Protein AF-A0A5E4IUJ9-F1 (afdb_monomer)

Structure (mmCIF, N/CA/C/O backbone):
data_AF-A0A5E4IUJ9-F1
#
_entry.id   AF-A0A5E4IUJ9-F1
#
loop_
_atom_site.group_PDB
_atom_site.id
_atom_site.type_symbol
_atom_site.label_atom_id
_atom_site.label_alt_id
_atom_site.label_comp_id
_atom_site.label_asym_id
_atom_site.label_entity_id
_atom_site.label_seq_id
_atom_site.pdbx_PDB_ins_code
_atom_site.Cartn_x
_atom_site.Cartn_y
_atom_site.Cartn_z
_atom_site.occupancy
_atom_site.B_iso_or_equiv
_atom_site.auth_seq_id
_atom_site.auth_comp_id
_atom_site.auth_asym_id
_atom_site.auth_atom_id
_atom_site.pdbx_PDB_model_num
ATOM 1 N N . MET A 1 1 ? -73.460 7.180 121.902 1.00 42.69 1 MET A N 1
ATOM 2 C CA . MET A 1 1 ? -73.327 8.135 120.780 1.00 42.69 1 MET A CA 1
ATOM 3 C C . MET A 1 1 ? -71.961 8.803 120.857 1.00 42.69 1 MET A C 1
ATOM 5 O O . MET A 1 1 ? -71.744 9.562 121.792 1.00 42.69 1 MET A O 1
ATOM 9 N N . ARG A 1 2 ? -71.038 8.499 119.935 1.00 33.50 2 ARG A N 1
ATOM 10 C CA . ARG A 1 2 ? -69.836 9.308 119.657 1.00 33.50 2 ARG A CA 1
ATOM 11 C C . ARG A 1 2 ? -69.300 8.944 118.270 1.00 33.50 2 ARG A C 1
ATOM 13 O O . ARG A 1 2 ? -69.001 7.788 118.009 1.00 33.50 2 ARG A O 1
ATOM 20 N N . ASN A 1 3 ? -69.287 9.955 117.414 1.00 33.44 3 ASN A N 1
ATOM 21 C CA . ASN A 1 3 ? -68.924 10.025 116.000 1.00 33.44 3 ASN A CA 1
ATOM 22 C C . ASN A 1 3 ? -67.966 8.930 115.491 1.00 33.44 3 ASN A C 1
ATOM 24 O O . ASN A 1 3 ? -66.787 8.925 115.838 1.00 33.44 3 ASN A O 1
ATOM 28 N N . ALA A 1 4 ? -68.449 8.093 114.568 1.00 36.09 4 ALA A N 1
ATOM 29 C CA . ALA A 1 4 ? -67.573 7.415 113.620 1.00 36.09 4 ALA A CA 1
ATOM 30 C C . ALA A 1 4 ? -67.094 8.460 112.601 1.00 36.09 4 ALA A C 1
ATOM 32 O O . ALA A 1 4 ? -67.883 8.943 111.788 1.00 36.09 4 ALA A O 1
ATOM 33 N N . LEU A 1 5 ? -65.821 8.853 112.678 1.00 33.38 5 LEU A N 1
ATOM 34 C CA . LEU A 1 5 ? -65.225 9.761 111.704 1.00 33.38 5 LEU A CA 1
ATOM 35 C C . LEU A 1 5 ? -64.952 8.969 110.420 1.00 33.38 5 LEU A C 1
ATOM 37 O O . LEU A 1 5 ? -63.911 8.328 110.292 1.00 33.38 5 LEU A O 1
ATOM 41 N N . VAL A 1 6 ? -65.913 8.971 109.493 1.00 35.53 6 VAL A N 1
ATOM 42 C CA . VAL A 1 6 ? -65.733 8.363 108.170 1.00 35.53 6 VAL A CA 1
ATOM 43 C C . VAL A 1 6 ? -64.690 9.184 107.420 1.00 35.53 6 VAL A C 1
ATOM 45 O O . VAL A 1 6 ? -65.003 10.203 106.807 1.00 35.53 6 VAL A O 1
ATOM 48 N N . PHE A 1 7 ? -63.437 8.735 107.489 1.00 33.69 7 PHE A N 1
ATOM 49 C CA . PHE A 1 7 ? -62.384 9.182 106.593 1.00 33.69 7 PHE A CA 1
ATOM 50 C C . PHE A 1 7 ? -62.739 8.680 105.194 1.00 33.69 7 PHE A C 1
ATOM 52 O O . PHE A 1 7 ? -62.355 7.588 104.778 1.00 33.69 7 PHE A O 1
ATOM 59 N N . VAL A 1 8 ? -63.519 9.484 104.471 1.00 34.75 8 VAL A N 1
ATOM 60 C CA . VAL A 1 8 ? -63.573 9.395 103.018 1.00 34.75 8 VAL A CA 1
ATOM 61 C C . VAL A 1 8 ? -62.154 9.691 102.559 1.00 34.75 8 VAL A C 1
ATOM 63 O O . VAL A 1 8 ? -61.740 10.852 102.537 1.00 34.75 8 VAL A O 1
ATOM 66 N N . LEU A 1 9 ? -61.392 8.644 102.229 1.00 37.59 9 LEU A N 1
ATOM 67 C CA . LEU A 1 9 ? -60.232 8.823 101.374 1.00 37.59 9 LEU A CA 1
ATOM 68 C C . LEU A 1 9 ? -60.773 9.345 100.048 1.00 37.59 9 LEU A C 1
ATOM 70 O O . LEU A 1 9 ? -61.198 8.590 99.175 1.00 37.59 9 LEU A O 1
ATOM 74 N N . LEU A 1 10 ? -60.736 10.669 99.917 1.00 37.44 10 LEU A N 1
ATOM 75 C CA . LEU A 1 10 ? -60.490 11.303 98.644 1.00 37.44 10 LEU A CA 1
ATOM 76 C C . LEU A 1 10 ? -59.172 10.717 98.142 1.00 37.44 10 LEU A C 1
ATOM 78 O O . LEU A 1 10 ? -58.091 11.223 98.439 1.00 37.44 10 LEU A O 1
ATOM 82 N N . LEU A 1 11 ? -59.293 9.631 97.378 1.00 41.00 11 LEU A N 1
ATOM 83 C CA . LEU A 1 11 ? -58.371 9.310 96.308 1.00 41.00 11 LEU A CA 1
ATOM 84 C C . LEU A 1 11 ? -58.428 10.501 95.354 1.00 41.00 11 LEU A C 1
ATOM 86 O O . LEU A 1 11 ? -59.148 10.498 94.357 1.00 41.00 11 LEU A O 1
ATOM 90 N N . ALA A 1 12 ? -57.703 11.558 95.721 1.00 44.38 12 ALA A N 1
ATOM 91 C CA . ALA A 1 12 ? -57.247 12.552 94.786 1.00 44.38 12 ALA A CA 1
ATOM 92 C C . ALA A 1 12 ? -56.440 11.759 93.765 1.00 44.38 12 ALA A C 1
ATOM 94 O O . ALA A 1 12 ? -55.313 11.348 94.032 1.00 44.38 12 ALA A O 1
ATOM 95 N N . SER A 1 13 ? -57.076 11.452 92.638 1.00 49.81 13 SER A N 1
ATOM 96 C CA . SER A 1 13 ? -56.411 10.879 91.487 1.00 49.81 13 SER A CA 1
ATOM 97 C C . SER A 1 13 ? -55.370 11.903 91.068 1.00 49.81 13 SER A C 1
ATOM 99 O O . SER A 1 13 ? -55.704 12.890 90.407 1.00 49.81 13 SER A O 1
ATOM 101 N N . PHE A 1 14 ? -54.133 11.705 91.527 1.00 53.44 14 PHE A N 1
ATOM 102 C CA . PHE A 1 14 ? -52.974 12.469 91.107 1.00 53.44 14 PHE A CA 1
ATOM 103 C C . PHE A 1 14 ? -52.759 12.152 89.630 1.00 53.44 14 PHE A C 1
ATOM 105 O O . PHE A 1 14 ? -51.977 11.277 89.268 1.00 53.44 14 PHE A O 1
ATOM 112 N N . ALA A 1 15 ? -53.516 12.851 88.782 1.00 57.28 15 ALA A N 1
ATOM 113 C CA . ALA A 1 15 ? -53.339 12.917 87.345 1.00 57.28 15 ALA A CA 1
ATOM 114 C C . ALA A 1 15 ? -52.038 13.683 87.094 1.00 57.28 15 ALA A C 1
ATOM 116 O O . ALA A 1 15 ? -52.033 14.863 86.748 1.00 57.28 15 ALA A O 1
ATOM 117 N N . ALA A 1 16 ? -50.933 13.008 87.401 1.00 60.22 16 ALA A N 1
ATOM 118 C CA . ALA A 1 16 ? -49.586 13.495 87.240 1.00 60.22 16 ALA A CA 1
ATOM 119 C C . ALA A 1 16 ? -49.384 13.734 85.741 1.00 60.22 16 ALA A C 1
ATOM 121 O O . ALA A 1 16 ? -49.400 12.803 84.934 1.00 60.22 16 ALA A O 1
ATOM 122 N N . ALA A 1 17 ? -49.356 15.011 85.373 1.00 67.88 17 ALA A N 1
ATOM 123 C CA . ALA A 1 17 ? -49.436 15.435 83.991 1.00 67.88 17 ALA A CA 1
ATOM 124 C C . ALA A 1 17 ? -48.035 15.407 83.375 1.00 67.88 17 ALA A C 1
ATOM 126 O O . ALA A 1 17 ? -47.140 16.142 83.804 1.00 67.88 17 ALA A O 1
ATOM 127 N N . PHE A 1 18 ? -47.859 14.575 82.354 1.00 71.25 18 PHE A N 1
ATOM 128 C CA . PHE A 1 18 ? -46.603 14.429 81.627 1.00 71.25 18 PHE A CA 1
ATOM 129 C C . PHE A 1 18 ? -46.830 14.651 80.145 1.00 71.25 18 PHE A C 1
ATOM 131 O O . PHE A 1 18 ? -47.799 14.132 79.587 1.00 71.25 18 PHE A O 1
ATOM 138 N N . ASP A 1 19 ? -45.897 15.357 79.520 1.00 79.69 19 ASP A N 1
ATOM 139 C CA . ASP A 1 19 ? -45.820 15.464 78.068 1.00 79.69 19 ASP A CA 1
ATOM 140 C C . ASP A 1 19 ? -44.613 14.663 77.555 1.00 79.69 19 ASP A C 1
ATOM 142 O O . ASP A 1 19 ? -43.604 14.497 78.250 1.00 79.69 19 ASP A O 1
ATOM 146 N N . TRP A 1 20 ? -44.748 14.106 76.354 1.00 78.44 20 TRP A N 1
ATOM 147 C CA . TRP A 1 20 ? -43.826 13.130 75.782 1.00 78.44 20 TRP A CA 1
ATOM 148 C C . TRP A 1 20 ? -43.653 13.390 74.291 1.00 78.44 20 TRP A C 1
ATOM 150 O O . TRP A 1 20 ? -44.595 13.249 73.514 1.00 78.44 20 TRP A O 1
ATOM 160 N N . THR A 1 21 ? -42.425 13.670 73.860 1.00 80.75 21 THR A N 1
ATOM 161 C CA . THR A 1 21 ? -42.100 13.769 72.430 1.00 80.75 21 THR A CA 1
ATOM 162 C C . THR A 1 21 ? -41.101 12.689 72.042 1.00 80.75 21 THR A C 1
ATOM 164 O O . THR A 1 21 ? -40.034 12.567 72.639 1.00 80.75 21 THR A O 1
ATOM 167 N N . ALA A 1 22 ? -41.451 11.881 71.040 1.00 79.69 22 ALA A N 1
ATOM 168 C CA . ALA A 1 22 ? -40.585 10.844 70.492 1.00 79.69 22 ALA A CA 1
ATOM 169 C C . ALA A 1 22 ? -40.194 11.213 69.057 1.00 79.69 22 ALA A C 1
ATOM 171 O O . ALA A 1 22 ? -41.053 11.289 68.180 1.00 79.69 22 ALA A O 1
ATOM 172 N N . THR A 1 23 ? -38.905 11.447 68.813 1.00 82.19 23 THR A N 1
ATOM 173 C CA . THR A 1 23 ? -38.369 11.745 67.480 1.00 82.19 23 THR A CA 1
ATOM 174 C C . THR A 1 23 ? -37.556 10.566 66.959 1.00 82.19 23 THR A C 1
ATOM 176 O O . THR A 1 23 ? -36.743 9.969 67.666 1.00 82.19 23 THR A O 1
ATOM 179 N N . PHE A 1 24 ? -37.797 10.210 65.702 1.00 81.25 24 PHE A N 1
ATOM 180 C CA . PHE A 1 24 ? -37.158 9.090 65.019 1.00 81.25 24 PHE A CA 1
ATOM 181 C C . PHE A 1 24 ? -36.229 9.645 63.941 1.00 81.25 24 PHE A C 1
ATOM 183 O O . PHE A 1 24 ? -36.512 10.691 63.355 1.00 81.25 24 PHE A O 1
ATOM 190 N N . ALA A 1 25 ? -35.115 8.960 63.676 1.00 78.25 25 ALA A N 1
ATOM 191 C CA . ALA A 1 25 ? -34.240 9.339 62.572 1.00 78.25 25 ALA A CA 1
ATOM 192 C C . ALA A 1 25 ? -35.005 9.280 61.236 1.00 78.25 25 ALA A C 1
ATOM 194 O O . ALA A 1 25 ? -35.702 8.305 60.957 1.00 78.25 25 ALA A O 1
ATOM 195 N N . SER A 1 26 ? -34.865 10.323 60.415 1.00 70.06 26 SER A N 1
ATOM 196 C CA . SER A 1 26 ? -35.516 10.422 59.108 1.00 70.06 26 SER A CA 1
ATOM 197 C C . SER A 1 26 ? -35.027 9.324 58.161 1.00 70.06 26 SER A C 1
ATOM 199 O O . SER A 1 26 ? -33.846 9.292 57.811 1.00 70.06 26 SER A O 1
ATOM 201 N N . GLY A 1 27 ? -35.930 8.453 57.719 1.00 72.81 27 GLY A N 1
ATOM 202 C CA . GLY A 1 27 ? -35.625 7.359 56.804 1.00 72.81 27 GLY A CA 1
ATOM 203 C C . GLY A 1 27 ? -36.763 6.346 56.740 1.00 72.81 27 GLY A C 1
ATOM 204 O O . GLY A 1 27 ? -37.795 6.510 57.384 1.00 72.81 27 GLY A O 1
ATOM 205 N N . CYS A 1 28 ? -36.574 5.287 55.959 1.00 78.56 28 CYS A N 1
ATOM 206 C CA . CYS A 1 28 ? -37.584 4.249 55.795 1.00 78.56 28 CYS A CA 1
ATOM 207 C C . CYS A 1 28 ? -37.594 3.284 56.987 1.00 78.56 28 CYS A C 1
ATOM 209 O O . CYS A 1 28 ? -36.604 2.604 57.270 1.00 78.56 28 CYS A O 1
ATOM 211 N N . HIS A 1 29 ? -38.733 3.206 57.672 1.00 82.81 29 HIS A N 1
ATOM 212 C CA . HIS A 1 29 ? -38.942 2.355 58.841 1.00 82.81 29 HIS A CA 1
ATOM 213 C C . HIS A 1 29 ? -39.162 0.894 58.406 1.00 82.81 29 HIS A C 1
ATOM 215 O O . HIS A 1 29 ? -40.282 0.395 58.404 1.00 82.81 29 HIS A O 1
ATOM 221 N N . VAL A 1 30 ? -38.115 0.206 57.946 1.00 78.88 30 VAL A N 1
ATOM 222 C CA . VAL A 1 30 ? -38.235 -1.169 57.423 1.00 78.88 30 VAL A CA 1
ATOM 223 C C . VAL A 1 30 ? -38.293 -2.186 58.566 1.00 78.88 30 VAL A C 1
ATOM 225 O O . VAL A 1 30 ? -37.422 -2.201 59.437 1.00 78.88 30 VAL A O 1
ATOM 228 N N . GLN A 1 31 ? -39.287 -3.077 58.526 1.00 81.38 31 GLN A N 1
ATOM 229 C CA . GLN A 1 31 ? -39.432 -4.232 59.419 1.00 81.38 31 GLN A CA 1
ATOM 230 C C . GLN A 1 31 ? -38.096 -4.960 59.650 1.00 81.38 31 GLN A C 1
ATOM 232 O O . GLN A 1 31 ? -37.376 -5.281 58.706 1.00 81.38 31 GLN A O 1
ATOM 237 N N . GLY A 1 32 ? -37.789 -5.290 60.907 1.00 79.25 32 GLY A N 1
ATOM 238 C CA . GLY A 1 32 ? -36.602 -6.068 61.264 1.00 79.25 32 GLY A CA 1
ATOM 239 C C . GLY A 1 32 ? -35.277 -5.298 61.209 1.00 79.25 32 GLY A C 1
ATOM 240 O O . GLY A 1 32 ? -34.268 -5.826 61.672 1.00 79.25 32 GLY A O 1
ATOM 241 N N . ARG A 1 33 ? -35.251 -4.050 60.713 1.00 82.50 33 ARG A N 1
ATOM 242 C CA . ARG A 1 33 ? -34.078 -3.175 60.858 1.00 82.50 33 ARG A CA 1
ATOM 243 C C . ARG A 1 33 ? -34.015 -2.579 62.260 1.00 82.50 33 ARG A C 1
ATOM 245 O O . ARG A 1 33 ? -35.041 -2.312 62.891 1.00 82.50 33 ARG A O 1
ATOM 252 N N . SER A 1 34 ? -32.793 -2.372 62.741 1.00 86.75 34 SER A N 1
ATOM 253 C CA . SER A 1 34 ? -32.542 -1.634 63.973 1.00 86.75 34 SER A CA 1
ATOM 254 C C . SER A 1 34 ? -32.822 -0.143 63.785 1.00 86.75 34 SER A C 1
ATOM 256 O O . SER A 1 34 ? -32.685 0.402 62.688 1.00 86.75 34 SER A O 1
ATOM 258 N N . PHE A 1 35 ? -33.204 0.530 64.867 1.00 86.81 35 PHE A N 1
ATOM 259 C CA . PHE A 1 35 ? -33.411 1.973 64.880 1.00 86.81 35 PHE A CA 1
ATOM 260 C C . PHE A 1 35 ? -32.950 2.607 66.189 1.00 86.81 35 PHE A C 1
ATOM 262 O O . PHE A 1 35 ? -32.734 1.928 67.196 1.00 86.81 35 PHE A O 1
ATOM 269 N N . SER A 1 36 ? -32.842 3.933 66.151 1.00 89.06 36 SER A N 1
ATOM 270 C CA . SER A 1 36 ? -32.621 4.789 67.308 1.00 89.06 36 SER A CA 1
ATOM 271 C C . SER A 1 36 ? -33.660 5.910 67.296 1.00 89.06 36 SER A C 1
ATOM 273 O O . SER A 1 36 ? -33.890 6.533 66.255 1.00 89.06 36 SER A O 1
ATOM 275 N N . ALA A 1 37 ? -34.305 6.138 68.435 1.00 87.88 37 ALA A N 1
ATOM 276 C CA . ALA A 1 37 ? -35.270 7.209 68.652 1.00 87.88 37 ALA A CA 1
ATOM 277 C C . ALA A 1 37 ? -34.901 7.988 69.919 1.00 87.88 37 ALA A C 1
ATOM 279 O O . ALA A 1 37 ? -34.392 7.413 70.881 1.00 87.88 37 ALA A O 1
ATOM 280 N N . GLN A 1 38 ? -35.165 9.290 69.938 1.00 88.88 38 GLN A N 1
ATOM 281 C CA . GLN A 1 38 ? -35.007 10.122 71.128 1.00 88.88 38 GLN A CA 1
ATOM 282 C C . GLN A 1 38 ? -36.381 10.354 71.752 1.00 88.88 38 GLN A C 1
ATOM 284 O O . GLN A 1 38 ? -37.272 10.901 71.109 1.00 88.88 38 GLN A O 1
ATOM 289 N N . VAL A 1 39 ? -36.555 9.929 73.002 1.00 87.12 39 VAL A N 1
ATOM 290 C CA . VAL A 1 39 ? -37.782 10.135 73.779 1.00 87.12 39 VAL A CA 1
ATOM 291 C C . VAL A 1 39 ? -37.506 11.202 74.828 1.00 87.12 39 VAL A C 1
ATOM 293 O O . VAL A 1 39 ? -36.708 10.977 75.736 1.00 87.12 39 VAL A O 1
ATOM 296 N N . THR A 1 40 ? -38.149 12.359 74.704 1.00 87.94 40 THR A N 1
ATOM 297 C CA . THR A 1 40 ? -38.104 13.434 75.698 1.00 87.94 40 THR A CA 1
ATOM 298 C C . THR A 1 40 ? -39.326 13.356 76.596 1.00 87.94 40 THR A C 1
ATOM 300 O O . THR A 1 40 ? -40.459 13.413 76.124 1.00 87.94 40 THR A O 1
ATOM 303 N N . ILE A 1 41 ? -39.059 13.232 77.891 1.00 87.19 41 ILE A N 1
ATOM 304 C CA . ILE A 1 41 ? -40.020 13.214 78.994 1.00 87.19 41 ILE A CA 1
ATOM 305 C C . ILE A 1 41 ? -40.096 14.622 79.575 1.00 87.19 41 ILE A C 1
ATOM 307 O O . ILE A 1 41 ? -39.041 15.227 79.766 1.00 87.19 41 ILE A O 1
ATOM 311 N N . ILE A 1 42 ? -41.289 15.126 79.887 1.00 88.00 42 ILE A N 1
ATOM 312 C CA . ILE A 1 42 ? -41.493 16.428 80.535 1.00 88.00 42 ILE A CA 1
ATOM 313 C C . ILE A 1 42 ? -42.441 16.252 81.726 1.00 88.00 42 ILE A C 1
ATOM 315 O O . ILE A 1 42 ? -43.571 15.797 81.546 1.00 88.00 42 ILE A O 1
ATOM 319 N N . ASP A 1 43 ? -42.011 16.635 82.932 1.00 87.06 43 ASP A N 1
ATOM 320 C CA . ASP A 1 43 ? -42.922 16.797 84.073 1.00 87.06 43 ASP A CA 1
ATOM 321 C C . ASP A 1 43 ? -43.623 18.152 83.959 1.00 87.06 43 ASP A C 1
ATOM 323 O O . ASP A 1 43 ? -42.975 19.196 84.007 1.00 87.06 43 ASP A O 1
ATOM 327 N N . THR A 1 44 ? -44.949 18.151 83.809 1.00 84.25 44 THR A N 1
ATOM 328 C CA . THR A 1 44 ? -45.728 19.389 83.662 1.00 84.25 44 THR A CA 1
ATOM 329 C C . THR A 1 44 ? -46.382 19.861 84.967 1.00 84.25 44 THR A C 1
ATOM 331 O O . THR A 1 44 ? -47.084 20.872 84.950 1.00 84.25 44 THR A O 1
ATOM 334 N N . GLY A 1 45 ? -46.132 19.203 86.114 1.00 78.38 45 GLY A N 1
ATOM 335 C CA . GLY A 1 45 ? -46.581 19.736 87.406 1.00 78.38 45 GLY A CA 1
ATOM 336 C C . GLY A 1 45 ? -46.511 18.863 88.667 1.00 78.38 45 GLY A C 1
ATOM 337 O O . GLY A 1 45 ? -47.287 19.143 89.584 1.00 78.38 45 GLY A O 1
ATOM 338 N N . THR A 1 46 ? -45.674 17.820 88.787 1.00 78.50 46 THR A N 1
ATOM 339 C CA . THR A 1 46 ? -45.634 17.036 90.042 1.00 78.50 46 THR A CA 1
ATOM 340 C C . THR A 1 46 ? -44.925 17.787 91.187 1.00 78.50 46 THR A C 1
ATOM 342 O O . THR A 1 46 ? -43.736 18.095 91.085 1.00 78.50 46 THR A O 1
ATOM 345 N N . PRO A 1 47 ? -45.585 18.066 92.335 1.00 77.50 47 PRO A N 1
ATOM 346 C CA . PRO A 1 47 ? -45.002 18.930 93.376 1.00 77.50 47 PRO A CA 1
ATOM 347 C C . PRO A 1 47 ? -43.769 18.365 94.096 1.00 77.50 47 PRO A C 1
ATOM 349 O O . PRO A 1 47 ? -43.116 19.089 94.843 1.00 77.50 47 PRO A O 1
ATOM 352 N N . MET A 1 48 ? -43.485 17.072 93.927 1.00 77.12 48 MET A N 1
ATOM 353 C CA . MET A 1 48 ? -42.380 16.359 94.581 1.00 77.12 48 MET A CA 1
ATOM 354 C C . MET A 1 48 ? -41.340 15.834 93.579 1.00 77.12 48 MET A C 1
ATOM 356 O O . MET A 1 48 ? -40.361 15.213 93.993 1.00 77.12 48 MET A O 1
ATOM 360 N N . GLY A 1 49 ? -41.547 16.083 92.280 1.00 80.31 49 GLY A N 1
ATOM 361 C CA . GLY A 1 49 ? -40.842 15.401 91.202 1.00 80.31 49 GLY A CA 1
ATOM 362 C C . GLY A 1 49 ? -41.169 13.906 91.124 1.00 80.31 49 GLY A C 1
ATOM 363 O O . GLY A 1 49 ? -41.865 13.343 91.976 1.00 80.31 49 GLY A O 1
ATOM 364 N N . MET A 1 50 ? -40.619 13.2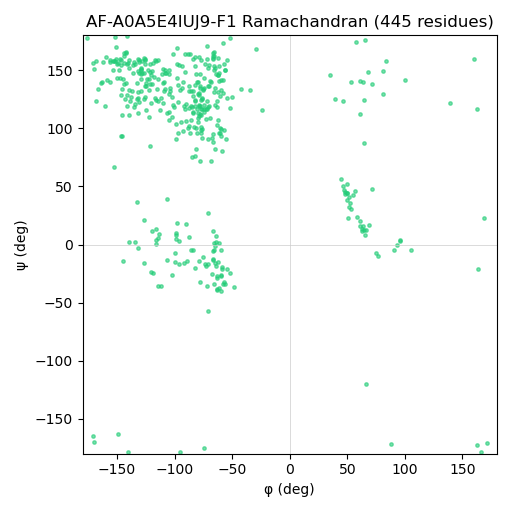38 90.112 1.00 80.81 50 MET A N 1
ATOM 365 C CA . MET A 1 50 ? -40.680 11.784 89.979 1.00 80.81 50 MET A CA 1
ATOM 366 C C . MET A 1 50 ? -39.329 11.174 89.647 1.00 80.81 50 MET A C 1
ATOM 368 O O . MET A 1 50 ? -38.580 11.674 88.806 1.00 80.81 50 MET A O 1
ATOM 372 N N . TRP A 1 51 ? -39.047 10.045 90.291 1.00 83.44 51 TRP A N 1
ATOM 373 C CA . TRP A 1 51 ? -37.923 9.192 89.940 1.00 83.44 51 TRP A CA 1
ATOM 374 C C . TRP A 1 51 ? -38.351 8.208 88.854 1.00 83.44 51 TRP A C 1
ATOM 376 O O . TRP A 1 51 ? -39.421 7.615 88.984 1.00 83.44 51 TRP A O 1
ATOM 386 N N . PHE A 1 52 ? -37.536 7.977 87.825 1.00 83.19 52 PHE A N 1
ATOM 387 C CA . PHE A 1 52 ? -37.777 6.890 86.873 1.00 83.19 52 PHE A CA 1
ATOM 388 C C . PHE A 1 52 ? -36.464 6.192 86.462 1.00 83.19 52 PHE A C 1
ATOM 390 O O . PHE A 1 52 ? -35.376 6.767 86.547 1.00 83.19 52 PHE A O 1
ATOM 397 N N . ASN A 1 53 ? -36.564 4.934 86.013 1.00 83.12 53 ASN A N 1
ATOM 398 C CA . ASN A 1 53 ? -35.399 4.053 85.807 1.00 83.12 53 ASN A CA 1
ATOM 399 C C . ASN A 1 53 ? -35.193 3.536 84.370 1.00 83.12 53 ASN A C 1
ATOM 401 O O . ASN A 1 53 ? -34.078 3.149 84.017 1.00 83.12 53 ASN A O 1
ATOM 405 N N . ALA A 1 54 ? -36.238 3.487 83.544 1.00 85.44 54 ALA A N 1
ATOM 406 C CA . ALA A 1 54 ? -36.175 2.948 82.184 1.00 85.44 54 ALA A CA 1
ATOM 407 C C . ALA A 1 54 ? -37.279 3.538 81.302 1.00 85.44 54 ALA A C 1
ATOM 409 O O . ALA A 1 54 ? -38.322 3.934 81.820 1.00 85.44 54 ALA A O 1
ATOM 410 N N . VAL A 1 55 ? -37.071 3.524 79.982 1.00 86.19 55 VAL A N 1
ATOM 411 C CA . VAL A 1 55 ? -38.050 3.932 78.958 1.00 86.19 55 VAL A CA 1
ATOM 412 C C . VAL A 1 55 ? -38.292 2.768 77.995 1.00 86.19 55 VAL A C 1
ATOM 414 O O . VAL A 1 55 ? -37.342 2.150 77.518 1.00 86.19 55 VAL A O 1
ATOM 417 N N . GLN A 1 56 ? -39.553 2.469 77.688 1.00 87.88 56 GLN A N 1
ATOM 418 C CA . GLN A 1 56 ? -39.971 1.439 76.731 1.00 87.88 56 GLN A CA 1
ATOM 419 C C . GLN A 1 56 ? -40.876 2.032 75.649 1.00 87.88 56 GLN A C 1
ATOM 421 O O . GLN A 1 56 ? -41.743 2.852 75.954 1.00 87.88 56 GLN A O 1
ATOM 426 N N . LEU A 1 57 ? -40.717 1.560 74.410 1.00 84.81 57 LEU A N 1
ATOM 427 C CA . LEU A 1 57 ? -41.675 1.758 73.320 1.00 84.81 57 LEU A CA 1
ATOM 428 C C . LEU A 1 57 ? -42.445 0.451 73.096 1.00 84.81 57 LEU A C 1
ATOM 430 O O . LEU A 1 57 ? -41.835 -0.620 72.987 1.00 84.81 57 LEU A O 1
ATOM 434 N N . LYS A 1 58 ? -43.780 0.545 73.050 1.00 81.75 58 LYS A N 1
ATOM 435 C CA . LYS A 1 58 ? -44.690 -0.610 72.973 1.00 81.75 58 LYS A CA 1
ATOM 436 C C . LYS A 1 58 ? -45.621 -0.566 71.761 1.00 81.75 58 LYS A C 1
ATOM 438 O O . LYS A 1 58 ? -45.986 0.514 71.293 1.00 81.75 58 LYS A O 1
ATOM 443 N N . THR A 1 59 ? -46.000 -1.743 71.263 1.00 80.50 59 THR A N 1
ATOM 444 C CA . THR A 1 59 ? -47.026 -1.916 70.219 1.00 80.50 59 THR A CA 1
ATOM 445 C C . THR A 1 59 ? -48.435 -1.646 70.763 1.00 80.50 59 THR A C 1
ATOM 447 O O . THR A 1 59 ? -48.647 -1.567 71.974 1.00 80.50 59 THR A O 1
ATOM 450 N N . THR A 1 60 ? -49.424 -1.594 69.866 1.00 70.69 60 THR A N 1
ATOM 451 C CA . THR A 1 60 ? -50.866 -1.687 70.179 1.00 70.69 60 THR A CA 1
ATOM 452 C C . THR A 1 60 ? -51.227 -2.845 71.112 1.00 70.69 60 THR A C 1
ATOM 454 O O . THR A 1 60 ? -52.113 -2.698 71.947 1.00 70.69 60 THR A O 1
ATOM 457 N N . ALA A 1 61 ? -50.554 -3.991 70.975 1.00 76.25 61 ALA A N 1
ATOM 458 C CA . ALA A 1 61 ? -50.784 -5.187 71.786 1.00 76.25 61 ALA A CA 1
ATOM 459 C C . ALA A 1 61 ? -50.000 -5.189 73.117 1.00 76.25 61 ALA A C 1
ATOM 461 O O . ALA A 1 61 ? -50.190 -6.081 73.941 1.00 76.25 61 ALA A O 1
ATOM 462 N N . GLY A 1 62 ? -49.147 -4.183 73.351 1.00 76.44 62 GLY A N 1
ATOM 463 C CA . GLY A 1 62 ? -48.331 -4.041 74.558 1.00 76.44 62 GLY A CA 1
ATOM 464 C C . GLY A 1 62 ? -46.919 -4.633 74.463 1.00 76.44 62 GLY A C 1
ATOM 465 O O . GLY A 1 62 ? -46.160 -4.516 75.428 1.00 76.44 62 GLY A O 1
ATOM 466 N N . ASP A 1 63 ? -46.537 -5.220 73.324 1.00 83.31 63 ASP A N 1
ATOM 467 C CA . ASP A 1 63 ? -45.212 -5.818 73.119 1.00 83.31 63 ASP A CA 1
ATOM 468 C C . ASP A 1 63 ? -44.118 -4.747 73.152 1.00 83.31 63 ASP A C 1
ATOM 470 O O . ASP A 1 63 ? -44.203 -3.738 72.449 1.00 83.31 63 ASP A O 1
ATOM 474 N N . VAL A 1 64 ? -43.052 -4.976 73.920 1.00 84.75 64 VAL A N 1
ATOM 475 C CA . VAL A 1 64 ? -41.879 -4.089 73.947 1.00 84.75 64 VAL A CA 1
ATOM 476 C C . VAL A 1 64 ? -40.992 -4.392 72.740 1.00 84.75 64 VAL A C 1
ATOM 478 O O . VAL A 1 64 ? -40.389 -5.460 72.675 1.00 84.75 64 VAL A O 1
ATOM 481 N N . PHE A 1 65 ? -40.873 -3.444 71.808 1.00 86.00 65 PHE A N 1
ATOM 482 C CA . PHE A 1 65 ? -40.016 -3.579 70.615 1.00 86.00 65 PHE A CA 1
ATOM 483 C C . PHE A 1 65 ? -38.733 -2.727 70.684 1.00 86.00 65 PHE A C 1
ATOM 485 O O . PHE A 1 65 ? -37.791 -2.932 69.914 1.00 86.00 65 PHE A O 1
ATOM 492 N N . ALA A 1 66 ? -38.669 -1.794 71.638 1.00 88.06 66 ALA A N 1
ATOM 493 C CA . ALA A 1 66 ? -37.470 -1.035 71.968 1.00 88.06 66 ALA A CA 1
ATOM 494 C C . ALA A 1 66 ? -37.469 -0.644 73.451 1.00 88.06 66 ALA A C 1
ATOM 496 O O . ALA A 1 66 ? -38.517 -0.326 74.021 1.00 88.06 66 ALA A O 1
ATOM 497 N N . ALA A 1 67 ? -36.293 -0.649 74.076 1.00 88.12 67 ALA A N 1
ATOM 498 C CA . ALA A 1 67 ? -36.136 -0.296 75.481 1.00 88.12 67 ALA A CA 1
ATOM 499 C C . ALA A 1 67 ? -34.786 0.378 75.734 1.00 88.12 67 ALA A C 1
ATOM 501 O O . ALA A 1 67 ? -33.767 0.004 75.158 1.00 88.12 67 ALA A O 1
ATOM 502 N N . SER A 1 68 ? -34.784 1.353 76.638 1.00 86.19 68 SER A N 1
ATOM 503 C CA . SER A 1 68 ? -33.586 1.984 77.175 1.00 86.19 68 SER A CA 1
ATOM 504 C C . SER A 1 68 ? -33.596 1.810 78.685 1.00 86.19 68 SER A C 1
ATOM 506 O O . SER A 1 68 ? -34.433 2.387 79.386 1.00 86.19 68 SER A O 1
ATOM 508 N N . VAL A 1 69 ? -32.685 0.978 79.183 1.00 76.69 69 VAL A N 1
ATOM 509 C CA . VAL A 1 69 ? -32.345 0.952 80.605 1.00 76.69 69 VAL A CA 1
ATOM 510 C C . VAL A 1 69 ? -31.402 2.126 80.818 1.00 76.69 69 VAL A C 1
ATOM 512 O O . VAL A 1 69 ? -30.259 2.099 80.362 1.00 76.69 69 VAL A O 1
ATOM 515 N N . THR A 1 70 ? -31.908 3.187 81.441 1.00 63.97 70 THR A N 1
ATOM 516 C CA . THR A 1 70 ? -31.069 4.320 81.843 1.00 63.97 70 THR A CA 1
ATOM 517 C C . THR A 1 70 ? -30.218 3.951 83.064 1.00 63.97 70 THR A C 1
ATOM 519 O O . THR A 1 70 ? -30.195 2.791 83.467 1.00 63.97 70 THR A O 1
ATOM 522 N N . ASP A 1 71 ? -29.473 4.919 83.608 1.00 68.06 71 ASP A N 1
ATOM 523 C CA . ASP A 1 71 ? -28.599 4.765 84.782 1.00 68.06 71 ASP A CA 1
ATOM 524 C C . ASP A 1 71 ? -29.162 3.764 85.823 1.00 68.06 71 ASP A C 1
ATOM 526 O O . ASP A 1 71 ? -30.345 3.867 86.155 1.00 68.06 71 ASP A O 1
ATOM 530 N N . PRO A 1 72 ? -28.371 2.806 86.352 1.00 74.56 72 PRO A N 1
ATOM 531 C CA . PRO A 1 72 ? -28.866 1.801 87.300 1.00 74.56 72 PRO A CA 1
ATOM 532 C C . PRO A 1 72 ? -29.470 2.397 88.583 1.00 74.56 72 PRO A C 1
ATOM 534 O O . PRO A 1 72 ? -30.268 1.731 89.242 1.00 74.56 72 PRO A O 1
ATOM 537 N N . ASN A 1 73 ? -29.134 3.642 88.929 1.00 81.69 73 ASN A N 1
ATOM 538 C CA . ASN A 1 73 ? -29.783 4.382 90.010 1.00 81.69 73 ASN A CA 1
ATOM 539 C C . ASN A 1 73 ? -31.148 4.950 89.569 1.00 81.69 73 ASN A C 1
ATOM 541 O O . ASN A 1 73 ? -32.080 5.016 90.368 1.00 81.69 73 ASN A O 1
ATOM 545 N N . GLY A 1 74 ? -31.288 5.311 88.292 1.00 83.31 74 GLY A N 1
ATOM 546 C CA . GLY A 1 74 ? -32.356 6.127 87.711 1.00 83.31 74 GLY A CA 1
ATOM 547 C C . GLY A 1 74 ? -32.039 7.625 87.773 1.00 83.31 74 GLY A C 1
ATOM 548 O O . GLY A 1 74 ? -30.930 8.025 88.128 1.00 83.31 74 GLY A O 1
ATOM 549 N N . TRP A 1 75 ? -33.011 8.462 87.422 1.00 87.75 75 TRP A N 1
ATOM 550 C CA . TRP A 1 75 ? -32.922 9.921 87.560 1.00 87.75 75 TRP A CA 1
ATOM 551 C C . TRP A 1 75 ? -34.215 10.500 88.138 1.00 87.75 75 TRP A C 1
ATOM 553 O O . TRP A 1 75 ? -35.292 9.923 87.991 1.00 87.75 75 TRP A O 1
ATOM 563 N N . LEU A 1 76 ? -34.085 11.659 88.784 1.00 87.88 76 LEU A N 1
ATOM 564 C CA . LEU A 1 76 ? -35.192 12.504 89.224 1.00 87.88 76 LEU A CA 1
ATOM 565 C C . LEU A 1 76 ? -35.505 13.537 88.133 1.00 87.88 76 LEU A C 1
ATOM 567 O O . LEU A 1 76 ? -34.583 14.096 87.541 1.00 87.88 76 LEU A O 1
ATOM 571 N N . LEU A 1 77 ? -36.790 13.799 87.910 1.00 89.12 77 LEU A N 1
ATOM 572 C CA . LEU A 1 77 ? -37.302 14.976 87.208 1.00 89.12 77 LEU A CA 1
ATOM 573 C C . LEU A 1 77 ? -38.154 15.791 88.181 1.00 89.12 77 LEU A C 1
ATOM 575 O O . LEU A 1 77 ? -39.064 15.235 88.794 1.00 89.12 77 LEU A O 1
ATOM 579 N N . GLY A 1 78 ? -37.861 17.079 88.335 1.00 87.88 78 GLY A N 1
ATOM 580 C CA . GLY A 1 78 ? -38.714 18.036 89.038 1.00 87.88 78 GLY A CA 1
ATOM 581 C C . GLY A 1 78 ? -39.779 18.666 88.133 1.00 87.88 78 GLY A C 1
ATOM 582 O O . GLY A 1 78 ? -39.661 18.653 86.909 1.00 87.88 78 GLY A O 1
ATOM 583 N N . SER A 1 79 ? -40.797 19.283 88.740 1.00 87.81 79 SER A N 1
ATOM 584 C CA . SER A 1 79 ? -41.856 20.016 88.029 1.00 87.81 79 SER A CA 1
ATOM 585 C C . SER A 1 79 ? -41.288 21.054 87.051 1.00 87.81 79 SER A C 1
ATOM 587 O O . SER A 1 79 ? -40.676 22.037 87.470 1.00 87.81 79 SER A O 1
ATOM 589 N N . GLY A 1 80 ? -41.568 20.884 85.758 1.00 87.62 80 GLY A N 1
ATOM 590 C CA . GLY A 1 80 ? -41.096 21.738 84.665 1.00 87.62 80 GLY A CA 1
ATOM 591 C C . GLY A 1 80 ? -39.764 21.305 84.040 1.00 87.62 80 GLY A C 1
ATOM 592 O O . GLY A 1 80 ? -39.341 21.906 83.053 1.00 87.62 80 GLY A O 1
ATOM 593 N N . GLU A 1 81 ? -39.095 20.282 84.577 1.00 92.50 81 GLU A N 1
ATOM 594 C CA . GLU A 1 81 ? -37.882 19.718 83.984 1.00 92.50 81 GLU A CA 1
ATOM 595 C C . GLU A 1 81 ? -38.203 18.719 82.862 1.00 92.50 81 GLU A C 1
ATOM 597 O O . GLU A 1 81 ? -39.304 18.169 82.761 1.00 92.50 81 GLU A O 1
ATOM 602 N N . SER A 1 82 ? -37.205 18.453 82.014 1.00 92.19 82 SER A N 1
ATOM 603 C CA . SER A 1 82 ? -37.312 17.456 80.949 1.00 92.19 82 SER A CA 1
ATOM 604 C C . SER A 1 82 ? -36.042 16.624 80.777 1.00 92.19 82 SER A C 1
ATOM 606 O O . SER A 1 82 ? -34.931 17.071 81.072 1.00 92.19 82 SER A O 1
ATOM 608 N N . LYS A 1 83 ? -36.207 15.386 80.298 1.00 91.19 83 LYS A N 1
ATOM 609 C CA . LYS A 1 83 ? -35.110 14.444 80.043 1.00 91.19 83 LYS A CA 1
ATOM 610 C C . LYS A 1 83 ? -35.288 13.753 78.701 1.00 91.19 83 LYS A C 1
ATOM 612 O O . LYS A 1 83 ? -36.234 12.993 78.519 1.00 91.19 83 LYS A O 1
ATOM 617 N N . THR A 1 84 ? -34.337 13.949 77.794 1.00 91.00 84 THR A N 1
ATOM 618 C CA . THR A 1 84 ? -34.225 13.147 76.569 1.00 91.00 84 THR A CA 1
ATOM 619 C C . THR A 1 84 ? -33.432 11.868 76.834 1.00 91.00 84 THR A C 1
ATOM 621 O O . THR A 1 84 ? -32.351 11.901 77.428 1.00 91.00 84 THR A O 1
ATOM 624 N N . VAL A 1 85 ? -33.973 10.738 76.383 1.00 89.25 85 VAL A N 1
ATOM 625 C CA . VAL A 1 85 ? -33.388 9.397 76.475 1.00 89.25 85 VAL A CA 1
ATOM 626 C C . VAL A 1 85 ? -33.339 8.786 75.077 1.00 89.25 85 VAL A C 1
ATOM 628 O O . VAL A 1 85 ? -34.360 8.701 74.396 1.00 89.25 85 VAL A O 1
ATOM 631 N N . THR A 1 86 ? -32.166 8.318 74.653 1.00 90.38 86 THR A N 1
ATOM 632 C CA . THR A 1 86 ? -32.042 7.527 73.422 1.00 90.38 86 THR A CA 1
ATOM 633 C C . THR A 1 86 ? -32.536 6.106 73.675 1.00 90.38 86 THR A C 1
ATOM 635 O O . THR A 1 86 ? -32.057 5.425 74.585 1.00 90.38 86 THR A O 1
ATOM 638 N N . VAL A 1 87 ? -33.482 5.652 72.859 1.00 89.31 87 VAL A N 1
ATOM 639 C CA . VAL A 1 87 ? -34.051 4.305 72.873 1.00 89.31 87 VAL A CA 1
ATOM 640 C C . VAL A 1 87 ? -33.674 3.612 71.570 1.00 89.31 87 VAL A C 1
ATOM 642 O O . VAL A 1 87 ? -33.976 4.108 70.486 1.00 89.31 87 VAL A O 1
ATOM 645 N N . ASN A 1 88 ? -33.016 2.460 71.682 1.00 90.25 88 ASN A N 1
ATOM 646 C CA . ASN A 1 88 ? -32.661 1.622 70.541 1.00 90.25 88 ASN A CA 1
ATOM 647 C C . ASN A 1 88 ? -33.549 0.373 70.525 1.00 90.25 88 ASN A C 1
ATOM 649 O O . ASN A 1 88 ? -33.941 -0.138 71.577 1.00 90.25 88 ASN A O 1
ATOM 653 N N . GLY A 1 89 ? -33.854 -0.133 69.335 1.00 88.94 89 GLY A N 1
ATOM 654 C CA . GLY A 1 89 ? -34.677 -1.328 69.167 1.00 88.94 89 GLY A CA 1
ATOM 655 C C . GLY A 1 89 ? -34.694 -1.825 67.733 1.00 88.94 89 GLY A C 1
ATOM 656 O O . GLY A 1 89 ? -33.855 -1.430 66.923 1.00 88.94 89 GLY A O 1
ATOM 657 N N . ILE A 1 90 ? -35.652 -2.697 67.431 1.00 85.25 90 ILE A N 1
ATOM 658 C CA . ILE A 1 90 ? -35.868 -3.276 66.101 1.00 85.25 90 ILE A CA 1
ATOM 659 C C . ILE A 1 90 ? -37.316 -2.997 65.698 1.00 85.25 90 ILE A C 1
ATOM 661 O O . ILE A 1 90 ? -38.221 -3.153 66.518 1.00 85.25 90 ILE A O 1
ATOM 665 N N . TYR A 1 91 ? -37.554 -2.578 64.453 1.00 84.12 91 TYR A N 1
ATOM 666 C CA . TYR A 1 91 ? -38.919 -2.371 63.966 1.00 84.12 91 TYR A CA 1
ATOM 667 C C . TYR A 1 91 ? -39.693 -3.702 63.971 1.00 84.12 91 TYR A C 1
ATOM 669 O O . TYR A 1 91 ? -39.229 -4.663 63.345 1.00 84.12 91 TYR A O 1
ATOM 677 N N . PRO A 1 92 ? -40.847 -3.790 64.664 1.00 80.31 92 PRO A N 1
ATOM 678 C CA . PRO A 1 92 ? -41.603 -5.031 64.785 1.00 80.31 92 PRO A CA 1
ATOM 679 C C . PRO A 1 92 ? -42.160 -5.495 63.434 1.00 80.31 92 PRO A C 1
ATOM 681 O O . PRO A 1 92 ? -42.204 -4.749 62.454 1.00 80.31 92 PRO A O 1
ATOM 684 N N . GLY A 1 93 ? -42.598 -6.753 63.388 1.00 69.88 93 GLY A N 1
ATOM 685 C CA . GLY A 1 93 ? -43.348 -7.266 62.246 1.00 69.88 93 GLY A CA 1
ATOM 686 C C . GLY A 1 93 ? -44.705 -6.567 62.086 1.00 69.88 93 GLY A C 1
ATOM 687 O O . GLY A 1 93 ? -45.288 -6.135 63.085 1.00 69.88 93 GLY A O 1
ATOM 688 N N . PRO A 1 94 ? -45.244 -6.487 60.856 1.00 62.94 94 PRO A N 1
ATOM 689 C CA . PRO A 1 94 ? -46.646 -6.173 60.647 1.00 62.94 94 PRO A CA 1
ATOM 690 C C . PRO A 1 94 ? -47.494 -7.340 61.172 1.00 62.94 94 PRO A C 1
ATOM 692 O O . PRO A 1 94 ? -47.761 -8.306 60.458 1.00 62.94 94 PRO A O 1
ATOM 695 N N . ASN A 1 95 ? -47.903 -7.256 62.439 1.00 58.81 95 ASN A N 1
ATOM 696 C CA . ASN A 1 95 ? -49.004 -8.066 62.952 1.00 58.81 95 ASN A CA 1
ATOM 697 C C . ASN A 1 95 ? -50.265 -7.737 62.130 1.00 58.81 95 ASN A C 1
ATOM 699 O O . ASN A 1 95 ? -50.477 -6.579 61.757 1.00 58.81 95 ASN A O 1
ATOM 703 N N . GLU A 1 96 ? -51.082 -8.751 61.834 1.00 49.22 96 GLU A N 1
ATOM 704 C CA . GLU A 1 96 ? -52.203 -8.674 60.886 1.00 49.22 96 GLU A CA 1
ATOM 705 C C . GLU A 1 96 ? -53.243 -7.612 61.305 1.00 49.22 96 GLU A C 1
ATOM 707 O O . GLU A 1 96 ? -54.136 -7.864 62.110 1.00 49.22 96 GLU A O 1
ATOM 712 N N . GLY A 1 97 ? -53.094 -6.389 60.783 1.00 52.41 97 GLY A N 1
ATOM 713 C CA . GLY A 1 97 ? -53.872 -5.216 61.210 1.00 52.41 97 GLY A CA 1
ATOM 714 C C . GLY A 1 97 ? -53.299 -3.856 60.781 1.00 52.41 97 GLY A C 1
ATOM 715 O O . GLY A 1 97 ? -54.050 -2.892 60.690 1.00 52.41 97 GLY A O 1
ATOM 716 N N . ASN A 1 98 ? -52.002 -3.779 60.456 1.00 46.06 98 ASN A N 1
ATOM 717 C CA . ASN A 1 98 ? -51.367 -2.708 59.665 1.00 46.06 98 ASN A CA 1
ATOM 718 C C . ASN A 1 98 ? -51.741 -1.244 59.992 1.00 46.06 98 ASN A C 1
ATOM 720 O O . ASN A 1 98 ? -52.052 -0.454 59.108 1.00 46.06 98 ASN A O 1
ATOM 724 N N . THR A 1 99 ? -51.558 -0.841 61.247 1.00 47.28 99 THR A N 1
ATOM 725 C CA . THR A 1 99 ? -50.800 0.388 61.551 1.00 47.28 99 THR A CA 1
ATOM 726 C C . THR A 1 99 ? -49.996 0.137 62.819 1.00 47.28 99 THR A C 1
ATOM 728 O O . THR A 1 99 ? -50.559 -0.232 63.850 1.00 47.28 99 THR A O 1
ATOM 731 N N . VAL A 1 100 ? -48.675 0.335 62.774 1.00 47.97 100 VAL A N 1
ATOM 732 C CA . VAL A 1 100 ? -47.854 0.305 63.994 1.00 47.97 100 VAL A CA 1
ATOM 733 C C . VAL A 1 100 ? -47.912 1.697 64.607 1.00 47.97 100 VAL A C 1
ATOM 735 O O . VAL A 1 100 ? -46.999 2.514 64.521 1.00 47.97 100 VAL A O 1
ATOM 738 N N . LEU A 1 101 ? -49.066 1.964 65.215 1.00 50.34 101 LEU A N 1
ATOM 739 C CA . LEU A 1 101 ? -49.231 3.037 66.177 1.00 50.34 101 LEU A CA 1
ATOM 740 C C . LEU A 1 101 ? -48.318 2.701 67.359 1.00 50.34 101 LEU A C 1
ATOM 742 O O . LEU A 1 101 ? -48.611 1.807 68.158 1.00 50.34 101 LEU A O 1
ATOM 746 N N . ILE A 1 102 ? -47.180 3.392 67.426 1.00 52.84 102 ILE A N 1
ATOM 747 C CA . ILE A 1 102 ? -46.267 3.365 68.564 1.00 52.84 102 ILE A CA 1
ATOM 748 C C . ILE A 1 102 ? -47.005 4.112 69.658 1.00 52.84 102 ILE A C 1
ATOM 750 O O . ILE A 1 102 ? -46.992 5.343 69.704 1.00 52.84 102 ILE A O 1
ATOM 754 N N . TYR A 1 103 ? -47.769 3.359 70.448 1.00 57.03 103 TYR A N 1
ATOM 755 C CA . TYR A 1 103 ? -48.828 3.977 71.221 1.00 57.03 103 TYR A CA 1
ATOM 756 C C . TYR A 1 103 ? -48.242 4.819 72.342 1.00 57.03 103 TYR A C 1
ATOM 758 O O . TYR A 1 103 ? -48.479 6.018 72.357 1.00 57.03 103 TYR A O 1
ATOM 766 N N . TYR A 1 104 ? -47.431 4.242 73.232 1.00 58.53 104 TYR A N 1
ATOM 767 C CA . TYR A 1 104 ? -46.961 4.971 74.408 1.00 58.53 104 TYR A CA 1
ATOM 768 C C . TYR A 1 104 ? -45.479 4.729 74.687 1.00 58.53 104 TYR A C 1
ATOM 770 O O . TYR A 1 104 ? -45.022 3.586 74.776 1.00 58.53 104 TYR A O 1
ATOM 778 N N . ALA A 1 105 ? -44.749 5.825 74.909 1.00 59.19 105 ALA A N 1
ATOM 779 C CA . ALA A 1 105 ? -43.582 5.785 75.771 1.00 59.19 105 ALA A CA 1
ATOM 780 C C . ALA A 1 105 ? -44.074 5.469 77.189 1.00 59.19 105 ALA A C 1
ATOM 782 O O . ALA A 1 105 ? -44.896 6.202 77.742 1.00 59.19 105 ALA A O 1
ATOM 783 N N . CYS A 1 106 ? -43.601 4.357 77.744 1.00 67.38 106 CYS A N 1
ATOM 784 C CA . CYS A 1 106 ? -43.822 3.990 79.135 1.00 67.38 106 CYS A CA 1
ATOM 785 C C . CYS A 1 106 ? -42.505 4.133 79.888 1.00 67.38 106 CYS A C 1
ATOM 787 O O . CYS A 1 106 ? -41.489 3.594 79.442 1.00 67.38 106 CYS A O 1
ATOM 789 N N . ALA A 1 107 ? -42.524 4.793 81.042 1.00 65.50 107 ALA A N 1
ATOM 790 C CA . ALA A 1 107 ? -41.375 4.864 81.930 1.00 65.50 107 ALA A CA 1
ATOM 791 C C . ALA A 1 107 ? -41.709 4.297 83.312 1.00 65.50 107 ALA A C 1
ATOM 793 O O . ALA A 1 107 ? -42.793 4.522 83.849 1.00 65.50 107 ALA A O 1
ATOM 794 N N . TYR A 1 108 ? -40.775 3.531 83.874 1.00 71.56 108 TYR A N 1
ATOM 795 C CA . TYR A 1 108 ? -40.959 2.897 85.178 1.00 71.56 108 TYR A CA 1
ATOM 796 C C . TYR A 1 108 ? -40.671 3.913 86.279 1.00 71.56 108 TYR A C 1
ATOM 798 O O . TYR A 1 108 ? -39.502 4.207 86.547 1.00 71.56 108 TYR A O 1
ATOM 806 N N . GLY A 1 109 ? -41.737 4.479 86.843 1.00 65.31 109 GLY A N 1
ATOM 807 C CA . GLY A 1 109 ? -41.684 5.558 87.820 1.00 65.31 109 GLY A CA 1
ATOM 808 C C . GLY A 1 109 ? -41.775 5.058 89.261 1.00 65.31 109 GLY A C 1
ATOM 809 O O . GLY A 1 109 ? -42.371 4.018 89.539 1.00 65.31 109 GLY A O 1
ATOM 810 N N . GLN A 1 110 ? -41.222 5.833 90.190 1.00 72.56 110 GLN A N 1
ATOM 811 C CA . GLN A 1 110 ? -41.439 5.693 91.625 1.00 72.56 110 GLN A CA 1
ATOM 812 C C . GLN A 1 110 ? -41.943 7.022 92.196 1.00 72.56 110 GLN A C 1
ATOM 814 O O . GLN A 1 110 ? -41.209 8.012 92.228 1.00 72.56 110 GLN A O 1
ATOM 819 N N . VAL A 1 111 ? -43.175 7.017 92.710 1.00 68.12 111 VAL A N 1
ATOM 820 C CA . VAL A 1 111 ? -43.748 8.159 93.434 1.00 68.12 111 VAL A CA 1
ATOM 821 C C . VAL A 1 111 ? -43.412 8.009 94.917 1.00 68.12 111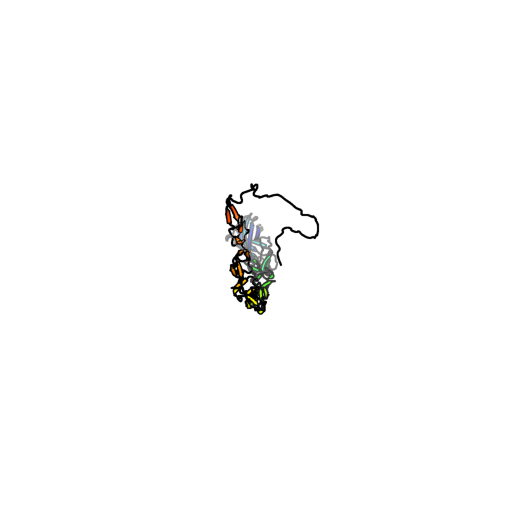 VAL A C 1
ATOM 823 O O . VAL A 1 111 ? -43.753 7.007 95.551 1.00 68.12 111 VAL A O 1
ATOM 826 N N . ILE A 1 112 ? -42.718 9.002 95.476 1.00 66.44 112 ILE A N 1
ATOM 827 C CA . ILE A 1 112 ? -42.306 9.020 96.884 1.00 66.44 112 ILE A CA 1
ATOM 828 C C . ILE A 1 112 ? -43.319 9.849 97.675 1.00 66.44 112 ILE A C 1
ATOM 830 O O . ILE A 1 112 ? -43.226 11.072 97.733 1.00 66.44 112 ILE A O 1
ATOM 834 N N . MET A 1 113 ? -44.288 9.179 98.296 1.00 70.62 113 MET A N 1
ATOM 835 C CA . MET A 1 113 ? -45.241 9.812 99.211 1.00 70.62 113 MET A CA 1
ATOM 836 C C . MET A 1 113 ? -44.755 9.700 100.668 1.00 70.62 113 MET A C 1
ATOM 838 O O . MET A 1 113 ? -44.041 8.752 101.008 1.00 70.62 113 MET A O 1
ATOM 842 N N . PRO A 1 114 ? -45.141 10.619 101.575 1.00 68.69 114 PRO A N 1
ATOM 843 C CA . PRO A 1 114 ? -44.802 10.513 102.994 1.00 68.69 114 PRO A CA 1
ATOM 844 C C . PRO A 1 114 ? -45.345 9.220 103.633 1.00 68.69 114 PRO A C 1
ATOM 846 O O . PRO A 1 114 ? -46.511 9.134 104.007 1.00 68.69 114 PRO A O 1
ATOM 849 N N . GLY A 1 115 ? -44.479 8.211 103.772 1.00 72.44 115 GLY A N 1
ATOM 850 C CA . GLY A 1 115 ? -44.805 6.914 104.375 1.00 72.44 115 GLY A CA 1
ATOM 851 C C . GLY A 1 115 ? -45.189 5.793 103.399 1.00 72.44 115 GLY A C 1
ATOM 852 O O . GLY A 1 115 ? -45.486 4.694 103.862 1.00 72.44 115 GLY A O 1
ATOM 853 N N . SER A 1 116 ? -45.155 6.012 102.080 1.00 73.94 116 SER A N 1
ATOM 854 C CA . SER A 1 116 ? -45.376 4.946 101.092 1.00 73.94 116 SER A CA 1
ATOM 855 C C . SER A 1 116 ? -44.515 5.108 99.836 1.00 73.94 116 SER A C 1
ATOM 857 O O . SER A 1 116 ? -43.874 6.129 99.591 1.00 73.94 116 SER A O 1
ATOM 859 N N . THR A 1 117 ? -44.425 4.040 99.050 1.00 73.06 117 THR A N 1
ATOM 860 C CA . THR A 1 117 ? -43.661 3.998 97.803 1.00 73.06 117 THR A CA 1
ATOM 861 C C . THR A 1 117 ? -44.405 3.096 96.841 1.00 73.06 117 THR A C 1
ATOM 863 O O . THR A 1 117 ? -44.487 1.889 97.058 1.00 73.06 117 THR A O 1
ATOM 866 N N . GLU A 1 118 ? -44.948 3.699 95.793 1.00 76.00 118 GLU A N 1
ATOM 867 C CA . GLU A 1 118 ? -45.640 3.004 94.714 1.00 76.00 118 GLU A CA 1
ATOM 868 C C . GLU A 1 118 ? -44.768 3.068 93.458 1.00 76.00 118 GLU A C 1
ATOM 870 O O . GLU A 1 118 ? -44.088 4.073 93.213 1.00 76.00 118 GLU A O 1
ATOM 875 N N . LYS A 1 119 ? -44.720 1.963 92.708 1.00 78.44 119 LYS A N 1
ATOM 876 C CA . LYS A 1 119 ? -43.910 1.835 91.494 1.00 78.44 119 LYS A CA 1
ATOM 877 C C . LYS A 1 119 ? -44.733 1.195 90.392 1.00 78.44 119 LYS A C 1
ATOM 879 O O . LYS A 1 119 ? -45.164 0.055 90.556 1.00 78.44 119 LYS A O 1
ATOM 884 N N . ASP A 1 120 ? -44.892 1.895 89.278 1.00 80.94 120 ASP A N 1
ATOM 885 C CA . ASP A 1 120 ? -45.642 1.400 88.126 1.00 80.94 120 ASP A CA 1
ATOM 886 C C . ASP A 1 120 ? -45.114 2.003 86.811 1.00 80.94 120 ASP A C 1
ATOM 888 O O . ASP A 1 120 ? -44.275 2.911 86.798 1.00 80.94 120 ASP A O 1
ATOM 892 N N . TRP A 1 121 ? -45.586 1.473 85.687 1.00 80.44 121 TRP A N 1
ATOM 893 C CA . TRP A 1 121 ? -45.310 1.987 84.353 1.00 80.44 121 TRP A CA 1
ATOM 894 C C . TRP A 1 121 ? -46.249 3.138 84.010 1.00 80.44 121 TRP A C 1
ATOM 896 O O . TRP A 1 121 ? -47.380 2.937 83.573 1.00 80.44 121 TRP A O 1
ATOM 906 N N . ILE A 1 122 ? -45.736 4.359 84.130 1.00 80.31 122 ILE A N 1
ATOM 907 C CA . ILE A 1 122 ? -46.437 5.555 83.678 1.00 80.31 122 ILE A CA 1
ATOM 908 C C . ILE A 1 122 ? -46.255 5.636 82.162 1.00 80.31 122 ILE A C 1
ATOM 910 O O . ILE A 1 122 ? -45.147 5.844 81.664 1.00 80.31 122 ILE A O 1
ATOM 914 N N . CYS A 1 123 ? -47.345 5.411 81.434 1.00 79.75 123 CYS A N 1
ATOM 915 C CA . CYS A 1 123 ? -47.411 5.487 79.980 1.00 79.75 123 CYS A CA 1
ATOM 916 C C . CYS A 1 123 ? -48.135 6.770 79.545 1.00 79.75 123 CYS A C 1
ATOM 918 O O . CYS A 1 123 ? -49.074 7.211 80.209 1.00 79.75 123 CYS A O 1
ATOM 920 N N . SER A 1 124 ? -47.724 7.345 78.411 1.00 74.38 124 SER A N 1
ATOM 921 C CA . SER A 1 124 ? -48.485 8.400 77.716 1.00 74.38 124 SER A CA 1
ATOM 922 C C . SER A 1 124 ? -49.907 7.931 77.328 1.00 74.38 124 SER A C 1
ATOM 924 O O . SER A 1 124 ? -50.240 6.755 77.455 1.00 74.38 124 SER A O 1
ATOM 926 N N . GLN A 1 125 ? -50.742 8.844 76.817 1.00 70.81 125 GLN A N 1
ATOM 927 C CA . GLN A 1 125 ? -51.996 8.523 76.111 1.00 70.81 125 GLN A CA 1
ATOM 928 C C . GLN A 1 125 ? -52.004 8.958 74.629 1.00 70.81 125 GLN A C 1
ATOM 930 O O . GLN A 1 125 ? -52.997 8.744 73.934 1.00 70.81 125 GLN A O 1
ATOM 935 N N . GLN A 1 126 ? -50.895 9.493 74.105 1.00 69.62 126 GLN A N 1
ATOM 936 C CA . GLN A 1 126 ? -50.775 9.942 72.713 1.00 69.62 126 GLN A CA 1
ATOM 937 C C . GLN A 1 126 ? -49.954 8.972 71.852 1.00 69.62 126 GLN A C 1
ATOM 939 O O . GLN A 1 126 ? -48.740 8.880 72.016 1.00 69.62 126 GLN A O 1
ATOM 944 N N . SER A 1 127 ? -50.605 8.337 70.872 1.00 68.88 127 SER A N 1
ATOM 945 C CA . SER A 1 127 ? -49.944 7.551 69.820 1.00 68.88 127 SER A CA 1
ATOM 946 C C . SER A 1 127 ? -49.139 8.394 68.843 1.00 68.88 127 SER A C 1
ATOM 948 O O . SER A 1 127 ? -49.648 9.387 68.317 1.00 68.88 127 SER A O 1
ATOM 950 N N . LEU A 1 128 ? -47.966 7.886 68.466 1.00 69.31 128 LEU A N 1
ATOM 951 C CA . LEU A 1 128 ? -47.280 8.264 67.236 1.00 69.31 128 LEU A CA 1
ATOM 952 C C . LEU A 1 128 ? -47.525 7.189 66.165 1.00 69.31 128 LEU A C 1
ATOM 954 O O . LEU A 1 128 ? -47.147 6.031 66.336 1.00 69.31 128 LEU A O 1
ATOM 958 N N . GLY A 1 129 ? -48.162 7.557 65.053 1.00 68.62 129 GLY A N 1
ATOM 959 C CA . GLY A 1 129 ? -48.270 6.675 63.889 1.00 68.62 129 GLY A CA 1
ATOM 960 C C . GLY A 1 129 ? -46.954 6.653 63.114 1.00 68.62 129 GLY A C 1
ATOM 961 O O . GLY A 1 129 ? -46.482 7.713 62.711 1.00 68.62 129 GLY A O 1
ATOM 962 N N . ILE A 1 130 ? -46.375 5.466 62.903 1.00 72.88 130 ILE A N 1
ATOM 963 C CA . ILE A 1 130 ? -45.229 5.271 62.007 1.00 72.88 130 ILE A CA 1
ATOM 964 C C . ILE A 1 130 ? -45.553 4.165 61.000 1.00 72.88 130 ILE A C 1
ATOM 966 O O . ILE A 1 130 ? -45.882 3.036 61.373 1.00 72.88 130 ILE A O 1
ATOM 970 N N . ASP A 1 131 ? -45.416 4.488 59.715 1.00 73.06 131 ASP A N 1
ATOM 971 C CA . ASP A 1 131 ? -45.612 3.547 58.616 1.00 73.06 131 ASP A CA 1
ATOM 972 C C . ASP A 1 131 ? -44.392 2.627 58.474 1.00 73.06 131 ASP A C 1
ATOM 974 O O . ASP A 1 131 ? -43.385 2.964 57.844 1.00 73.06 131 ASP A O 1
ATOM 978 N N . ILE A 1 132 ? -44.479 1.442 59.084 1.00 72.81 132 ILE A N 1
ATOM 979 C CA . ILE A 1 132 ? -43.446 0.409 58.966 1.00 72.81 132 ILE A CA 1
ATOM 980 C C . ILE A 1 132 ? -43.590 -0.311 57.624 1.00 72.81 132 ILE A C 1
ATOM 982 O O . ILE A 1 132 ? -44.601 -0.955 57.345 1.00 72.81 132 ILE A O 1
ATOM 986 N N . THR A 1 133 ? -42.549 -0.232 56.795 1.00 73.50 133 THR A N 1
ATOM 987 C CA . THR A 1 133 ? -42.498 -0.913 55.497 1.00 73.50 133 THR A CA 1
ATOM 988 C C . THR A 1 133 ? -42.213 -2.408 55.699 1.00 73.50 133 THR A C 1
ATOM 990 O O . THR A 1 133 ? -41.206 -2.744 56.336 1.00 73.50 133 THR A O 1
ATOM 993 N N . PRO A 1 134 ? -43.040 -3.329 55.164 1.00 71.31 134 PRO A N 1
ATOM 994 C CA . PRO A 1 134 ? -42.785 -4.766 55.249 1.00 71.31 134 PRO A CA 1
ATOM 995 C C . PRO A 1 134 ? -41.476 -5.161 54.560 1.00 71.31 134 PRO A C 1
ATOM 997 O O . PRO A 1 134 ? -41.181 -4.699 53.456 1.00 71.31 134 PRO A O 1
ATOM 1000 N N . LEU A 1 135 ? -40.728 -6.094 55.154 1.00 69.75 135 LEU A N 1
ATOM 1001 C CA . LEU A 1 135 ? -39.428 -6.535 54.623 1.00 69.75 135 LEU A CA 1
ATOM 1002 C C . LEU A 1 135 ? -39.537 -7.124 53.199 1.00 69.75 135 LEU A C 1
ATOM 1004 O O . LEU A 1 135 ? -38.608 -7.035 52.406 1.00 69.75 135 LEU A O 1
ATOM 1008 N N . SER A 1 136 ? -40.703 -7.661 52.830 1.00 68.56 136 SER A N 1
ATOM 1009 C CA . SER A 1 136 ? -40.997 -8.189 51.488 1.00 68.56 136 SER A CA 1
ATOM 1010 C C . SER A 1 136 ? -40.999 -7.141 50.360 1.00 68.56 136 SER A C 1
ATOM 1012 O O . SER A 1 136 ? -40.934 -7.523 49.184 1.00 68.56 136 SER A O 1
ATOM 1014 N N . GLN A 1 137 ? -41.064 -5.847 50.701 1.00 67.00 137 GLN A N 1
ATOM 1015 C CA . GLN A 1 137 ? -41.027 -4.708 49.773 1.00 67.00 137 GLN A CA 1
ATOM 1016 C C . GLN A 1 137 ? -39.641 -4.043 49.673 1.00 67.00 137 GLN A C 1
ATOM 1018 O O . GLN A 1 137 ? -39.441 -3.189 48.808 1.00 67.00 137 GLN A O 1
ATOM 1023 N N . TYR A 1 138 ? -38.687 -4.442 50.519 1.00 69.81 138 TYR A N 1
ATOM 1024 C CA . TYR A 1 138 ? -37.320 -3.921 50.543 1.00 69.81 138 TYR A CA 1
ATOM 1025 C C . TYR A 1 138 ? -36.340 -5.084 50.312 1.00 69.81 138 TYR A C 1
ATOM 1027 O O . TYR A 1 138 ? -35.886 -5.739 51.250 1.00 69.81 138 TYR A O 1
ATOM 1035 N N . ARG A 1 139 ? -36.093 -5.417 49.039 1.00 76.94 139 ARG A N 1
ATOM 1036 C CA . ARG A 1 139 ? -35.407 -6.660 48.630 1.00 76.94 139 ARG A CA 1
ATOM 1037 C C . ARG A 1 139 ? -33.885 -6.562 48.536 1.00 76.94 139 ARG A C 1
ATOM 1039 O O . ARG A 1 139 ? -33.240 -7.598 48.424 1.00 76.94 139 ARG A O 1
ATOM 1046 N N . CYS A 1 140 ? -33.332 -5.355 48.541 1.00 76.56 140 CYS A N 1
ATOM 1047 C CA . CYS A 1 140 ? -31.898 -5.090 48.428 1.00 76.56 140 CYS A CA 1
ATOM 1048 C C . CYS A 1 140 ? -31.548 -3.728 49.048 1.00 76.56 140 CYS A C 1
ATOM 1050 O O . CYS A 1 140 ? -32.417 -2.871 49.188 1.00 76.56 140 CYS A O 1
ATOM 1052 N N . SER A 1 141 ? -30.285 -3.523 49.413 1.00 77.25 141 SER A N 1
ATOM 1053 C CA . SER A 1 141 ? -29.756 -2.257 49.961 1.00 77.25 141 SER A CA 1
ATOM 1054 C C . SER A 1 141 ? -28.532 -1.743 49.191 1.00 77.25 141 SER A C 1
ATOM 1056 O O . SER A 1 141 ? -28.122 -0.599 49.356 1.00 77.25 141 SER A O 1
ATOM 1058 N N . TYR A 1 142 ? -27.917 -2.612 48.392 1.00 79.31 142 TYR A N 1
ATOM 1059 C CA . TYR A 1 142 ? -26.794 -2.363 47.490 1.00 79.31 142 TYR A CA 1
ATOM 1060 C C . TYR A 1 142 ? -26.790 -3.485 46.437 1.00 79.31 142 TYR A C 1
ATOM 1062 O O . TYR A 1 142 ? -27.383 -4.543 46.657 1.00 79.31 142 TYR A O 1
ATOM 1070 N N . ASP A 1 143 ? -26.112 -3.301 45.302 1.00 77.31 143 ASP A N 1
ATOM 1071 C CA . ASP A 1 143 ? -26.162 -4.264 44.183 1.00 77.31 143 ASP A CA 1
ATOM 1072 C C . ASP A 1 143 ? -25.675 -5.674 44.548 1.00 77.31 143 ASP A C 1
ATOM 1074 O O . ASP A 1 143 ? -26.130 -6.657 43.976 1.00 77.31 143 ASP A O 1
ATOM 1078 N N . GLY A 1 144 ? -24.790 -5.791 45.541 1.00 77.00 144 GLY A N 1
ATOM 1079 C CA . GLY A 1 144 ? -24.329 -7.073 46.087 1.00 77.00 144 GLY A CA 1
ATOM 1080 C C . GLY A 1 144 ? -25.390 -7.904 46.829 1.00 77.00 144 GLY A C 1
ATOM 1081 O O . GLY A 1 144 ? -25.132 -9.076 47.089 1.00 77.00 144 GLY A O 1
ATOM 1082 N N . ASP A 1 145 ? -26.564 -7.344 47.153 1.00 79.81 145 ASP A N 1
ATOM 1083 C CA . ASP A 1 145 ? -27.728 -8.122 47.612 1.00 79.81 145 ASP A CA 1
ATOM 1084 C C . ASP A 1 145 ? -28.463 -8.800 46.431 1.00 79.81 145 ASP A C 1
ATOM 1086 O O . ASP A 1 145 ? -29.302 -9.679 46.637 1.00 79.81 145 ASP A O 1
ATOM 1090 N N . CYS A 1 146 ? -28.173 -8.397 45.187 1.00 81.06 146 CYS A N 1
ATOM 1091 C CA . CYS A 1 146 ? -28.836 -8.883 43.982 1.00 81.06 146 CYS A CA 1
ATOM 1092 C C . CYS A 1 146 ? -28.037 -9.991 43.263 1.00 81.06 146 CYS A C 1
ATOM 1094 O O . CYS A 1 146 ? -26.811 -10.068 43.368 1.00 81.06 146 CYS A O 1
ATOM 1096 N N . PRO A 1 147 ? -28.710 -10.860 42.479 1.00 81.38 147 PRO A N 1
ATOM 1097 C CA . PRO A 1 147 ? -28.044 -11.763 41.542 1.00 81.38 147 PRO A CA 1
ATOM 1098 C C . PRO A 1 147 ? -27.154 -11.002 40.549 1.00 81.38 147 PRO A C 1
ATOM 1100 O O . PRO A 1 147 ? -27.488 -9.894 40.142 1.00 81.38 147 PRO A O 1
ATOM 1103 N N . SER A 1 148 ? -26.074 -11.625 40.071 1.00 74.69 148 SER A N 1
ATOM 1104 C CA . SER A 1 148 ? -25.028 -10.993 39.240 1.00 74.69 148 SER A CA 1
ATOM 1105 C C . SER A 1 148 ? -25.456 -10.470 37.854 1.00 74.69 148 SER A C 1
ATOM 1107 O O . SER A 1 148 ? -24.621 -9.966 37.105 1.00 74.69 148 SER A O 1
ATOM 1109 N N . ASN A 1 149 ? -26.737 -10.581 37.497 1.00 73.06 149 ASN A N 1
ATOM 1110 C CA . ASN A 1 149 ? -27.357 -10.011 36.296 1.00 73.06 149 ASN A CA 1
ATOM 1111 C C . ASN A 1 149 ? -28.433 -8.946 36.612 1.00 73.06 149 ASN A C 1
ATOM 1113 O O . ASN A 1 149 ? -29.229 -8.585 35.738 1.00 73.06 149 ASN A O 1
ATOM 1117 N N . GLN A 1 150 ? -28.485 -8.474 37.859 1.00 83.69 150 GLN A N 1
ATOM 1118 C CA . GLN A 1 150 ? -29.441 -7.499 38.376 1.00 83.69 150 GLN A CA 1
ATOM 1119 C C . GLN A 1 150 ? -28.718 -6.430 39.208 1.00 83.69 150 GLN A C 1
ATOM 1121 O O . GLN A 1 150 ? -27.655 -6.689 39.763 1.00 83.69 150 GLN A O 1
ATOM 1126 N N . TYR A 1 151 ? -29.312 -5.242 39.312 1.00 79.94 151 TYR A N 1
ATOM 1127 C CA . TYR A 1 151 ? -28.851 -4.163 40.195 1.00 79.94 151 TYR A CA 1
ATOM 1128 C C . TYR A 1 151 ? -29.992 -3.707 41.113 1.00 79.94 151 TYR A C 1
ATOM 1130 O O . TYR A 1 151 ? -31.164 -3.959 40.816 1.00 79.94 151 TYR A O 1
ATOM 1138 N N . CYS A 1 152 ? -29.672 -3.067 42.237 1.00 83.12 152 CYS A N 1
ATOM 1139 C CA . CYS A 1 152 ? -30.665 -2.634 43.211 1.00 83.12 152 CYS A CA 1
ATOM 1140 C C . CYS A 1 152 ? -31.273 -1.284 42.811 1.00 83.12 152 CYS A C 1
ATOM 1142 O O . CYS A 1 152 ? -30.604 -0.252 42.826 1.00 83.12 152 CYS A O 1
ATOM 1144 N N . LEU A 1 153 ? -32.564 -1.279 42.480 1.00 83.12 153 LEU A N 1
ATOM 1145 C CA . LEU A 1 153 ? -33.329 -0.058 42.250 1.00 83.12 153 LEU A CA 1
ATOM 1146 C C . LEU A 1 153 ? -34.139 0.283 43.504 1.00 83.12 15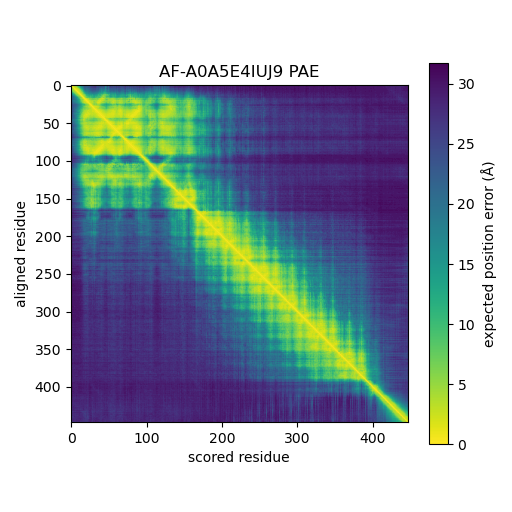3 LEU A C 1
ATOM 1148 O O . LEU A 1 153 ? -35.177 -0.332 43.765 1.00 83.12 153 LEU A O 1
ATOM 1152 N N . GLU A 1 154 ? -33.671 1.274 44.262 1.00 81.19 154 GLU A N 1
ATOM 1153 C CA . GLU A 1 154 ? -34.448 1.913 45.329 1.00 81.19 154 GLU A CA 1
ATOM 1154 C C . GLU A 1 154 ? -35.437 2.940 44.751 1.00 81.19 154 GLU A C 1
ATOM 1156 O O . GLU A 1 154 ? -35.123 3.688 43.823 1.00 81.19 154 GLU A O 1
ATOM 1161 N N . SER A 1 155 ? -36.649 2.985 45.305 1.00 79.19 155 SER A N 1
ATOM 1162 C CA . SER A 1 155 ? -37.704 3.924 44.921 1.00 79.19 155 SER A CA 1
ATOM 1163 C C . SER A 1 155 ? -38.546 4.298 46.143 1.00 79.19 155 SER A C 1
ATOM 1165 O O . SER A 1 155 ? -39.515 3.623 46.498 1.00 79.19 155 SER A O 1
ATOM 1167 N N . GLY A 1 156 ? -38.182 5.398 46.804 1.00 79.25 156 GLY A N 1
ATOM 1168 C CA . GLY A 1 156 ? -38.766 5.767 48.095 1.00 79.25 156 GLY A CA 1
ATOM 1169 C C . GLY A 1 156 ? -38.366 4.747 49.160 1.00 79.25 156 GLY A C 1
ATOM 1170 O O . GLY A 1 156 ? -37.181 4.547 49.391 1.00 79.25 156 GLY A O 1
ATOM 1171 N N . CYS A 1 157 ? -39.347 4.086 49.780 1.00 75.31 157 CYS A N 1
ATOM 1172 C CA . CYS A 1 157 ? -39.102 3.026 50.765 1.00 75.31 157 CYS A CA 1
ATOM 1173 C C . CYS A 1 157 ? -39.206 1.599 50.212 1.00 75.31 157 CYS A C 1
ATOM 1175 O O . CYS A 1 157 ? -39.154 0.649 50.989 1.00 75.31 157 CYS A O 1
ATOM 1177 N N . THR A 1 158 ? -39.329 1.422 48.894 1.00 76.31 158 THR A N 1
ATOM 1178 C CA . THR A 1 158 ? -39.255 0.098 48.261 1.00 76.31 158 THR A CA 1
ATOM 1179 C C . THR A 1 158 ? -37.916 -0.093 47.560 1.00 76.31 158 THR A C 1
ATOM 1181 O O . THR A 1 158 ? -37.312 0.867 47.077 1.00 76.31 158 THR A O 1
ATOM 1184 N N . SER A 1 159 ? -37.446 -1.337 47.488 1.00 82.69 159 SER A N 1
ATOM 1185 C CA . SER A 1 159 ? -36.245 -1.687 46.730 1.00 82.69 159 SER A CA 1
ATOM 1186 C C . SER A 1 159 ? -36.401 -3.039 46.044 1.00 82.69 159 SER A C 1
ATOM 1188 O O . SER A 1 159 ? -36.969 -3.987 46.599 1.00 82.69 159 SER A O 1
ATOM 1190 N N . GLN A 1 160 ? -35.924 -3.126 44.804 1.00 86.88 160 GLN A N 1
ATOM 1191 C CA . GLN A 1 160 ? -36.037 -4.323 43.976 1.00 86.88 160 GLN A CA 1
ATOM 1192 C C . GLN A 1 160 ? -34.802 -4.530 43.100 1.00 86.88 160 GLN A C 1
ATOM 1194 O O . GLN A 1 160 ? -34.298 -3.596 42.481 1.00 86.88 160 GLN A O 1
ATOM 1199 N N . CYS A 1 161 ? -34.359 -5.781 43.001 1.00 83.75 161 CYS A N 1
ATOM 1200 C CA . CYS A 1 161 ? -33.350 -6.185 42.033 1.00 83.75 161 CYS A CA 1
ATOM 1201 C C . CYS A 1 161 ? -33.968 -6.208 40.629 1.00 83.75 161 CYS A C 1
ATOM 1203 O O . CYS A 1 161 ? -34.899 -6.975 40.369 1.00 83.75 161 CYS A O 1
ATOM 1205 N N . VAL A 1 162 ? -33.471 -5.359 39.731 1.00 83.12 162 VAL A N 1
ATOM 1206 C CA . VAL A 1 162 ? -33.971 -5.217 38.354 1.00 83.12 162 VAL A CA 1
ATOM 1207 C C . VAL A 1 162 ? -32.953 -5.750 37.342 1.00 83.12 162 VAL A C 1
ATOM 1209 O O . VAL A 1 162 ? -31.754 -5.530 37.515 1.00 83.12 162 VAL A O 1
ATOM 1212 N N . PRO A 1 163 ? -33.389 -6.473 36.290 1.00 79.12 163 PRO A N 1
ATOM 1213 C CA . PRO A 1 163 ? -32.485 -7.071 35.313 1.00 79.12 163 PRO A CA 1
ATOM 1214 C C . PRO A 1 163 ? -31.799 -6.016 34.448 1.00 79.12 163 PRO A C 1
ATOM 1216 O O . PRO A 1 163 ? -32.414 -5.050 33.996 1.00 79.12 163 PRO A O 1
ATOM 1219 N N . VAL A 1 164 ? -30.519 -6.249 34.172 1.00 69.25 164 VAL A N 1
ATOM 1220 C CA . VAL A 1 164 ? -29.683 -5.364 33.358 1.00 69.25 164 VAL A CA 1
ATOM 1221 C C . VAL A 1 164 ? -30.045 -5.570 31.886 1.00 69.25 164 VAL A C 1
ATOM 1223 O O . VAL A 1 164 ? -29.631 -6.537 31.252 1.00 69.25 164 VAL A O 1
ATOM 1226 N N . THR A 1 165 ? -30.862 -4.673 31.334 1.00 62.91 165 THR A N 1
ATOM 1227 C CA . THR A 1 165 ? -31.388 -4.780 29.960 1.00 62.91 165 THR A CA 1
ATOM 1228 C C . THR A 1 165 ? -30.447 -4.243 28.879 1.00 62.91 165 THR A C 1
ATOM 1230 O O . THR A 1 165 ? -30.745 -4.385 27.693 1.00 62.91 165 THR A O 1
ATOM 1233 N N . GLN A 1 166 ? -29.302 -3.657 29.247 1.00 57.12 166 GLN A N 1
ATOM 1234 C CA . GLN A 1 166 ? -28.272 -3.261 28.283 1.00 57.12 166 GLN A CA 1
ATOM 1235 C C . GLN A 1 166 ? -27.401 -4.467 27.913 1.00 57.12 166 GLN A C 1
ATOM 1237 O O . GLN A 1 166 ? -26.750 -5.064 28.761 1.00 57.12 166 GLN A O 1
ATOM 1242 N N . GLN A 1 167 ? -27.386 -4.824 26.630 1.00 68.19 167 GLN A N 1
ATOM 1243 C CA . GLN A 1 167 ? -26.837 -6.099 26.145 1.00 68.19 167 GLN A CA 1
ATOM 1244 C C . GLN A 1 167 ? -25.324 -6.077 25.846 1.00 68.19 167 GLN A C 1
ATOM 1246 O O . GLN A 1 167 ? -24.806 -7.040 25.288 1.00 68.19 167 GLN A O 1
ATOM 1251 N N . CYS A 1 168 ? -24.614 -4.988 26.162 1.00 77.56 168 CYS A N 1
ATOM 1252 C CA . CYS A 1 168 ? -23.212 -4.805 25.776 1.00 77.56 168 CYS A CA 1
ATOM 1253 C C . CYS A 1 168 ? -22.408 -4.031 26.835 1.00 77.56 168 CYS A C 1
ATOM 1255 O O . CYS A 1 168 ? -22.394 -2.800 26.845 1.00 77.56 168 CYS A O 1
ATOM 1257 N N . GLY A 1 169 ? -21.757 -4.755 27.746 1.00 79.75 169 GLY A N 1
ATOM 1258 C CA . GLY A 1 169 ? -20.950 -4.198 28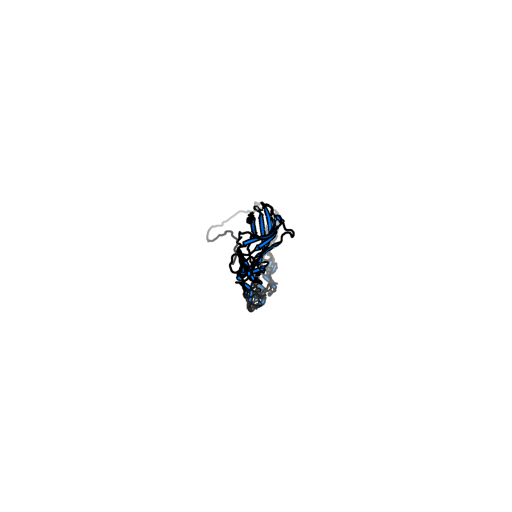.833 1.00 79.75 169 GLY A CA 1
ATOM 1259 C C . GLY A 1 169 ? -20.683 -5.211 29.946 1.00 79.75 169 GLY A C 1
ATOM 1260 O O . GLY A 1 169 ? -21.020 -6.389 29.823 1.00 79.75 169 GLY A O 1
ATOM 1261 N N . HIS A 1 170 ? -20.091 -4.737 31.040 1.00 78.12 170 HIS A N 1
ATOM 1262 C CA . HIS A 1 170 ? -19.814 -5.517 32.248 1.00 78.12 170 HIS A CA 1
ATOM 1263 C C . HIS A 1 170 ? -19.913 -4.655 33.512 1.00 78.12 170 HIS A C 1
ATOM 1265 O O . HIS A 1 170 ? -19.791 -3.433 33.451 1.00 78.12 170 HIS A O 1
ATOM 1271 N N . PHE A 1 171 ? -20.117 -5.283 34.673 1.00 67.31 171 PHE A N 1
ATOM 1272 C CA . PHE A 1 171 ? -20.076 -4.585 35.960 1.00 67.31 171 PHE A CA 1
ATOM 1273 C C . PHE A 1 171 ? -18.662 -4.520 36.529 1.00 67.31 171 PHE A C 1
ATOM 1275 O O . PHE A 1 171 ? -17.988 -5.541 36.662 1.00 67.31 171 PHE A O 1
ATOM 1282 N N . VAL A 1 172 ? -18.265 -3.325 36.966 1.00 76.50 172 VAL A N 1
ATOM 1283 C CA . VAL A 1 172 ? -17.075 -3.097 37.790 1.00 76.50 172 VAL A CA 1
ATOM 1284 C C . VAL A 1 172 ? -17.480 -2.197 38.958 1.00 76.50 172 VAL A C 1
ATOM 1286 O O . VAL A 1 172 ? -17.858 -1.046 38.762 1.00 76.50 172 VAL A O 1
ATOM 1289 N N . GLY A 1 173 ? -17.443 -2.732 40.183 1.00 74.00 173 GLY A N 1
ATOM 1290 C CA . GLY A 1 173 ? -17.709 -1.963 41.410 1.00 74.00 173 GLY A CA 1
ATOM 1291 C C . GLY A 1 173 ? -19.078 -1.265 41.452 1.00 74.00 173 GLY A C 1
ATOM 1292 O O . GLY A 1 173 ? -19.138 -0.080 41.758 1.00 74.00 173 GLY A O 1
ATOM 1293 N N . GLY A 1 174 ? -20.159 -1.963 41.084 1.00 67.00 174 GLY A N 1
ATOM 1294 C CA . GLY A 1 174 ? -21.523 -1.401 41.028 1.00 67.0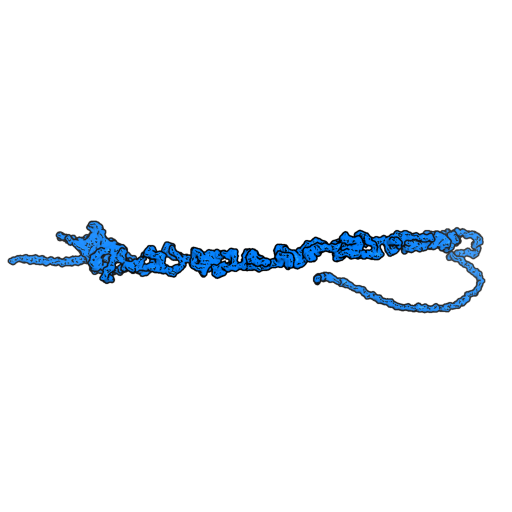0 174 GLY A CA 1
ATOM 1295 C C . GLY A 1 174 ? -21.804 -0.510 39.808 1.00 67.00 174 GLY A C 1
ATOM 1296 O O . GLY A 1 174 ? -22.951 -0.194 39.521 1.00 67.00 174 GLY A O 1
ATOM 1297 N N . THR A 1 175 ? -20.784 -0.148 39.024 1.00 66.00 175 THR A N 1
ATOM 1298 C CA . THR A 1 175 ? -20.967 0.626 37.787 1.00 66.00 175 THR A CA 1
ATOM 1299 C C . THR A 1 175 ? -21.046 -0.298 36.575 1.00 66.00 175 THR A C 1
ATOM 1301 O O . THR A 1 175 ? -20.197 -1.175 36.403 1.00 66.00 175 THR A O 1
ATOM 1304 N N . TRP A 1 176 ? -22.033 -0.075 35.703 1.00 74.12 176 TRP A N 1
ATOM 1305 C CA . TRP A 1 176 ? -22.068 -0.686 34.373 1.00 74.12 176 TRP A CA 1
ATOM 1306 C C . TRP A 1 176 ? -21.100 0.038 33.437 1.00 74.12 176 TRP A C 1
ATOM 1308 O O . TRP A 1 176 ? -21.277 1.219 33.136 1.00 74.12 176 TRP A O 1
ATOM 1318 N N . VAL A 1 177 ? -20.081 -0.677 32.968 1.00 80.44 177 VAL A N 1
ATOM 1319 C CA . VAL A 1 177 ? -19.102 -0.195 31.995 1.00 80.44 177 VAL A CA 1
ATOM 1320 C C . VAL A 1 177 ? -19.469 -0.783 30.627 1.00 80.44 177 VAL A C 1
ATOM 1322 O O . VAL A 1 177 ? -19.320 -1.997 30.439 1.00 80.44 177 VAL A O 1
ATOM 1325 N N . PRO A 1 178 ? -19.964 0.028 29.670 1.00 82.31 178 PRO A N 1
ATOM 1326 C CA . PRO A 1 178 ? -20.247 -0.454 28.325 1.00 82.31 178 PRO A CA 1
ATOM 1327 C C . PRO A 1 178 ? -18.953 -0.899 27.638 1.00 82.31 178 PRO A C 1
ATOM 1329 O O . PRO A 1 178 ? -17.884 -0.330 27.861 1.00 82.31 178 PRO A O 1
ATOM 1332 N N . TYR A 1 179 ? -19.058 -1.922 26.797 1.00 85.56 179 TYR A N 1
ATOM 1333 C CA . TYR A 1 179 ? -17.956 -2.341 25.936 1.00 85.56 179 TYR A CA 1
ATOM 1334 C C . TYR A 1 179 ? -17.808 -1.402 24.730 1.00 85.56 179 TYR A C 1
ATOM 1336 O O . TYR A 1 179 ? -18.769 -0.737 24.343 1.00 85.56 179 TYR A O 1
ATOM 1344 N N . GLU A 1 180 ? -16.625 -1.380 24.106 1.00 87.69 180 GLU A N 1
ATOM 1345 C CA . GLU A 1 180 ? -16.415 -0.645 22.849 1.00 87.69 180 GLU A CA 1
ATOM 1346 C C . GLU A 1 180 ? -17.289 -1.234 21.728 1.00 87.69 180 GLU A C 1
ATOM 1348 O O . GLU A 1 180 ? -17.885 -0.500 20.939 1.00 87.69 180 GLU A O 1
ATOM 1353 N N . CYS A 1 181 ? -17.429 -2.563 21.701 1.00 89.81 181 CYS A N 1
ATOM 1354 C CA . CYS A 1 181 ? -18.274 -3.270 20.749 1.00 89.81 181 CYS A CA 1
ATOM 1355 C C . CYS A 1 181 ? -18.822 -4.598 21.299 1.00 89.81 181 CYS A C 1
ATOM 1357 O O . CYS A 1 181 ? -18.263 -5.216 22.210 1.00 89.81 181 CYS A O 1
ATOM 1359 N N . CYS A 1 182 ? -19.903 -5.077 20.677 1.00 87.25 182 CYS A N 1
ATOM 1360 C CA . CYS A 1 182 ? -20.374 -6.463 20.779 1.00 87.25 182 CYS A CA 1
ATOM 1361 C C . CYS A 1 182 ? -20.697 -7.096 19.410 1.00 87.25 182 CYS A C 1
ATOM 1363 O O . CYS A 1 182 ? -21.053 -8.269 19.344 1.00 87.25 182 CYS A O 1
ATOM 1365 N N . THR A 1 183 ? -20.580 -6.334 18.318 1.00 88.50 183 THR A N 1
ATOM 1366 C CA . THR A 1 183 ? -20.762 -6.767 16.925 1.00 88.50 183 THR A CA 1
ATOM 1367 C C . THR A 1 183 ? -19.844 -5.952 16.017 1.00 88.50 183 THR A C 1
ATOM 1369 O O . THR A 1 183 ? -19.584 -4.781 16.301 1.00 88.50 183 THR A O 1
ATOM 1372 N N . ASP A 1 184 ? -19.392 -6.528 14.900 1.00 88.56 184 ASP A N 1
ATOM 1373 C CA . ASP A 1 184 ? -18.490 -5.839 13.960 1.00 88.56 184 ASP A CA 1
ATOM 1374 C C . ASP A 1 184 ? -19.080 -4.528 13.427 1.00 88.56 184 ASP A C 1
ATOM 1376 O O . ASP A 1 184 ? -18.367 -3.545 13.261 1.00 88.56 184 ASP A O 1
ATOM 1380 N N . THR A 1 185 ? -20.403 -4.480 13.248 1.00 88.44 185 THR A N 1
ATOM 1381 C CA . THR A 1 185 ? -21.154 -3.308 12.768 1.00 88.44 185 THR A CA 1
ATOM 1382 C C . THR A 1 185 ? -21.155 -2.108 13.722 1.00 88.44 185 THR A C 1
ATOM 1384 O O . THR A 1 185 ? -21.684 -1.059 13.365 1.00 88.44 185 THR A O 1
ATOM 1387 N N . GLN A 1 186 ? -20.599 -2.245 14.931 1.00 89.88 186 GLN A N 1
ATOM 1388 C CA . GLN A 1 186 ? -20.339 -1.124 15.845 1.00 89.88 186 GLN A CA 1
ATOM 1389 C C . GLN A 1 186 ? -18.928 -0.538 15.664 1.00 89.88 186 GLN A C 1
ATOM 1391 O O . GLN A 1 186 ? -18.673 0.579 16.107 1.00 89.88 186 GLN A O 1
ATOM 1396 N N . CYS A 1 187 ? -18.024 -1.263 15.001 1.00 88.50 187 CYS A N 1
ATOM 1397 C CA . CYS A 1 187 ? -16.667 -0.820 14.711 1.00 88.50 187 CYS A CA 1
ATOM 1398 C C . CYS A 1 187 ? -16.582 -0.038 13.388 1.00 88.50 187 CYS A C 1
ATOM 1400 O O . CYS A 1 187 ? -17.465 -0.095 12.531 1.00 88.50 187 CYS A O 1
ATOM 1402 N N . GLY A 1 188 ? -15.475 0.687 13.193 1.00 87.50 188 GLY A N 1
ATOM 1403 C CA . GLY A 1 188 ? -15.173 1.340 11.916 1.00 87.50 188 GLY A CA 1
ATOM 1404 C C . GLY A 1 188 ? -14.996 0.339 10.765 1.00 87.50 188 GLY A C 1
ATOM 1405 O O . GLY A 1 188 ? -14.691 -0.832 10.977 1.00 87.50 188 GLY A O 1
ATOM 1406 N N . SER A 1 189 ? -15.120 0.807 9.520 1.00 80.75 189 SER A N 1
ATOM 1407 C CA . SER A 1 189 ? -15.136 -0.027 8.301 1.00 80.75 189 SER A CA 1
ATOM 1408 C C . SER A 1 189 ? -13.835 -0.784 7.968 1.00 80.75 189 SER A C 1
ATOM 1410 O O . SER A 1 189 ? -13.791 -1.492 6.963 1.00 80.75 189 SER A O 1
ATOM 1412 N N . GLY A 1 190 ? -12.794 -0.658 8.799 1.00 85.00 190 GLY A N 1
ATOM 1413 C CA . GLY A 1 190 ? -11.544 -1.429 8.747 1.00 85.00 190 GLY A CA 1
ATOM 1414 C C . GLY A 1 190 ? -11.308 -2.344 9.960 1.00 85.00 190 GLY A C 1
ATOM 1415 O O . GLY A 1 190 ? -10.237 -2.937 10.056 1.00 85.00 190 GLY A O 1
ATOM 1416 N N . SER A 1 191 ? -12.267 -2.453 10.884 1.00 89.75 191 SER A N 1
ATOM 1417 C CA . SER A 1 191 ? -12.127 -3.172 12.158 1.00 89.75 191 SER A CA 1
ATOM 1418 C C . SER A 1 191 ? -13.218 -4.229 12.359 1.00 89.75 191 SER A C 1
ATOM 1420 O O . SER A 1 191 ? -14.290 -4.166 11.752 1.00 89.75 191 SER A O 1
ATOM 1422 N N . VAL A 1 192 ? -12.935 -5.186 13.241 1.00 91.19 192 VAL A N 1
ATOM 1423 C CA . VAL A 1 192 ? -13.852 -6.235 13.721 1.00 91.19 192 VAL A CA 1
ATOM 1424 C C . VAL A 1 192 ? -13.897 -6.220 15.249 1.00 91.19 192 VAL A C 1
ATOM 1426 O O . VAL A 1 192 ? -13.007 -5.660 15.890 1.00 91.19 192 VAL A O 1
ATOM 1429 N N . CYS A 1 193 ? -14.936 -6.805 15.839 1.00 90.50 193 CYS A N 1
ATOM 1430 C CA . CYS A 1 193 ? -15.110 -6.837 17.285 1.00 90.50 193 CYS A CA 1
ATOM 1431 C C . CYS A 1 193 ? -14.503 -8.112 17.886 1.00 90.50 193 CYS A C 1
ATOM 1433 O O . CYS A 1 193 ? -15.144 -9.163 17.910 1.00 90.50 193 CYS A O 1
ATOM 1435 N N . GLU A 1 194 ? -13.278 -8.025 18.405 1.00 90.81 194 GLU A N 1
ATOM 1436 C CA . GLU A 1 194 ? -12.599 -9.147 19.059 1.00 90.81 194 GLU A CA 1
ATOM 1437 C C . GLU A 1 194 ? -12.455 -8.874 20.558 1.00 90.81 194 GLU A C 1
ATOM 1439 O O . GLU A 1 194 ? -11.951 -7.833 20.970 1.00 90.81 194 GLU A O 1
ATOM 1444 N N . SER A 1 195 ? -12.920 -9.807 21.396 1.00 89.00 195 SER A N 1
ATOM 1445 C CA . SER A 1 195 ? -12.879 -9.680 22.865 1.00 89.00 195 SER A CA 1
ATOM 1446 C C . SER A 1 195 ? -13.423 -8.338 23.394 1.00 89.00 195 SER A C 1
ATOM 1448 O O . SER A 1 195 ? -12.891 -7.784 24.353 1.00 89.00 195 SER A O 1
ATOM 1450 N N . HIS A 1 196 ? -14.495 -7.832 22.768 1.00 90.06 196 HIS A N 1
ATOM 1451 C CA . HIS A 1 196 ? -15.168 -6.563 23.084 1.00 90.06 196 HIS A CA 1
ATOM 1452 C C . HIS A 1 196 ? -14.388 -5.266 22.776 1.00 90.06 196 HIS A C 1
ATOM 1454 O O . HIS A 1 196 ? -14.774 -4.191 23.246 1.00 90.06 196 HIS A O 1
ATOM 1460 N N . VAL A 1 197 ? -13.339 -5.362 21.949 1.00 90.50 197 VAL A N 1
ATOM 1461 C CA . VAL A 1 197 ? -12.497 -4.254 21.465 1.00 90.50 197 VAL A CA 1
ATOM 1462 C C . VAL A 1 197 ? -12.506 -4.219 19.927 1.00 90.50 197 VAL A C 1
ATOM 1464 O O . VAL A 1 197 ? -12.494 -5.264 19.272 1.00 90.50 197 VAL A O 1
ATOM 1467 N N . CYS A 1 198 ? -12.510 -3.027 19.327 1.00 91.31 198 CYS A N 1
ATOM 1468 C CA . CYS A 1 198 ? -12.531 -2.840 17.872 1.00 91.31 198 CYS A CA 1
ATOM 1469 C C . CYS A 1 198 ? -11.133 -2.964 17.240 1.00 91.31 198 CYS A C 1
ATOM 1471 O O . CYS A 1 198 ? -10.512 -1.976 16.832 1.00 91.31 198 CYS A O 1
ATOM 1473 N N . VAL A 1 199 ? -10.635 -4.193 17.109 1.00 91.38 199 VAL A N 1
ATOM 1474 C CA . VAL A 1 199 ? -9.321 -4.474 16.511 1.00 91.38 199 VAL A CA 1
ATOM 1475 C C . VAL A 1 199 ? -9.301 -4.214 14.998 1.00 91.38 199 VAL A C 1
ATOM 1477 O O . VAL A 1 199 ? -10.222 -4.577 14.264 1.00 91.38 199 VAL A O 1
ATOM 1480 N N . GLY A 1 200 ? -8.233 -3.574 14.513 1.00 88.88 200 GLY A N 1
ATOM 1481 C CA . GLY A 1 200 ? -8.036 -3.298 13.087 1.00 88.88 200 GLY A CA 1
ATOM 1482 C C . GLY A 1 200 ? -7.732 -4.575 12.305 1.00 88.88 200 GLY A C 1
ATOM 1483 O O . GLY A 1 200 ? -6.719 -5.231 12.550 1.00 88.88 200 GLY A O 1
ATOM 1484 N N . MET A 1 201 ? -8.586 -4.925 11.343 1.00 86.38 201 MET A N 1
ATOM 1485 C CA . MET A 1 201 ? -8.438 -6.150 10.563 1.00 86.38 201 MET A CA 1
ATOM 1486 C C . MET A 1 201 ? -7.436 -5.950 9.424 1.00 86.38 201 MET A C 1
ATOM 1488 O O . MET A 1 201 ? -7.607 -5.089 8.562 1.00 86.38 201 MET A O 1
ATOM 1492 N N . THR A 1 202 ? -6.406 -6.795 9.380 1.00 86.25 202 THR A N 1
ATOM 1493 C CA . THR A 1 202 ? -5.449 -6.838 8.267 1.00 86.25 202 THR A CA 1
ATOM 1494 C C . THR A 1 202 ? -5.725 -8.048 7.380 1.00 86.25 202 THR A C 1
ATOM 1496 O O . THR A 1 202 ? -5.888 -9.165 7.863 1.00 86.25 202 THR A O 1
ATOM 1499 N N . CYS A 1 203 ? -5.782 -7.830 6.065 1.00 86.75 203 CYS A N 1
ATOM 1500 C CA . CYS A 1 203 ? -5.997 -8.882 5.074 1.00 86.75 203 CYS A CA 1
ATOM 1501 C C . CYS A 1 203 ? -4.664 -9.185 4.366 1.00 86.75 203 CYS A C 1
ATOM 1503 O O . CYS A 1 203 ? -4.236 -8.373 3.547 1.00 86.75 203 CYS A O 1
ATOM 1505 N N . PRO A 1 204 ? -3.995 -10.331 4.620 1.00 84.12 204 PRO A N 1
ATOM 1506 C CA . PRO A 1 204 ? -2.677 -10.620 4.035 1.00 84.12 204 PRO A CA 1
ATOM 1507 C C . PRO A 1 204 ? -2.669 -10.743 2.503 1.00 84.12 204 PRO A C 1
ATOM 1509 O O . PRO A 1 204 ? -1.610 -10.680 1.885 1.00 84.12 204 PRO A O 1
ATOM 1512 N N . CYS A 1 205 ? -3.841 -10.958 1.900 1.00 85.19 205 CYS A N 1
ATOM 1513 C CA . CYS A 1 205 ? -4.048 -11.014 0.457 1.00 85.19 205 CYS A CA 1
ATOM 1514 C C . CYS A 1 205 ? -5.488 -10.594 0.105 1.00 85.19 205 CYS A C 1
ATOM 1516 O O . CYS A 1 205 ? -6.321 -11.413 -0.284 1.00 85.19 205 CYS A O 1
ATOM 1518 N N . GLY A 1 206 ? -5.824 -9.323 0.335 1.00 86.69 206 GLY A N 1
ATOM 1519 C CA . GLY A 1 206 ? -7.164 -8.798 0.072 1.00 86.69 206 GLY A CA 1
ATOM 1520 C C . GLY A 1 206 ? -7.378 -7.381 0.596 1.00 86.69 206 GLY A C 1
ATOM 1521 O O . GLY A 1 206 ? -6.449 -6.736 1.081 1.00 86.69 206 GLY A O 1
ATOM 1522 N N . PHE A 1 207 ? -8.628 -6.928 0.550 1.00 86.50 207 PHE A N 1
ATOM 1523 C CA . PHE A 1 207 ? -9.082 -5.665 1.135 1.00 86.50 207 PHE A CA 1
ATOM 1524 C C . PHE A 1 207 ? -10.256 -5.891 2.091 1.00 86.50 207 PHE A C 1
ATOM 1526 O O . PHE A 1 207 ? -10.990 -6.871 1.967 1.00 86.50 207 PHE A O 1
ATOM 1533 N N . VAL A 1 208 ? -10.450 -4.983 3.050 1.00 85.62 208 VAL A N 1
ATOM 1534 C CA . VAL A 1 208 ? -11.614 -5.035 3.946 1.00 85.62 208 VAL A CA 1
ATOM 1535 C C . VAL A 1 208 ? -12.843 -4.484 3.221 1.00 85.62 208 VAL A C 1
ATOM 1537 O O . VAL A 1 208 ? -12.813 -3.378 2.683 1.00 85.62 208 VAL A O 1
ATOM 1540 N N . SER A 1 209 ? -13.943 -5.233 3.233 1.00 86.62 209 SER A N 1
ATOM 1541 C CA . SER A 1 209 ? -15.259 -4.756 2.806 1.00 86.62 209 SER A CA 1
ATOM 1542 C C . SER A 1 209 ? -16.353 -5.422 3.637 1.00 86.62 209 SER A C 1
ATOM 1544 O O . SER A 1 209 ? -16.354 -6.641 3.799 1.00 86.62 209 SER A O 1
ATOM 1546 N N . GLY A 1 210 ? -17.269 -4.633 4.210 1.00 83.81 210 GLY A N 1
ATOM 1547 C CA . GLY A 1 210 ? -18.363 -5.149 5.045 1.00 83.81 210 GLY A CA 1
ATOM 1548 C C . GLY A 1 210 ? -17.890 -6.026 6.214 1.00 83.81 210 GLY A C 1
ATOM 1549 O O . GLY A 1 210 ? -18.457 -7.095 6.433 1.00 83.81 210 GLY A O 1
ATOM 1550 N N . HIS A 1 211 ? -16.823 -5.602 6.904 1.00 84.38 211 HIS A N 1
ATOM 1551 C CA . HIS A 1 211 ? -16.156 -6.331 7.997 1.00 84.38 211 HIS A CA 1
ATOM 1552 C C . HIS A 1 211 ? -15.629 -7.729 7.615 1.00 84.38 211 HIS A C 1
ATOM 1554 O O . HIS A 1 211 ? -15.432 -8.588 8.468 1.00 84.38 211 HIS A O 1
ATOM 1560 N N . LYS A 1 212 ? -15.360 -7.969 6.324 1.00 84.38 212 LYS A N 1
ATOM 1561 C CA . LYS A 1 212 ? -14.760 -9.212 5.814 1.00 84.38 212 LYS A CA 1
ATOM 1562 C C . LYS A 1 212 ? -13.555 -8.901 4.935 1.00 84.38 212 LYS A C 1
ATOM 1564 O O . LYS A 1 212 ? -13.546 -7.894 4.229 1.00 84.38 212 LYS A O 1
ATOM 1569 N N . CYS A 1 213 ? -12.553 -9.777 4.941 1.00 88.25 213 CYS A N 1
ATOM 1570 C CA . CYS A 1 213 ? -11.509 -9.745 3.922 1.00 88.25 213 CYS A CA 1
ATOM 1571 C C . CYS A 1 213 ? -12.067 -10.284 2.601 1.00 88.25 213 CYS A C 1
ATOM 1573 O O . CYS A 1 213 ? -12.390 -11.467 2.497 1.00 88.25 213 CYS A O 1
ATOM 1575 N N . VAL A 1 214 ? -12.160 -9.420 1.594 1.00 87.50 214 VAL A N 1
ATOM 1576 C CA . VAL A 1 214 ? -12.403 -9.804 0.202 1.00 87.50 214 VAL A CA 1
ATOM 1577 C C . VAL A 1 214 ? -11.045 -10.129 -0.425 1.00 87.50 214 VAL A C 1
ATOM 1579 O O . VAL A 1 214 ? -10.180 -9.247 -0.443 1.00 87.50 214 VAL A O 1
ATOM 1582 N N . PRO A 1 215 ? -10.810 -11.365 -0.907 1.00 87.00 215 PRO A N 1
ATOM 1583 C CA . PRO A 1 215 ? -9.543 -11.724 -1.534 1.00 87.00 215 PRO A CA 1
ATOM 1584 C C . PRO A 1 215 ? -9.260 -10.895 -2.788 1.00 87.00 215 PRO A C 1
ATOM 1586 O O . PRO A 1 215 ? -10.173 -10.543 -3.536 1.00 87.00 215 PRO A O 1
ATOM 1589 N N . TYR A 1 216 ? -7.982 -10.628 -3.034 1.00 86.88 216 TYR A N 1
ATOM 1590 C CA . TYR A 1 216 ? -7.512 -10.124 -4.322 1.00 86.88 216 TYR A CA 1
ATOM 1591 C C . TYR A 1 216 ? -7.397 -11.258 -5.360 1.00 86.88 216 TYR A C 1
ATOM 1593 O O . TYR A 1 216 ? -7.326 -12.429 -4.990 1.00 86.88 216 TYR A O 1
ATOM 1601 N N . GLU A 1 217 ? -7.351 -10.919 -6.658 1.00 85.94 217 GLU A N 1
ATOM 1602 C CA . GLU A 1 217 ? -7.179 -11.899 -7.751 1.00 85.94 217 GLU A CA 1
ATOM 1603 C C . GLU A 1 217 ? -5.863 -12.686 -7.602 1.00 85.94 217 GLU A C 1
ATOM 1605 O O . GLU A 1 217 ? -5.812 -13.898 -7.800 1.00 85.94 217 GLU A O 1
ATOM 1610 N N . CYS A 1 218 ? -4.803 -11.989 -7.193 1.00 88.50 218 CYS A N 1
ATOM 1611 C CA . CYS A 1 218 ? -3.482 -12.533 -6.919 1.00 88.50 218 CYS A CA 1
ATOM 1612 C C . CYS A 1 218 ? -2.776 -11.672 -5.868 1.00 88.50 218 CYS A C 1
ATOM 1614 O O . CYS A 1 218 ? -3.077 -10.489 -5.737 1.00 88.50 218 CYS A O 1
ATOM 1616 N N . CYS A 1 219 ? -1.784 -12.238 -5.179 1.00 87.81 219 CYS A N 1
ATOM 1617 C CA . CYS A 1 219 ? -0.823 -11.493 -4.354 1.00 87.81 219 CYS A CA 1
ATOM 1618 C C . CYS A 1 219 ? 0.635 -11.938 -4.576 1.00 87.81 219 CYS A C 1
ATOM 1620 O O . CYS A 1 219 ? 1.537 -11.465 -3.886 1.00 87.81 219 CYS A O 1
ATOM 1622 N N . ARG A 1 220 ? 0.860 -12.888 -5.496 1.00 88.69 220 ARG A N 1
ATOM 1623 C CA . ARG A 1 220 ? 2.157 -13.389 -5.980 1.00 88.69 220 ARG A CA 1
ATOM 1624 C C . ARG A 1 220 ? 1.974 -13.926 -7.397 1.00 88.69 220 ARG A C 1
ATOM 1626 O O . ARG A 1 220 ? 0.916 -14.476 -7.700 1.00 88.69 220 ARG A O 1
ATOM 1633 N N . ASP A 1 221 ? 3.015 -13.858 -8.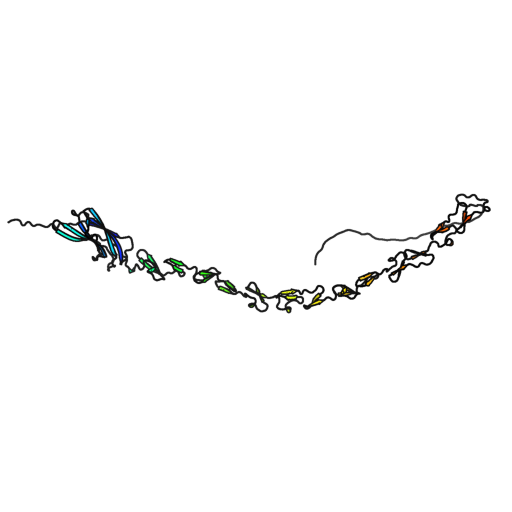220 1.00 87.25 221 ASP A N 1
ATOM 1634 C CA . ASP A 1 221 ? 2.978 -14.316 -9.620 1.00 87.25 221 ASP A CA 1
ATOM 1635 C C . ASP A 1 221 ? 2.580 -15.794 -9.754 1.00 87.25 221 ASP A C 1
ATOM 1637 O O . ASP A 1 221 ? 1.859 -16.162 -10.672 1.00 87.25 221 ASP A O 1
ATOM 1641 N N . SER A 1 222 ? 2.939 -16.632 -8.774 1.00 86.38 222 SER A N 1
ATOM 1642 C CA . SER A 1 222 ? 2.566 -18.054 -8.718 1.00 86.38 222 SER A CA 1
ATOM 1643 C C . SER A 1 222 ? 1.064 -18.330 -8.534 1.00 86.38 222 SER A C 1
ATOM 1645 O O . SER A 1 222 ? 0.671 -19.492 -8.491 1.00 86.38 222 SER A O 1
ATOM 1647 N N . GLN A 1 223 ? 0.238 -17.297 -8.338 1.00 89.00 223 GLN A N 1
ATOM 1648 C CA . GLN A 1 223 ? -1.227 -17.398 -8.333 1.00 89.00 223 GLN A CA 1
ATOM 1649 C C . GLN A 1 223 ? -1.836 -17.034 -9.695 1.00 89.00 223 GLN A C 1
ATOM 1651 O O . GLN A 1 223 ? -2.989 -17.373 -9.951 1.00 89.00 223 GLN A O 1
ATOM 1656 N N . CYS A 1 224 ? -1.073 -16.372 -10.566 1.00 87.31 224 CYS A N 1
ATOM 1657 C CA . CYS A 1 224 ? -1.477 -16.092 -11.934 1.00 87.31 224 CYS A CA 1
ATOM 1658 C C . CYS A 1 224 ? -1.210 -17.305 -12.841 1.00 87.31 224 CYS A C 1
ATOM 1660 O O . CYS A 1 224 ? -0.344 -18.140 -12.576 1.00 87.31 224 CYS A O 1
ATOM 1662 N N . GLY A 1 225 ? -1.977 -17.415 -13.929 1.00 85.56 225 GLY A N 1
ATOM 1663 C CA . GLY A 1 225 ? -1.772 -18.460 -14.933 1.00 85.56 225 GLY A CA 1
ATOM 1664 C C . GLY A 1 225 ? -0.443 -18.307 -15.682 1.00 85.56 225 GLY A C 1
ATOM 1665 O O . GLY A 1 225 ? 0.149 -17.229 -15.716 1.00 85.56 225 GLY A O 1
ATOM 1666 N N . TYR A 1 226 ? 0.017 -19.377 -16.335 1.00 86.06 226 TYR A N 1
ATOM 1667 C CA . TYR A 1 226 ? 1.232 -19.332 -17.156 1.00 86.06 226 TYR A CA 1
ATOM 1668 C C . TYR A 1 226 ? 1.150 -18.212 -18.211 1.00 86.06 226 TYR A C 1
ATOM 1670 O O . TYR A 1 226 ? 0.194 -18.153 -18.986 1.00 86.06 226 TYR A O 1
ATOM 1678 N N . GLY A 1 227 ? 2.151 -17.326 -18.235 1.00 86.06 227 GLY A N 1
ATOM 1679 C CA . GLY A 1 227 ? 2.161 -16.126 -19.082 1.00 86.06 227 GLY A CA 1
ATOM 1680 C C . GLY A 1 227 ? 1.673 -14.838 -18.407 1.00 86.06 227 GLY A C 1
ATOM 1681 O O . GLY A 1 227 ? 1.595 -13.811 -19.080 1.00 86.06 227 GLY A O 1
ATOM 1682 N N . PHE A 1 228 ? 1.362 -14.866 -17.108 1.00 89.50 228 PHE A N 1
ATOM 1683 C CA . PHE A 1 228 ? 0.851 -13.724 -16.345 1.00 89.50 228 PHE A CA 1
ATOM 1684 C C . PHE A 1 228 ? 1.622 -13.517 -15.030 1.00 89.50 228 PHE A C 1
ATOM 1686 O O . PHE A 1 228 ? 2.216 -14.450 -14.495 1.00 89.50 228 PHE A O 1
ATOM 1693 N N . TYR A 1 229 ? 1.577 -12.292 -14.502 1.00 88.44 229 TYR A N 1
ATOM 1694 C CA . TYR A 1 229 ? 2.220 -11.866 -13.257 1.00 88.44 229 TYR A CA 1
ATOM 1695 C C . TYR A 1 229 ? 1.317 -10.929 -12.456 1.00 88.44 229 TYR A C 1
ATOM 1697 O O . TYR A 1 229 ? 0.397 -10.311 -12.996 1.00 88.44 229 TYR A O 1
ATOM 1705 N N . CYS A 1 230 ? 1.569 -10.815 -11.157 1.00 89.62 230 CYS A N 1
ATOM 1706 C CA . CYS A 1 230 ? 0.695 -10.097 -10.251 1.00 89.62 230 CYS A CA 1
ATOM 1707 C C . CYS A 1 230 ? 1.080 -8.617 -10.140 1.00 89.62 230 CYS A C 1
ATOM 1709 O O . CYS A 1 230 ? 2.051 -8.239 -9.485 1.00 89.62 230 CYS A O 1
ATOM 1711 N N . THR A 1 231 ? 0.277 -7.748 -10.749 1.00 88.00 231 THR A N 1
ATOM 1712 C CA . THR A 1 231 ? 0.398 -6.296 -10.580 1.00 88.00 231 THR A CA 1
ATOM 1713 C C . THR A 1 231 ? -0.289 -5.835 -9.299 1.00 88.00 231 THR A C 1
ATOM 1715 O O . THR A 1 231 ? -1.386 -6.286 -8.972 1.00 88.00 231 THR A O 1
ATOM 1718 N N . ASN A 1 232 ? 0.377 -4.933 -8.565 1.00 83.06 232 ASN A N 1
ATOM 1719 C CA . ASN A 1 232 ? -0.121 -4.243 -7.365 1.00 83.06 232 ASN A CA 1
ATOM 1720 C C . ASN A 1 232 ? -0.725 -5.145 -6.267 1.00 83.06 232 ASN A C 1
ATOM 1722 O O . ASN A 1 232 ? -1.509 -4.670 -5.448 1.00 83.06 232 ASN A O 1
ATOM 1726 N N . ASN A 1 233 ? -0.360 -6.433 -6.241 1.00 80.81 233 ASN A N 1
ATOM 1727 C CA . ASN A 1 233 ? -0.994 -7.467 -5.416 1.00 80.81 233 ASN A CA 1
ATOM 1728 C C . ASN A 1 233 ? -2.526 -7.513 -5.568 1.00 80.81 233 ASN A C 1
ATOM 1730 O O . ASN A 1 233 ? -3.217 -7.781 -4.588 1.00 80.81 233 ASN A O 1
ATOM 1734 N N . ASN A 1 234 ? -3.064 -7.198 -6.756 1.00 85.25 234 ASN A N 1
ATOM 1735 C CA . ASN A 1 234 ? -4.506 -7.253 -6.992 1.00 85.25 234 ASN A CA 1
ATOM 1736 C C . ASN A 1 234 ? -4.978 -7.687 -8.386 1.00 85.25 234 ASN A C 1
ATOM 1738 O O . ASN A 1 234 ? -6.160 -8.015 -8.493 1.00 85.25 234 ASN A O 1
ATOM 1742 N N . HIS A 1 235 ? -4.118 -7.723 -9.412 1.00 87.19 235 HIS A N 1
ATOM 1743 C CA . HIS A 1 235 ? -4.531 -8.082 -10.773 1.00 87.19 235 HIS A CA 1
ATOM 1744 C C . HIS A 1 235 ? -3.461 -8.846 -11.572 1.00 87.19 235 HIS A C 1
ATOM 1746 O O . HIS A 1 235 ? -2.301 -8.424 -11.622 1.00 87.19 235 HIS A O 1
ATOM 1752 N N . CYS A 1 236 ? -3.852 -9.932 -12.248 1.00 88.69 236 CYS A N 1
ATOM 1753 C CA . CYS A 1 236 ? -2.964 -10.720 -13.108 1.00 88.69 236 CYS A CA 1
ATOM 1754 C C . CYS A 1 236 ? -2.780 -10.080 -14.498 1.00 88.69 236 CYS A C 1
ATOM 1756 O O . CYS A 1 236 ? -3.560 -10.314 -15.422 1.00 88.69 236 CYS A O 1
ATOM 1758 N N . ALA A 1 237 ? -1.703 -9.314 -14.675 1.00 87.44 237 ALA A N 1
ATOM 1759 C CA . ALA A 1 237 ? -1.316 -8.755 -15.968 1.00 87.44 237 ALA A CA 1
ATOM 1760 C C . ALA A 1 237 ? -0.568 -9.790 -16.821 1.00 87.44 237 ALA A C 1
ATOM 1762 O O . ALA A 1 237 ? 0.177 -10.620 -16.302 1.00 87.44 237 ALA A O 1
ATOM 1763 N N . LYS A 1 238 ? -0.726 -9.741 -18.148 1.00 90.12 238 LYS A N 1
ATOM 1764 C CA . LYS A 1 238 ? 0.015 -10.623 -19.061 1.00 90.12 238 LYS A CA 1
ATOM 1765 C C . LYS A 1 238 ? 1.454 -10.123 -19.245 1.00 90.12 238 LYS A C 1
ATOM 1767 O O . LYS A 1 238 ? 1.664 -8.933 -19.478 1.00 90.12 238 LYS A O 1
ATOM 1772 N N . TYR A 1 239 ? 2.432 -11.027 -19.217 1.00 87.44 239 TYR A N 1
ATOM 1773 C CA . TYR A 1 239 ? 3.789 -10.743 -19.692 1.00 87.44 239 TYR A CA 1
ATOM 1774 C C . TYR A 1 239 ? 3.791 -10.389 -21.192 1.00 87.44 239 TYR A C 1
ATOM 1776 O O . TYR A 1 239 ? 2.920 -10.837 -21.946 1.00 87.44 239 TYR A O 1
ATOM 1784 N N . GLN A 1 240 ? 4.784 -9.614 -21.652 1.00 88.25 240 GLN A N 1
ATOM 1785 C CA . GLN A 1 240 ? 4.919 -9.320 -23.087 1.00 88.25 240 GLN A CA 1
ATOM 1786 C C . GLN A 1 240 ? 5.388 -10.554 -23.866 1.00 88.25 240 GLN A C 1
ATOM 1788 O O . GLN A 1 240 ? 4.923 -10.780 -24.980 1.00 88.25 240 GLN A O 1
ATOM 1793 N N . CYS A 1 241 ? 6.257 -11.365 -23.257 1.00 91.00 241 CYS A N 1
ATOM 1794 C CA . CYS A 1 241 ? 6.763 -12.614 -23.814 1.00 91.00 241 CYS A CA 1
ATOM 1795 C C . CYS A 1 241 ? 7.077 -13.648 -22.718 1.00 91.00 241 CYS A C 1
ATOM 1797 O O . CYS A 1 241 ? 7.341 -13.309 -21.560 1.00 91.00 241 CYS A O 1
ATOM 1799 N N . MET A 1 242 ? 7.054 -14.921 -23.106 1.00 89.69 242 MET A N 1
ATOM 1800 C CA . MET A 1 242 ? 7.519 -16.078 -22.335 1.00 89.69 242 MET A CA 1
ATOM 1801 C C . MET A 1 242 ? 8.663 -16.813 -23.045 1.00 89.69 242 MET A C 1
ATOM 1803 O O . MET A 1 242 ? 9.466 -17.465 -22.382 1.00 89.69 242 MET A O 1
ATOM 1807 N N . ALA A 1 243 ? 8.752 -16.687 -24.370 1.00 89.75 243 ALA A N 1
ATOM 1808 C CA . ALA A 1 243 ? 9.883 -17.110 -25.188 1.00 89.75 243 ALA A CA 1
ATOM 1809 C C . ALA A 1 243 ? 10.135 -16.094 -26.316 1.00 89.75 243 ALA A C 1
ATOM 1811 O O . ALA A 1 243 ? 9.267 -15.279 -26.637 1.00 89.75 243 ALA A O 1
ATOM 1812 N N . ASP A 1 244 ? 11.303 -16.161 -26.961 1.00 88.69 244 ASP A N 1
ATOM 1813 C CA . ASP A 1 244 ? 11.669 -15.243 -28.052 1.00 88.69 244 ASP A CA 1
ATOM 1814 C C . ASP A 1 244 ? 10.642 -15.259 -29.191 1.00 88.69 244 ASP A C 1
ATOM 1816 O O . ASP A 1 244 ? 10.339 -14.219 -29.770 1.00 88.69 244 ASP A O 1
ATOM 1820 N N . SER A 1 245 ? 10.032 -16.422 -29.454 1.00 89.00 245 SER A N 1
ATOM 1821 C CA . SER A 1 245 ? 8.958 -16.624 -30.437 1.00 89.00 245 SER A CA 1
ATOM 1822 C C . SER A 1 245 ? 7.772 -15.665 -30.306 1.00 89.00 245 SER A C 1
ATOM 1824 O O . SER A 1 245 ? 7.082 -15.440 -31.297 1.00 89.00 245 SER A O 1
ATOM 1826 N N . ASP A 1 246 ? 7.538 -15.109 -29.116 1.00 90.25 246 ASP A N 1
ATOM 1827 C CA . ASP A 1 246 ? 6.443 -14.172 -28.850 1.00 90.25 246 ASP A CA 1
ATOM 1828 C C . ASP A 1 246 ? 6.798 -12.731 -29.274 1.00 90.25 246 ASP A C 1
ATOM 1830 O O . ASP A 1 246 ? 5.915 -11.901 -29.495 1.00 90.25 246 ASP A O 1
ATOM 1834 N N . CYS A 1 247 ? 8.095 -12.436 -29.404 1.00 90.00 247 CYS A N 1
ATOM 1835 C CA . CYS A 1 247 ? 8.643 -11.158 -29.847 1.00 90.00 247 CYS A CA 1
ATOM 1836 C C . CYS A 1 247 ? 8.845 -11.117 -31.371 1.00 90.00 247 CYS A C 1
ATOM 1838 O O . CYS A 1 247 ? 8.901 -12.150 -32.041 1.00 90.00 247 CYS A O 1
ATOM 1840 N N . SER A 1 248 ? 9.017 -9.920 -31.942 1.00 89.12 248 SER A N 1
ATOM 1841 C CA . SER A 1 248 ? 9.323 -9.778 -33.375 1.00 89.12 248 SER A CA 1
ATOM 1842 C C . SER A 1 248 ? 10.712 -10.332 -33.738 1.00 89.12 248 SER A C 1
ATOM 1844 O O . SER A 1 248 ? 11.575 -10.484 -32.879 1.00 89.12 248 SER A O 1
ATOM 1846 N N . ASN A 1 249 ? 10.967 -10.590 -35.027 1.00 87.44 249 ASN A N 1
ATOM 1847 C CA . ASN A 1 249 ? 12.225 -11.185 -35.516 1.00 87.44 249 ASN A CA 1
ATOM 1848 C C . ASN A 1 249 ? 13.488 -10.313 -35.311 1.00 87.44 249 ASN A C 1
ATOM 1850 O O . ASN A 1 249 ? 14.579 -10.734 -35.705 1.00 87.44 249 ASN A O 1
ATOM 1854 N N . THR A 1 250 ? 13.348 -9.111 -34.739 1.00 89.12 250 THR A N 1
ATOM 1855 C CA . THR A 1 250 ? 14.438 -8.185 -34.387 1.00 89.12 250 THR A CA 1
ATOM 1856 C C . THR A 1 250 ? 14.601 -7.976 -32.871 1.00 89.12 250 THR A C 1
ATOM 1858 O O . THR A 1 250 ? 15.364 -7.107 -32.442 1.00 89.12 250 THR A O 1
ATOM 1861 N N . GLN A 1 251 ? 13.893 -8.760 -32.053 1.00 92.56 251 GLN A N 1
ATOM 1862 C CA . GLN A 1 251 ? 13.861 -8.668 -30.592 1.00 92.56 251 GLN A CA 1
ATOM 1863 C C . GLN A 1 251 ? 13.952 -10.057 -29.951 1.00 92.56 251 GLN A C 1
ATOM 1865 O O . GLN A 1 251 ? 13.350 -10.991 -30.466 1.00 92.56 251 GLN A O 1
ATOM 1870 N N . ASP A 1 252 ? 14.572 -10.154 -28.780 1.00 91.50 252 ASP A N 1
ATOM 1871 C CA . ASP A 1 252 ? 14.565 -11.356 -27.935 1.00 91.50 252 ASP A CA 1
ATOM 1872 C C . ASP A 1 252 ? 13.866 -11.080 -26.594 1.00 91.50 252 ASP A C 1
ATOM 1874 O O . ASP A 1 252 ? 13.725 -9.926 -26.165 1.00 91.50 252 ASP A O 1
ATOM 1878 N N . CYS A 1 253 ? 13.393 -12.140 -25.939 1.00 92.06 253 CYS A N 1
ATOM 1879 C CA . CYS A 1 253 ? 12.622 -12.074 -24.706 1.00 92.06 253 CYS A CA 1
ATOM 1880 C C . CYS A 1 253 ? 13.542 -12.035 -23.479 1.00 92.06 253 CYS A C 1
ATOM 1882 O O . CYS A 1 253 ? 13.966 -13.064 -22.955 1.00 92.06 253 CYS A O 1
ATOM 1884 N N . SER A 1 254 ? 13.824 -10.833 -22.976 1.00 91.25 254 SER A N 1
ATOM 1885 C CA . SER A 1 254 ? 14.663 -10.629 -21.793 1.00 91.25 254 SER A CA 1
ATOM 1886 C C . SER A 1 254 ? 13.817 -10.145 -20.620 1.00 91.25 254 SER A C 1
ATOM 1888 O O . SER A 1 254 ? 13.142 -9.120 -20.711 1.00 91.25 254 SER A O 1
ATOM 1890 N N . ASN A 1 255 ? 13.824 -10.893 -19.511 1.00 88.81 255 ASN A N 1
ATOM 1891 C CA . ASN A 1 255 ? 13.014 -10.613 -18.315 1.00 88.81 255 ASN A CA 1
ATOM 1892 C C . ASN A 1 255 ? 11.522 -10.355 -18.633 1.00 88.81 255 ASN A C 1
ATOM 1894 O O . ASN A 1 255 ? 10.924 -9.409 -18.123 1.00 88.81 255 ASN A O 1
ATOM 1898 N N . HIS A 1 256 ? 10.933 -11.190 -19.500 1.00 90.06 256 HIS A N 1
ATOM 1899 C CA . HIS A 1 256 ? 9.538 -11.105 -19.964 1.00 90.06 256 HIS A CA 1
ATOM 1900 C C . HIS A 1 256 ? 9.157 -9.840 -20.766 1.00 90.06 256 HIS A C 1
ATOM 1902 O O . HIS A 1 256 ? 7.969 -9.559 -20.967 1.00 90.06 256 HIS A O 1
ATOM 1908 N N . VAL A 1 257 ? 10.157 -9.101 -21.258 1.00 90.50 257 VAL A N 1
ATOM 1909 C CA . VAL A 1 257 ? 10.021 -7.914 -22.114 1.00 90.50 257 VAL A CA 1
ATOM 1910 C C . VAL A 1 257 ? 10.732 -8.161 -23.448 1.00 90.50 257 VAL A C 1
ATOM 1912 O O . VAL A 1 257 ? 11.840 -8.694 -23.483 1.00 90.50 257 VAL A O 1
ATOM 1915 N N . CYS A 1 258 ? 10.119 -7.745 -24.559 1.00 92.12 258 CYS A N 1
ATOM 1916 C CA . CYS A 1 258 ? 10.735 -7.872 -25.881 1.00 92.12 258 CYS A CA 1
ATOM 1917 C C . CYS A 1 258 ? 11.801 -6.789 -26.101 1.00 92.12 258 CYS A C 1
ATOM 1919 O O . CYS A 1 258 ? 11.498 -5.649 -26.464 1.00 92.12 258 CYS A O 1
ATOM 1921 N N . THR A 1 259 ? 13.066 -7.147 -25.896 1.00 92.62 259 THR A N 1
ATOM 1922 C CA . THR A 1 259 ? 14.223 -6.252 -26.036 1.00 92.62 259 THR A CA 1
ATOM 1923 C C . THR A 1 259 ? 14.840 -6.344 -27.428 1.00 92.62 259 THR A C 1
ATOM 1925 O O . THR A 1 259 ? 15.039 -7.441 -27.939 1.00 92.62 259 THR A O 1
ATOM 1928 N N . SER A 1 260 ? 15.151 -5.208 -28.057 1.00 90.50 260 SER A N 1
ATOM 1929 C CA . SER A 1 260 ? 15.773 -5.179 -29.390 1.00 90.50 260 SER A CA 1
ATOM 1930 C C . SER A 1 260 ? 17.172 -5.792 -29.383 1.00 90.50 260 SER A C 1
ATOM 1932 O O . SER A 1 260 ? 17.992 -5.456 -28.529 1.00 90.50 260 SER A O 1
ATOM 1934 N N . ILE A 1 261 ? 17.461 -6.635 -30.374 1.00 90.00 261 ILE A N 1
ATOM 1935 C CA . ILE A 1 261 ? 18.772 -7.268 -30.541 1.00 90.00 261 ILE A CA 1
ATOM 1936 C C . ILE A 1 261 ? 19.785 -6.200 -30.974 1.00 90.00 261 ILE A C 1
ATOM 1938 O O . ILE A 1 261 ? 19.630 -5.566 -32.020 1.00 90.00 261 ILE A O 1
ATOM 1942 N N . ILE A 1 262 ? 20.826 -5.992 -30.163 1.00 88.81 262 ILE A N 1
ATOM 1943 C CA . ILE A 1 262 ? 21.897 -5.028 -30.444 1.00 88.81 262 ILE A CA 1
ATOM 1944 C C . ILE A 1 262 ? 23.048 -5.762 -31.130 1.00 88.81 262 ILE A C 1
ATOM 1946 O O . ILE A 1 262 ? 23.801 -6.496 -30.491 1.00 88.81 262 ILE A O 1
ATOM 1950 N N . CYS A 1 263 ? 23.192 -5.548 -32.435 1.00 88.19 263 CYS A N 1
ATOM 1951 C CA . CYS A 1 263 ? 24.299 -6.101 -33.207 1.00 88.19 263 CYS A CA 1
ATOM 1952 C C . CYS A 1 263 ? 25.571 -5.236 -33.137 1.00 88.19 263 CYS A C 1
ATOM 1954 O O . CYS A 1 263 ? 25.491 -4.037 -32.854 1.00 88.19 263 CYS A O 1
ATOM 1956 N N . PRO A 1 264 ? 26.753 -5.815 -33.437 1.00 86.50 264 PRO A N 1
ATOM 1957 C CA . PRO A 1 264 ? 27.969 -5.050 -33.704 1.00 86.50 264 PRO A CA 1
ATOM 1958 C C . PRO A 1 264 ? 27.765 -4.002 -34.808 1.00 86.50 264 PRO A C 1
ATOM 1960 O O . PRO A 1 264 ? 26.896 -4.150 -35.664 1.00 86.50 264 PRO A O 1
ATOM 1963 N N . SER A 1 265 ? 28.627 -2.984 -34.845 1.00 82.69 265 SER A N 1
ATOM 1964 C CA . SER A 1 265 ? 28.536 -1.811 -35.738 1.00 82.69 265 SER A CA 1
ATOM 1965 C C . SER A 1 265 ? 28.548 -2.094 -37.251 1.00 82.69 265 SER A C 1
ATOM 1967 O O . SER A 1 265 ? 28.377 -1.166 -38.035 1.00 82.69 265 SER A O 1
ATOM 1969 N N . CYS A 1 266 ? 28.735 -3.348 -37.668 1.00 86.62 266 CYS A N 1
ATOM 1970 C CA . CYS A 1 266 ? 28.715 -3.790 -39.062 1.00 86.62 266 CYS A CA 1
ATOM 1971 C C . CYS A 1 266 ? 27.857 -5.059 -39.267 1.00 86.62 266 CYS A C 1
ATOM 1973 O O . CYS A 1 266 ? 28.185 -5.945 -40.057 1.00 86.62 266 CYS A O 1
ATOM 1975 N N . ALA A 1 267 ? 26.745 -5.170 -38.542 1.00 87.50 267 ALA A N 1
ATOM 1976 C CA . ALA A 1 267 ? 25.765 -6.233 -38.734 1.00 87.50 267 ALA A CA 1
ATOM 1977 C C . ALA A 1 267 ? 24.331 -5.708 -38.577 1.00 87.50 267 ALA A C 1
ATOM 1979 O O . ALA A 1 267 ? 24.086 -4.723 -37.879 1.00 87.50 267 ALA A O 1
ATOM 1980 N N . TYR A 1 268 ? 23.381 -6.395 -39.207 1.00 86.00 268 TYR A N 1
ATOM 1981 C CA . TYR A 1 268 ? 21.946 -6.150 -39.071 1.00 86.00 268 TYR A CA 1
ATOM 1982 C C . TYR A 1 268 ? 21.245 -7.382 -38.501 1.00 86.00 268 TYR A C 1
ATOM 1984 O O . TYR A 1 268 ? 21.732 -8.506 -38.627 1.00 86.00 268 TYR A O 1
ATOM 1992 N N . VAL A 1 269 ? 20.089 -7.180 -37.870 1.00 89.12 269 VAL A N 1
ATOM 1993 C CA . VAL A 1 269 ? 19.302 -8.294 -37.336 1.00 89.12 269 VAL A CA 1
ATOM 1994 C C . VAL A 1 269 ? 18.470 -8.917 -38.454 1.00 89.12 269 VAL A C 1
ATOM 1996 O O . VAL A 1 269 ? 17.652 -8.240 -39.076 1.00 89.12 269 VAL A O 1
ATOM 1999 N N . SER A 1 270 ? 18.639 -10.217 -38.677 1.00 88.94 270 SER A N 1
ATOM 2000 C CA . SER A 1 270 ? 17.807 -11.023 -39.570 1.00 88.94 270 SER A CA 1
ATOM 2001 C C . SER A 1 270 ? 17.516 -12.362 -38.904 1.00 88.94 270 SER A C 1
ATOM 2003 O O . SER A 1 270 ? 18.436 -13.034 -38.447 1.00 88.94 270 SER A O 1
ATOM 2005 N N . ASN A 1 271 ? 16.238 -12.742 -38.806 1.00 86.75 271 ASN A N 1
ATOM 2006 C CA . ASN A 1 271 ? 15.791 -13.973 -38.137 1.00 86.75 271 ASN A CA 1
ATOM 2007 C C . ASN A 1 271 ? 16.431 -14.190 -36.745 1.00 86.75 271 ASN A C 1
ATOM 2009 O O . ASN A 1 271 ? 16.902 -15.284 -36.444 1.00 86.75 271 ASN A O 1
ATOM 2013 N N . ARG A 1 272 ? 16.452 -13.141 -35.905 1.00 83.62 272 ARG A N 1
ATOM 2014 C CA . ARG A 1 272 ? 17.078 -13.110 -34.561 1.00 83.62 272 ARG A CA 1
ATOM 2015 C C . ARG A 1 272 ? 18.597 -13.325 -34.523 1.00 83.62 272 ARG A C 1
ATOM 2017 O O . ARG A 1 272 ? 19.167 -13.535 -33.460 1.00 83.62 272 ARG A O 1
ATOM 2024 N N . GLN A 1 273 ? 19.281 -13.252 -35.661 1.00 86.62 273 GLN A N 1
ATOM 2025 C CA . GLN A 1 273 ? 20.736 -13.353 -35.731 1.00 86.62 273 GLN A CA 1
ATOM 2026 C C . GLN A 1 273 ? 21.342 -12.064 -36.282 1.00 86.62 273 GLN A C 1
ATOM 2028 O O . GLN A 1 273 ? 20.782 -11.425 -37.174 1.00 86.62 273 GLN A O 1
ATOM 2033 N N . CYS A 1 274 ? 22.506 -11.687 -35.758 1.00 90.00 274 CYS A N 1
ATOM 2034 C CA . CYS A 1 274 ? 23.303 -10.602 -36.314 1.00 90.00 274 CYS A CA 1
ATOM 2035 C C . CYS A 1 274 ? 24.028 -11.097 -37.564 1.00 90.00 274 CYS A C 1
ATOM 2037 O O . CYS A 1 274 ? 25.044 -11.785 -37.475 1.00 90.00 274 CYS A O 1
ATOM 2039 N N . VAL A 1 275 ? 23.492 -10.746 -38.729 1.00 88.19 275 VAL A N 1
ATOM 2040 C CA . VAL A 1 275 ? 24.104 -11.024 -40.025 1.00 88.19 275 VAL A CA 1
ATOM 2041 C C . VAL A 1 275 ? 25.056 -9.880 -40.348 1.00 88.19 275 VAL A C 1
ATOM 2043 O O . VAL A 1 275 ? 24.633 -8.729 -40.475 1.00 88.19 275 VAL A O 1
ATOM 2046 N N . SER A 1 276 ? 26.348 -10.188 -40.461 1.00 88.88 276 SER A N 1
ATOM 2047 C CA . SER A 1 276 ? 27.354 -9.221 -40.901 1.00 88.88 276 SER A CA 1
ATOM 2048 C C . SER A 1 276 ? 27.014 -8.675 -42.284 1.00 88.88 276 SER A C 1
ATOM 2050 O O . SER A 1 276 ? 26.577 -9.411 -43.172 1.00 88.88 276 SER A O 1
ATOM 2052 N N . TYR A 1 277 ? 27.253 -7.384 -42.480 1.00 85.50 277 TYR A N 1
ATOM 2053 C CA . TYR A 1 277 ? 27.228 -6.785 -43.807 1.00 85.50 277 TYR A CA 1
ATOM 2054 C C . TYR A 1 277 ? 28.371 -7.314 -44.684 1.00 85.50 277 TYR A C 1
ATOM 2056 O O . TYR A 1 277 ? 29.375 -7.817 -44.177 1.00 85.50 277 TYR A O 1
ATOM 2064 N N . SER A 1 278 ? 28.244 -7.174 -46.008 1.00 82.69 278 SER A N 1
ATOM 2065 C CA . SER A 1 278 ? 29.311 -7.568 -46.940 1.00 82.69 278 SER A CA 1
ATOM 2066 C C . SER A 1 278 ? 30.551 -6.680 -46.820 1.00 82.69 278 SER A C 1
ATOM 2068 O O . SER A 1 278 ? 31.645 -7.136 -47.134 1.00 82.69 278 SER A O 1
ATOM 2070 N N . CYS A 1 279 ? 30.395 -5.438 -46.352 1.00 86.19 279 CYS A N 1
ATOM 2071 C CA . CYS A 1 279 ? 31.504 -4.563 -45.987 1.00 86.19 279 CYS A CA 1
ATOM 2072 C C . CYS A 1 279 ? 31.113 -3.521 -44.923 1.00 86.19 279 CYS A C 1
ATOM 2074 O O . CYS A 1 279 ? 29.941 -3.163 -44.748 1.00 86.19 279 CYS A O 1
ATOM 2076 N N . CYS A 1 280 ? 32.139 -3.024 -44.232 1.00 85.75 280 CYS A N 1
ATOM 2077 C CA . CYS A 1 280 ? 32.063 -2.001 -43.180 1.00 85.75 280 CYS A CA 1
ATOM 2078 C C . CYS A 1 280 ? 32.768 -0.704 -43.601 1.00 85.75 280 CYS A C 1
ATOM 2080 O O . CYS A 1 280 ? 32.332 0.398 -43.282 1.00 85.75 280 CYS A O 1
ATOM 2082 N N . ASP A 1 281 ? 33.863 -0.882 -44.333 1.00 84.94 281 ASP A N 1
ATOM 2083 C CA . ASP A 1 281 ? 34.783 0.108 -44.867 1.00 84.94 281 ASP A CA 1
ATOM 2084 C C . ASP A 1 281 ? 35.414 -0.479 -46.148 1.00 84.94 281 ASP A C 1
ATOM 2086 O O . ASP A 1 281 ? 35.118 -1.616 -46.531 1.00 84.94 281 ASP A O 1
ATOM 2090 N N . GLY A 1 282 ? 36.274 0.285 -46.827 1.00 78.56 282 GLY A N 1
ATOM 2091 C CA . GLY A 1 282 ? 36.907 -0.157 -48.073 1.00 78.56 282 GLY A CA 1
ATOM 2092 C C . GLY A 1 282 ? 37.825 -1.380 -47.934 1.00 78.56 282 GLY A C 1
ATOM 2093 O O . GLY A 1 282 ? 37.919 -2.154 -48.880 1.00 78.56 282 GLY A O 1
ATOM 2094 N N . SER A 1 283 ? 38.450 -1.612 -46.773 1.00 80.81 283 SER A N 1
ATOM 2095 C CA . SER A 1 283 ? 39.420 -2.706 -46.576 1.00 80.81 283 SER A CA 1
ATOM 2096 C C . SER A 1 283 ? 38.781 -4.098 -46.525 1.00 80.81 283 SER A C 1
ATOM 2098 O O . SER A 1 283 ? 39.456 -5.098 -46.762 1.00 80.81 283 SER A O 1
ATOM 2100 N N . ALA A 1 284 ? 37.470 -4.167 -46.273 1.00 85.38 284 ALA A N 1
ATOM 2101 C CA . ALA A 1 284 ? 36.684 -5.395 -46.389 1.00 85.38 284 ALA A CA 1
ATOM 2102 C C . ALA A 1 284 ? 36.375 -5.785 -47.853 1.00 85.38 284 ALA A C 1
ATOM 2104 O O . ALA A 1 284 ? 35.887 -6.888 -48.102 1.00 85.38 284 ALA A O 1
ATOM 2105 N N . CYS A 1 285 ? 36.635 -4.897 -48.818 1.00 84.94 285 CYS A N 1
ATOM 2106 C CA . CYS A 1 285 ? 36.349 -5.107 -50.234 1.00 84.94 285 CYS A CA 1
ATOM 2107 C C . CYS A 1 285 ? 37.600 -5.506 -51.045 1.00 84.94 285 CYS A C 1
ATOM 2109 O O . CYS A 1 285 ? 38.730 -5.310 -50.602 1.00 84.94 285 CYS A O 1
ATOM 2111 N N . PRO A 1 286 ? 37.437 -6.038 -52.271 1.00 84.00 286 PRO A N 1
ATOM 2112 C CA . PRO A 1 286 ? 38.521 -6.127 -53.250 1.00 84.00 286 PRO A CA 1
ATOM 2113 C C . PRO A 1 286 ? 39.165 -4.764 -53.567 1.00 84.00 286 PRO A C 1
ATOM 2115 O O . PRO A 1 286 ? 38.491 -3.733 -53.571 1.00 84.00 286 PRO A O 1
ATOM 2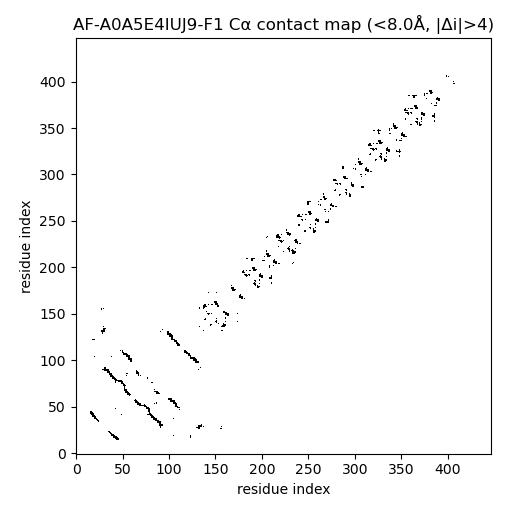118 N N . ALA A 1 287 ? 40.458 -4.758 -53.908 1.00 81.12 287 ALA A N 1
ATOM 2119 C CA . ALA A 1 287 ? 41.269 -3.542 -54.101 1.00 81.12 287 ALA A CA 1
ATOM 2120 C C . ALA A 1 287 ? 40.759 -2.558 -55.180 1.00 81.12 287 ALA A C 1
ATOM 2122 O O . ALA A 1 287 ? 41.139 -1.389 -55.172 1.00 81.12 287 ALA A O 1
ATOM 2123 N N . ASN A 1 288 ? 39.904 -3.021 -56.099 1.00 81.50 288 ASN A N 1
ATOM 2124 C CA . ASN A 1 288 ? 39.244 -2.235 -57.147 1.00 81.50 288 ASN A CA 1
ATOM 2125 C C . ASN A 1 288 ? 37.805 -1.804 -56.782 1.00 81.50 288 ASN A C 1
ATOM 2127 O O . ASN A 1 288 ? 37.005 -1.496 -57.667 1.00 81.50 288 ASN A O 1
ATOM 2131 N N . SER A 1 289 ? 37.452 -1.825 -55.496 1.00 84.88 289 SER A N 1
ATOM 2132 C CA . SER A 1 289 ? 36.104 -1.526 -55.008 1.00 84.88 289 SER A CA 1
ATOM 2133 C C . SER A 1 289 ? 36.095 -0.776 -53.677 1.00 84.88 289 SER A C 1
ATOM 2135 O O . SER A 1 289 ? 37.044 -0.834 -52.893 1.00 84.88 289 SER A O 1
ATOM 2137 N N . GLU A 1 290 ? 34.995 -0.069 -53.443 1.00 85.50 290 GLU A N 1
ATOM 2138 C CA . GLU A 1 290 ? 34.693 0.706 -52.241 1.00 85.50 290 GLU A CA 1
ATOM 2139 C C . GLU A 1 290 ? 33.397 0.204 -51.585 1.00 85.50 290 GLU A C 1
ATOM 2141 O O . GLU A 1 290 ? 32.539 -0.391 -52.241 1.00 85.50 290 GLU A O 1
ATOM 2146 N N . CYS A 1 291 ? 33.244 0.433 -50.280 1.00 86.75 291 CYS A N 1
ATOM 2147 C CA . CYS A 1 291 ? 32.050 0.016 -49.552 1.00 86.75 291 CYS A CA 1
ATOM 2148 C C . CYS A 1 291 ? 30.946 1.076 -49.653 1.00 86.75 291 CYS A C 1
ATOM 2150 O O . CYS A 1 291 ? 31.018 2.121 -49.007 1.00 86.75 291 CYS A O 1
ATOM 2152 N N . VAL A 1 292 ? 29.902 0.793 -50.433 1.00 85.50 292 VAL A N 1
ATOM 2153 C CA . VAL A 1 292 ? 28.760 1.689 -50.663 1.00 85.50 292 VAL A CA 1
ATOM 2154 C C . VAL A 1 292 ? 27.488 0.987 -50.206 1.00 85.50 292 VAL A C 1
ATOM 2156 O O . VAL A 1 292 ? 27.156 -0.094 -50.685 1.00 85.50 292 VAL A O 1
ATOM 2159 N N . ASN A 1 293 ? 26.758 1.594 -49.264 1.00 84.44 293 ASN A N 1
ATOM 2160 C CA . ASN A 1 293 ? 25.541 1.016 -48.674 1.00 84.44 293 ASN A CA 1
ATOM 2161 C C . ASN A 1 293 ? 25.733 -0.442 -48.200 1.00 84.44 293 ASN A C 1
ATOM 2163 O O . ASN A 1 293 ? 24.889 -1.299 -48.459 1.00 84.44 293 ASN A O 1
ATOM 2167 N N . HIS A 1 294 ? 26.854 -0.719 -47.522 1.00 87.31 294 HIS A N 1
ATOM 2168 C CA . HIS A 1 294 ? 27.215 -2.039 -46.985 1.00 87.31 294 HIS A CA 1
ATOM 2169 C C . HIS A 1 294 ? 27.466 -3.163 -48.016 1.00 87.31 294 HIS A C 1
ATOM 2171 O O . HIS A 1 294 ? 27.624 -4.327 -47.632 1.00 87.31 294 HIS A O 1
ATOM 2177 N N . ALA A 1 295 ? 27.585 -2.818 -49.303 1.00 85.31 295 ALA A N 1
ATOM 2178 C CA . ALA A 1 295 ? 28.028 -3.703 -50.377 1.00 85.31 295 ALA A CA 1
ATOM 2179 C C . ALA A 1 295 ? 29.277 -3.143 -51.084 1.00 85.31 295 ALA A C 1
ATOM 2181 O O . ALA A 1 295 ? 29.453 -1.930 -51.197 1.00 85.31 295 ALA A O 1
ATOM 2182 N N . CYS A 1 296 ? 30.146 -4.021 -51.585 1.00 85.62 296 CYS A N 1
ATOM 2183 C CA . CYS A 1 296 ? 31.316 -3.601 -52.356 1.00 85.62 296 CYS A CA 1
ATOM 2184 C C . CYS A 1 296 ? 30.899 -3.203 -53.778 1.00 85.62 296 CYS A C 1
ATOM 2186 O O . CYS A 1 296 ? 30.504 -4.056 -54.575 1.00 85.62 296 CYS A O 1
ATOM 2188 N N . SER A 1 297 ? 30.998 -1.913 -54.096 1.00 86.69 297 SER A N 1
ATOM 2189 C CA . SER A 1 297 ? 30.781 -1.358 -55.434 1.00 86.69 297 SER A CA 1
ATOM 2190 C C . SER A 1 297 ? 32.119 -1.166 -56.143 1.00 86.69 297 SER A C 1
ATOM 2192 O O . SER A 1 297 ? 33.104 -0.791 -55.511 1.00 86.69 297 SER A O 1
ATOM 2194 N N . ALA A 1 298 ? 32.175 -1.393 -57.457 1.00 84.19 298 ALA A N 1
ATOM 2195 C CA . ALA A 1 298 ? 33.381 -1.117 -58.237 1.00 84.19 298 ALA A CA 1
ATOM 2196 C C . ALA A 1 298 ? 33.742 0.378 -58.154 1.00 84.19 298 ALA A C 1
ATOM 2198 O O . ALA A 1 298 ? 32.896 1.235 -58.415 1.00 84.19 298 ALA A O 1
ATOM 2199 N N . LEU A 1 299 ? 34.993 0.679 -57.798 1.00 82.06 299 LEU A N 1
ATOM 2200 C CA . LEU A 1 299 ? 35.481 2.049 -57.660 1.00 82.06 299 LEU A CA 1
ATOM 2201 C C . LEU A 1 299 ? 35.752 2.620 -59.057 1.00 82.06 299 LEU A C 1
ATOM 2203 O O . LEU A 1 299 ? 36.655 2.163 -59.755 1.00 82.06 299 LEU A O 1
ATOM 2207 N N . SER A 1 300 ? 34.968 3.613 -59.478 1.00 82.38 300 SER A N 1
ATOM 2208 C CA . SER A 1 300 ? 35.085 4.213 -60.812 1.00 82.38 300 SER A CA 1
ATOM 2209 C C . SER A 1 300 ? 35.888 5.511 -60.766 1.00 82.38 300 SER A C 1
ATOM 2211 O O . SER A 1 300 ? 35.327 6.594 -60.599 1.00 82.38 300 SER A O 1
ATOM 2213 N N . CYS A 1 301 ? 37.202 5.415 -60.958 1.00 83.19 301 CYS A N 1
ATOM 2214 C CA . CYS A 1 301 ? 38.049 6.593 -61.129 1.00 83.19 301 CYS A CA 1
ATOM 2215 C C . CYS A 1 301 ? 37.721 7.356 -62.425 1.00 83.19 301 CYS A C 1
ATOM 2217 O O . CYS A 1 301 ? 37.228 6.783 -63.399 1.00 83.19 301 CYS A O 1
ATOM 2219 N N . GLY A 1 302 ? 37.998 8.664 -62.443 1.00 79.00 302 GLY A N 1
ATOM 2220 C CA . GLY A 1 302 ? 37.899 9.472 -63.661 1.00 79.00 302 GLY A CA 1
ATOM 2221 C C . GLY A 1 302 ? 38.942 9.061 -64.707 1.00 79.00 302 GLY A C 1
ATOM 2222 O O . GLY A 1 302 ? 39.937 8.420 -64.380 1.00 79.00 302 GLY A O 1
ATOM 2223 N N . SER A 1 303 ? 38.768 9.497 -65.958 1.00 80.44 303 SER A N 1
ATOM 2224 C CA . SER A 1 303 ? 39.628 9.147 -67.108 1.00 80.44 303 SER A CA 1
ATOM 2225 C C . SER A 1 303 ? 41.088 9.631 -67.030 1.00 80.44 303 SER A C 1
ATOM 2227 O O . SER A 1 303 ? 41.816 9.527 -68.011 1.00 80.44 303 SER A O 1
ATOM 2229 N N . CYS A 1 304 ? 41.506 10.180 -65.888 1.00 85.50 304 CYS A N 1
ATOM 2230 C CA . CYS A 1 304 ? 42.858 10.652 -65.607 1.00 85.50 304 CYS A CA 1
ATOM 2231 C C . CYS A 1 304 ? 43.448 10.041 -64.315 1.00 85.50 304 CYS A C 1
ATOM 2233 O O . CYS A 1 304 ? 44.363 10.595 -63.711 1.00 85.50 304 CYS A O 1
ATOM 2235 N N . ALA A 1 305 ? 42.918 8.902 -63.861 1.00 84.62 305 ALA A N 1
ATOM 2236 C CA . ALA A 1 305 ? 43.374 8.235 -62.647 1.00 84.62 305 ALA A CA 1
ATOM 2237 C C . ALA A 1 305 ? 43.267 6.708 -62.745 1.00 84.62 305 ALA A C 1
ATOM 2239 O O . ALA A 1 305 ? 42.408 6.172 -63.446 1.00 84.62 305 ALA A O 1
ATOM 2240 N N . TYR A 1 306 ? 44.106 6.013 -61.979 1.00 84.44 306 TYR A N 1
ATOM 2241 C CA . TYR A 1 306 ? 44.068 4.563 -61.793 1.00 84.44 306 TYR A CA 1
ATOM 2242 C C . TYR A 1 306 ? 43.778 4.206 -60.333 1.00 84.44 306 TYR A C 1
ATOM 2244 O O . TYR A 1 306 ? 43.987 5.010 -59.424 1.00 84.44 306 TYR A O 1
ATOM 2252 N N . ILE A 1 307 ? 43.290 2.988 -60.090 1.00 82.38 307 ILE A N 1
ATOM 2253 C CA . ILE A 1 307 ? 43.024 2.517 -58.728 1.00 82.38 307 ILE A CA 1
ATOM 2254 C C . ILE A 1 307 ? 44.315 1.968 -58.114 1.00 82.38 307 ILE A C 1
ATOM 2256 O O . ILE A 1 307 ? 44.946 1.077 -58.680 1.00 82.38 307 ILE A O 1
ATOM 2260 N N . SER A 1 308 ? 44.664 2.444 -56.921 1.00 83.12 308 SER A N 1
ATOM 2261 C CA . SER A 1 308 ? 45.702 1.864 -56.069 1.00 83.12 308 SER A CA 1
ATOM 2262 C C . SER A 1 308 ? 45.261 1.922 -54.608 1.00 83.12 308 SER A C 1
ATOM 2264 O O . SER A 1 308 ? 44.852 2.978 -54.128 1.00 83.12 308 SER A O 1
ATOM 2266 N N . ASN A 1 309 ? 45.317 0.792 -53.894 1.00 78.88 309 ASN A N 1
ATOM 2267 C CA . ASN A 1 309 ? 44.967 0.685 -52.468 1.00 78.88 309 ASN A CA 1
ATOM 2268 C C . ASN A 1 309 ? 43.634 1.379 -52.093 1.00 78.88 309 ASN A C 1
ATOM 2270 O O . ASN A 1 309 ? 43.595 2.185 -51.167 1.00 78.88 309 ASN A O 1
ATOM 2274 N N . HIS A 1 310 ? 42.549 1.089 -52.827 1.00 76.94 310 HIS A N 1
ATOM 2275 C CA . HIS A 1 310 ? 41.215 1.706 -52.668 1.00 76.94 310 HIS A CA 1
ATOM 2276 C C . HIS A 1 310 ? 41.151 3.232 -52.879 1.00 76.94 310 HIS A C 1
ATOM 2278 O O . HIS A 1 310 ? 40.162 3.866 -52.521 1.00 76.94 310 HIS A O 1
ATOM 2284 N N . THR A 1 311 ? 42.176 3.833 -53.485 1.00 78.44 311 THR A N 1
ATOM 2285 C CA . THR A 1 311 ? 42.200 5.257 -53.842 1.00 78.44 311 THR A CA 1
ATOM 2286 C C . THR A 1 311 ? 42.377 5.439 -55.343 1.00 78.44 311 THR A C 1
ATOM 2288 O O . THR A 1 311 ? 43.070 4.658 -55.997 1.00 78.44 311 THR A O 1
ATOM 2291 N N . CYS A 1 312 ? 41.756 6.479 -55.896 1.00 85.44 312 CYS A N 1
ATOM 2292 C CA . CYS A 1 312 ? 42.060 6.943 -57.243 1.00 85.44 312 CYS A CA 1
ATOM 2293 C C . CYS A 1 312 ? 43.330 7.793 -57.194 1.00 85.44 312 CYS A C 1
ATOM 2295 O O . CYS A 1 312 ? 43.316 8.907 -56.671 1.00 85.44 312 CYS A O 1
ATOM 2297 N N . VAL A 1 313 ? 44.423 7.256 -57.726 1.00 85.50 313 VAL A N 1
ATOM 2298 C CA . VAL A 1 313 ? 45.685 7.972 -57.905 1.00 85.50 313 VAL A CA 1
ATOM 2299 C C . VAL A 1 313 ? 45.660 8.592 -59.296 1.00 85.50 313 VAL A C 1
ATOM 2301 O O . VAL A 1 313 ? 45.535 7.879 -60.292 1.00 85.50 313 VAL A O 1
ATOM 2304 N N . ASN A 1 314 ? 45.743 9.920 -59.365 1.00 88.12 314 ASN A N 1
ATOM 2305 C CA . ASN A 1 314 ? 45.846 10.620 -60.642 1.00 88.12 314 ASN A CA 1
ATOM 2306 C C . ASN A 1 314 ? 47.137 10.217 -61.364 1.00 88.12 314 ASN A C 1
ATOM 2308 O O . ASN A 1 314 ? 48.174 9.997 -60.735 1.00 88.12 314 ASN A O 1
ATOM 2312 N N . TYR A 1 315 ? 47.071 10.165 -62.688 1.00 86.12 315 TYR A N 1
ATOM 2313 C CA . TYR A 1 315 ? 48.262 10.143 -63.526 1.00 86.12 315 TYR A CA 1
ATOM 2314 C C . TYR A 1 315 ? 49.030 11.470 -63.423 1.00 86.12 315 TYR A C 1
ATOM 2316 O O . TYR A 1 315 ? 48.457 12.491 -63.042 1.00 86.12 315 TYR A O 1
ATOM 2324 N N . GLU A 1 316 ? 50.319 11.461 -63.777 1.00 85.56 316 GLU A N 1
ATOM 2325 C CA . GLU A 1 316 ? 51.145 12.678 -63.813 1.00 85.56 316 GLU A CA 1
ATOM 2326 C C . GLU A 1 316 ? 50.598 13.671 -64.850 1.00 85.56 316 GLU A C 1
ATOM 2328 O O . GLU A 1 316 ? 50.509 14.866 -64.581 1.00 85.56 316 GLU A O 1
ATOM 2333 N N . CYS A 1 317 ? 50.131 13.163 -65.995 1.00 87.56 317 CYS A N 1
ATOM 2334 C CA . CYS A 1 317 ? 49.449 13.957 -67.010 1.00 87.56 317 CYS A CA 1
ATOM 2335 C C . CYS A 1 317 ? 48.378 13.158 -67.772 1.00 87.56 317 CYS A C 1
ATOM 2337 O O . CYS A 1 317 ? 48.404 11.924 -67.843 1.00 87.56 317 CYS A O 1
ATOM 2339 N N . CYS A 1 318 ? 47.444 13.883 -68.398 1.00 86.06 318 CYS A N 1
ATOM 2340 C CA . CYS A 1 318 ? 46.448 13.336 -69.339 1.00 86.06 318 CYS A CA 1
ATOM 2341 C C . CYS A 1 318 ? 46.202 14.235 -70.566 1.00 86.06 318 CYS A C 1
ATOM 2343 O O . CYS A 1 318 ? 45.350 13.938 -71.401 1.00 86.06 318 CYS A O 1
ATOM 2345 N N . SER A 1 319 ? 46.933 15.342 -70.647 1.00 88.12 319 SER A N 1
ATOM 2346 C CA . SER A 1 319 ? 47.002 16.310 -71.739 1.00 88.12 319 SER A CA 1
ATOM 2347 C C . SER A 1 319 ? 48.288 17.115 -71.541 1.00 88.12 319 SER A C 1
ATOM 2349 O O . SER A 1 319 ? 48.801 17.181 -70.421 1.00 88.12 319 SER A O 1
ATOM 2351 N N . ASP A 1 320 ? 48.823 17.721 -72.599 1.00 86.94 320 ASP A N 1
ATOM 2352 C CA . ASP A 1 320 ? 50.125 18.401 -72.538 1.00 86.94 320 ASP A CA 1
ATOM 2353 C C . ASP A 1 320 ? 50.133 19.569 -71.545 1.00 86.94 320 ASP A C 1
ATOM 2355 O O . ASP A 1 320 ? 51.066 19.689 -70.760 1.00 86.94 320 ASP A O 1
ATOM 2359 N N . GLY A 1 321 ? 49.028 20.321 -71.459 1.00 83.50 321 GLY A N 1
ATOM 2360 C CA . GLY A 1 321 ? 48.815 21.409 -70.489 1.00 83.50 321 GLY A CA 1
ATOM 2361 C C . GLY A 1 321 ? 48.719 21.003 -69.009 1.00 83.50 321 GLY A C 1
ATOM 2362 O O . GLY A 1 321 ? 48.285 21.815 -68.193 1.00 83.50 321 GLY A O 1
ATOM 2363 N N . ALA A 1 322 ? 49.064 19.760 -68.658 1.00 86.38 322 ALA A N 1
ATOM 2364 C CA . ALA A 1 322 ? 49.355 19.335 -67.286 1.00 86.38 322 ALA A CA 1
ATOM 2365 C C . ALA A 1 322 ? 50.872 19.254 -66.988 1.00 86.38 322 ALA A C 1
ATOM 2367 O O . ALA A 1 322 ? 51.255 19.192 -65.822 1.00 86.38 322 ALA A O 1
ATOM 2368 N N . CYS A 1 323 ? 51.716 19.266 -68.024 1.00 88.62 323 CYS A N 1
ATOM 2369 C CA . CYS A 1 323 ? 53.179 19.274 -67.954 1.00 88.62 323 CYS A CA 1
ATOM 2370 C C . CYS A 1 323 ? 53.740 20.707 -68.044 1.00 88.62 323 CYS A C 1
ATOM 2372 O O . CYS A 1 323 ? 52.983 21.672 -68.155 1.00 88.62 323 CYS A O 1
ATOM 2374 N N . ALA A 1 324 ? 55.068 20.872 -68.019 1.00 87.50 324 ALA A N 1
ATOM 2375 C CA . ALA A 1 324 ? 55.687 22.172 -68.289 1.00 87.50 324 ALA A CA 1
ATOM 2376 C C . ALA A 1 324 ? 55.606 22.567 -69.781 1.00 87.50 324 ALA A C 1
ATOM 2378 O O . ALA A 1 324 ? 55.517 21.708 -70.656 1.00 87.50 324 ALA A O 1
ATOM 2379 N N . ASP A 1 325 ? 55.739 23.864 -70.090 1.00 84.94 325 ASP A N 1
ATOM 2380 C CA . ASP A 1 325 ? 55.694 24.422 -71.460 1.00 84.94 325 ASP A CA 1
ATOM 2381 C C . ASP A 1 325 ? 56.687 23.773 -72.452 1.00 84.94 325 ASP A C 1
ATOM 2383 O O . ASP A 1 325 ? 56.529 23.896 -73.669 1.00 84.94 325 ASP A O 1
ATOM 2387 N N . THR A 1 326 ? 57.735 23.124 -71.932 1.00 86.12 326 THR A N 1
ATOM 2388 C CA . THR A 1 326 ? 58.803 22.430 -72.672 1.00 86.12 326 THR A CA 1
ATOM 2389 C C . THR A 1 326 ? 58.608 20.910 -72.757 1.00 86.12 326 THR A C 1
ATOM 2391 O O . THR A 1 326 ? 59.522 20.187 -73.155 1.00 86.12 326 THR A O 1
ATOM 2394 N N . GLU A 1 327 ? 57.446 20.405 -72.351 1.00 90.00 327 GLU A N 1
ATOM 2395 C CA . GLU A 1 327 ? 57.127 18.983 -72.232 1.00 90.00 327 GLU A CA 1
ATOM 2396 C C . GLU A 1 327 ? 55.796 18.643 -72.915 1.00 90.00 327 GLU A C 1
ATOM 2398 O O . GLU A 1 327 ? 54.939 19.501 -73.120 1.00 90.00 327 GLU A O 1
ATOM 2403 N N . SER A 1 328 ? 55.626 17.366 -73.250 1.00 87.38 328 SER A N 1
ATOM 2404 C CA . SER A 1 328 ? 54.404 16.780 -73.798 1.00 87.38 328 SER A CA 1
ATOM 2405 C C . SER A 1 328 ? 54.037 15.510 -73.028 1.00 87.38 328 SER A C 1
ATOM 2407 O O . SER A 1 328 ? 54.908 14.786 -72.526 1.00 87.38 328 SER A O 1
ATOM 2409 N N . CYS A 1 329 ? 52.735 15.258 -72.914 1.00 89.12 329 CYS A N 1
ATOM 2410 C CA . CYS A 1 329 ? 52.180 14.151 -72.154 1.00 89.12 329 CYS A CA 1
ATOM 2411 C C . CYS A 1 329 ? 52.153 12.863 -72.987 1.00 89.12 329 CYS A C 1
ATOM 2413 O O . CYS A 1 329 ? 51.381 12.738 -73.938 1.00 89.12 329 CYS A O 1
ATOM 2415 N N . SER A 1 330 ? 52.952 11.866 -72.604 1.00 87.25 330 SER A N 1
ATOM 2416 C CA . SER A 1 330 ? 53.059 10.593 -73.323 1.00 87.25 330 SER A CA 1
ATOM 2417 C C . SER A 1 330 ? 52.955 9.414 -72.362 1.00 87.25 330 SER A C 1
ATOM 2419 O O . SER A 1 330 ? 53.681 9.333 -71.376 1.00 87.25 330 SER A O 1
ATOM 2421 N N . ASN A 1 331 ? 52.030 8.485 -72.636 1.00 85.75 331 ASN A N 1
ATOM 2422 C CA . ASN A 1 331 ? 51.732 7.334 -71.769 1.00 85.75 331 ASN A CA 1
ATOM 2423 C C . ASN A 1 331 ? 51.536 7.715 -70.286 1.00 85.75 331 ASN A C 1
ATOM 2425 O O . ASN A 1 331 ? 52.030 7.024 -69.397 1.00 85.75 331 ASN A O 1
ATOM 2429 N N . HIS A 1 332 ? 50.806 8.808 -70.035 1.00 88.12 332 HIS A N 1
ATOM 2430 C CA . HIS A 1 332 ? 50.500 9.338 -68.701 1.00 88.12 332 HIS A CA 1
ATOM 2431 C C . HIS A 1 332 ? 51.682 9.889 -67.881 1.00 88.12 332 HIS A C 1
ATOM 2433 O O . HIS A 1 332 ? 51.499 10.187 -66.699 1.00 88.12 332 HIS A O 1
ATOM 2439 N N . ALA A 1 333 ? 52.846 10.082 -68.511 1.00 86.75 333 ALA A N 1
ATOM 2440 C CA . ALA A 1 333 ? 54.010 10.756 -67.940 1.00 86.75 333 ALA A CA 1
ATOM 2441 C C . ALA A 1 333 ? 54.398 12.005 -68.754 1.00 86.75 333 ALA A C 1
ATOM 2443 O O . ALA A 1 333 ? 54.212 12.049 -69.976 1.00 86.75 333 ALA A O 1
ATOM 2444 N N . CYS A 1 334 ? 54.959 13.010 -68.087 1.00 89.06 334 CYS A N 1
ATOM 2445 C CA . CYS A 1 334 ? 55.495 14.199 -68.744 1.00 89.06 334 CYS A CA 1
ATOM 2446 C C . CYS A 1 334 ? 56.868 13.903 -69.360 1.00 89.06 334 CYS A C 1
ATOM 2448 O O . CYS A 1 334 ? 57.721 13.249 -68.759 1.00 89.06 334 CYS A O 1
ATOM 2450 N N . SER A 1 335 ? 57.082 14.351 -70.599 1.00 89.00 335 SER A N 1
ATOM 2451 C CA . SER A 1 335 ? 58.295 14.045 -71.360 1.00 89.00 335 SER A CA 1
ATOM 2452 C C . SER A 1 335 ? 58.793 15.255 -72.147 1.00 89.00 335 SER A C 1
ATOM 2454 O O . SER A 1 335 ? 58.016 15.937 -72.810 1.00 89.00 335 SER A O 1
ATOM 2456 N N . ALA A 1 336 ? 60.096 15.541 -72.072 1.00 87.38 336 ALA A N 1
ATOM 2457 C CA . ALA A 1 336 ? 60.690 16.721 -72.701 1.00 87.38 336 ALA A CA 1
ATOM 2458 C C . ALA A 1 336 ? 60.539 16.711 -74.234 1.00 87.38 336 ALA A C 1
ATOM 2460 O O . ALA A 1 336 ? 60.879 15.731 -74.903 1.00 87.38 336 ALA A O 1
ATOM 2461 N N . LEU A 1 337 ? 60.075 17.830 -74.797 1.00 86.12 337 LEU A N 1
ATOM 2462 C CA . LEU A 1 337 ? 59.854 17.990 -76.233 1.00 86.12 337 LEU A CA 1
ATOM 2463 C C . LEU A 1 337 ? 61.181 18.034 -76.999 1.00 86.12 337 LEU A C 1
ATOM 2465 O O . LEU A 1 337 ? 61.934 19.008 -76.950 1.00 86.12 337 LEU A O 1
ATOM 2469 N N . SER A 1 338 ? 61.458 16.966 -77.748 1.00 85.88 338 SER A N 1
ATOM 2470 C CA . SER A 1 338 ? 62.654 16.852 -78.585 1.00 85.88 338 SER A CA 1
ATOM 2471 C C . SER A 1 338 ? 62.458 17.577 -79.921 1.00 85.88 338 SER A C 1
ATOM 2473 O O . SER A 1 338 ? 62.100 16.980 -80.936 1.00 85.88 338 SER A O 1
ATOM 2475 N N . CYS A 1 339 ? 62.658 18.895 -79.913 1.00 85.81 339 CYS A N 1
ATOM 2476 C CA . CYS A 1 339 ? 62.532 19.722 -81.110 1.00 85.81 339 CYS A CA 1
ATOM 2477 C C . CYS A 1 339 ? 63.709 19.548 -82.083 1.00 85.81 339 CYS A C 1
ATOM 2479 O O . CYS A 1 339 ? 64.867 19.407 -81.686 1.00 85.81 339 CYS A O 1
ATOM 2481 N N . GLN A 1 340 ? 63.408 19.593 -83.384 1.00 86.25 340 GLN A N 1
ATOM 2482 C CA . GLN A 1 340 ? 64.415 19.547 -84.445 1.00 86.25 340 GLN A CA 1
ATOM 2483 C C . GLN A 1 340 ? 65.304 20.805 -84.424 1.00 86.25 340 GLN A C 1
ATOM 2485 O O . GLN A 1 340 ? 64.857 21.895 -84.069 1.00 86.25 340 GLN A O 1
ATOM 2490 N N . TYR A 1 341 ? 66.562 20.670 -84.857 1.00 80.81 341 TYR A N 1
ATOM 2491 C CA . TYR A 1 341 ? 67.477 21.801 -85.038 1.00 80.81 341 TYR A CA 1
ATOM 2492 C C . TYR A 1 341 ? 66.824 22.927 -85.863 1.00 80.81 341 TYR A C 1
ATOM 2494 O O . TYR A 1 341 ? 66.311 22.679 -86.955 1.00 80.81 341 TYR A O 1
ATOM 2502 N N . GLY A 1 342 ? 66.834 24.152 -85.326 1.00 80.06 342 GLY A N 1
ATOM 2503 C CA . GLY A 1 342 ? 66.074 25.294 -85.855 1.00 80.06 342 GLY A CA 1
ATOM 2504 C C . GLY A 1 342 ? 64.828 25.674 -85.040 1.00 80.06 342 GLY A C 1
ATOM 2505 O O . GLY A 1 342 ? 64.200 26.686 -85.346 1.00 80.06 342 GLY A O 1
ATOM 2506 N N . TYR A 1 343 ? 64.484 24.901 -84.004 1.00 85.38 343 TYR A N 1
ATOM 2507 C CA . TYR A 1 343 ? 63.281 25.078 -83.186 1.00 85.38 343 TYR A CA 1
ATOM 2508 C C . TYR A 1 343 ? 63.585 24.959 -81.681 1.00 85.38 343 TYR A C 1
ATOM 2510 O O . TYR A 1 343 ? 64.552 24.306 -81.289 1.00 85.38 343 TYR A O 1
ATOM 2518 N N . TYR A 1 344 ? 62.726 25.542 -80.841 1.00 83.50 344 TYR A N 1
ATOM 2519 C CA . TYR A 1 344 ? 62.736 25.410 -79.380 1.00 83.50 344 TYR A CA 1
ATOM 2520 C C . TYR A 1 344 ? 61.349 25.026 -78.851 1.00 83.50 344 TYR A C 1
ATOM 2522 O O . TYR A 1 344 ? 60.338 25.359 -79.466 1.00 83.50 344 TYR A O 1
ATOM 2530 N N . ALA A 1 345 ? 61.290 24.329 -77.715 1.00 86.44 345 ALA A N 1
ATOM 2531 C CA . ALA A 1 345 ? 60.022 23.953 -77.093 1.00 86.44 345 ALA A CA 1
ATOM 2532 C C . ALA A 1 345 ? 59.410 25.142 -76.330 1.00 86.44 345 ALA A C 1
ATOM 2534 O O . ALA A 1 345 ? 60.101 25.787 -75.538 1.00 86.44 345 ALA A O 1
ATOM 2535 N N . SER A 1 346 ? 58.132 25.439 -76.569 1.00 85.06 346 SER A N 1
ATOM 2536 C CA . SER A 1 346 ? 57.359 26.461 -75.852 1.00 85.06 346 SER A CA 1
ATOM 2537 C C . SER A 1 346 ? 55.860 26.248 -76.082 1.00 85.06 346 SER A C 1
ATOM 2539 O O . SER A 1 346 ? 55.449 25.944 -77.199 1.00 85.06 346 SER A O 1
ATOM 2541 N N . ASN A 1 347 ? 55.035 26.420 -75.042 1.00 83.81 347 ASN A N 1
ATOM 2542 C CA . ASN A 1 347 ? 53.586 26.169 -75.072 1.00 83.81 347 ASN A CA 1
ATOM 2543 C C . ASN A 1 347 ? 53.216 24.767 -75.607 1.00 83.81 347 ASN A C 1
ATOM 2545 O O . ASN A 1 347 ? 52.221 24.614 -76.313 1.00 83.81 347 ASN A O 1
ATOM 2549 N N . HIS A 1 348 ? 54.032 23.756 -75.292 1.00 83.75 348 HIS A N 1
ATOM 2550 C CA . HIS A 1 348 ? 53.926 22.370 -75.774 1.00 83.75 348 HIS A CA 1
ATOM 2551 C C . HIS A 1 348 ? 54.145 22.162 -77.288 1.00 83.75 348 HIS A C 1
ATOM 2553 O O . HIS A 1 348 ? 53.992 21.048 -77.788 1.00 83.75 348 HIS A O 1
ATOM 2559 N N . GLU A 1 349 ? 54.568 23.193 -78.023 1.00 83.00 349 GLU A N 1
ATOM 2560 C CA . GLU A 1 349 ? 54.920 23.108 -79.442 1.00 83.00 349 GLU A CA 1
ATOM 2561 C C . GLU A 1 349 ? 56.415 23.377 -79.676 1.00 83.00 349 GLU A C 1
ATOM 2563 O O . GLU A 1 349 ? 57.105 24.007 -78.872 1.00 83.00 349 GLU A O 1
ATOM 2568 N N . CYS A 1 350 ? 56.931 22.915 -80.817 1.00 86.50 350 CYS A N 1
ATOM 2569 C CA . CYS A 1 350 ? 58.258 23.292 -81.293 1.00 86.50 350 CYS A CA 1
ATOM 2570 C C . CYS A 1 350 ? 58.155 24.564 -82.141 1.00 86.50 350 CYS A C 1
ATOM 2572 O O . CYS A 1 350 ? 57.799 24.515 -83.319 1.00 86.50 350 CYS A O 1
ATOM 2574 N N . VAL A 1 351 ? 58.486 25.706 -81.544 1.00 85.88 351 VAL A N 1
ATOM 2575 C CA . VAL A 1 351 ? 58.455 27.029 -82.177 1.00 85.88 351 VAL A CA 1
ATOM 2576 C C . VAL A 1 351 ? 59.753 27.259 -82.951 1.00 85.88 351 VAL A C 1
ATOM 2578 O O . VAL A 1 351 ? 60.844 27.016 -82.436 1.00 85.88 351 VAL A O 1
ATOM 2581 N N . LYS A 1 352 ? 59.663 27.717 -84.207 1.00 86.19 352 LYS A N 1
ATOM 2582 C CA . LYS A 1 352 ? 60.854 27.986 -85.030 1.00 86.19 352 LYS A CA 1
ATOM 2583 C C . LYS A 1 352 ? 61.594 29.221 -84.510 1.00 86.19 352 LYS A C 1
ATOM 2585 O O . LYS A 1 352 ? 60.974 30.253 -84.260 1.00 86.19 352 LYS A O 1
ATOM 2590 N N . TYR A 1 353 ? 62.919 29.150 -84.431 1.00 81.88 353 TYR A N 1
ATOM 2591 C CA . TYR A 1 353 ? 63.756 30.337 -84.271 1.00 81.88 353 TYR A CA 1
ATOM 2592 C C . TYR A 1 353 ? 63.613 31.286 -85.475 1.00 81.88 353 TYR A C 1
ATOM 2594 O O . TYR A 1 353 ? 63.447 30.843 -86.616 1.00 81.88 353 TYR A O 1
ATOM 2602 N N . GLY A 1 354 ? 63.699 32.599 -85.228 1.00 80.81 354 GLY A N 1
ATOM 2603 C CA . GLY A 1 354 ? 63.614 33.621 -86.279 1.00 80.81 354 GLY A CA 1
ATOM 2604 C C . GLY A 1 354 ? 64.793 33.562 -87.253 1.00 80.81 354 GLY A C 1
ATOM 2605 O O . GLY A 1 354 ? 64.612 33.781 -88.446 1.00 80.81 354 GLY A O 1
ATOM 2606 N N . CYS A 1 355 ? 65.971 33.196 -86.746 1.00 82.19 355 CYS A N 1
ATOM 2607 C CA . CYS A 1 355 ? 67.166 32.854 -87.513 1.00 82.19 355 CYS A CA 1
ATOM 2608 C C . CYS A 1 355 ? 68.060 31.881 -86.726 1.00 82.19 355 CYS A C 1
ATOM 2610 O O . CYS A 1 355 ? 68.000 31.811 -85.493 1.00 82.19 355 CYS A O 1
ATOM 2612 N N . MET A 1 356 ? 68.906 31.146 -87.442 1.00 83.56 356 MET A N 1
ATOM 2613 C CA . MET A 1 356 ? 69.988 30.322 -86.897 1.00 83.56 356 MET A CA 1
ATOM 2614 C C . MET A 1 356 ? 71.357 30.897 -87.265 1.00 83.56 356 MET A C 1
ATOM 2616 O O . MET A 1 356 ? 72.260 30.871 -86.429 1.00 83.56 356 MET A O 1
ATOM 2620 N N . ASP A 1 357 ? 71.498 31.476 -88.460 1.00 84.25 357 ASP A N 1
ATOM 2621 C CA . ASP A 1 357 ? 72.660 32.283 -88.839 1.00 84.25 357 ASP A CA 1
ATOM 2622 C C . ASP A 1 357 ? 72.270 33.523 -89.674 1.00 84.25 357 ASP A C 1
ATOM 2624 O O . ASP A 1 357 ? 71.091 33.811 -89.885 1.00 84.25 357 ASP A O 1
ATOM 2628 N N . ASN A 1 358 ? 73.256 34.322 -90.095 1.00 83.75 358 ASN A N 1
ATOM 2629 C CA . ASN A 1 358 ? 73.012 35.577 -90.816 1.00 83.75 358 ASN A CA 1
ATOM 2630 C C . ASN A 1 358 ? 72.314 35.392 -92.175 1.00 83.75 358 ASN A C 1
ATOM 2632 O O . ASN A 1 358 ? 71.624 36.308 -92.608 1.00 83.75 358 ASN A O 1
ATOM 2636 N N . ASN A 1 359 ? 72.470 34.242 -92.837 1.00 81.31 359 ASN A N 1
ATOM 2637 C CA . ASN A 1 359 ? 71.893 33.979 -94.158 1.00 81.31 359 ASN A CA 1
ATOM 2638 C C . ASN A 1 359 ? 70.369 33.744 -94.102 1.00 81.31 359 ASN A C 1
ATOM 2640 O O . ASN A 1 359 ? 69.706 33.840 -95.133 1.00 81.31 359 ASN A O 1
ATOM 2644 N N . ASP A 1 360 ? 69.804 33.466 -92.918 1.00 81.88 360 ASP A N 1
ATOM 2645 C CA . ASP A 1 360 ? 68.348 33.452 -92.692 1.00 81.88 360 ASP A CA 1
ATOM 2646 C C . ASP A 1 360 ? 67.735 34.871 -92.720 1.00 81.88 360 ASP A C 1
ATOM 2648 O O . ASP A 1 360 ? 66.515 35.022 -92.813 1.00 81.88 360 ASP A O 1
ATOM 2652 N N . CYS A 1 361 ? 68.564 35.913 -92.600 1.00 82.44 361 CYS A N 1
ATOM 2653 C CA . CYS A 1 361 ? 68.146 37.306 -92.477 1.00 82.44 361 CYS A CA 1
ATOM 2654 C C . CYS A 1 361 ? 68.204 38.070 -93.815 1.00 82.44 361 CYS A C 1
ATOM 2656 O O . CYS A 1 361 ? 68.772 37.613 -94.805 1.00 82.44 361 CYS A O 1
ATOM 2658 N N . ALA A 1 362 ? 67.633 39.279 -93.855 1.00 82.50 362 ALA A N 1
ATOM 2659 C CA . ALA A 1 362 ? 67.817 40.190 -94.989 1.00 82.50 362 ALA A CA 1
ATOM 2660 C C . ALA A 1 362 ? 69.262 40.729 -95.029 1.00 82.50 362 ALA A C 1
ATOM 2662 O O . ALA A 1 362 ? 69.926 40.807 -93.994 1.00 82.50 362 ALA A O 1
ATOM 2663 N N . SER A 1 363 ? 69.761 41.117 -96.207 1.00 78.94 363 SER A N 1
ATOM 2664 C CA . SER A 1 363 ? 71.179 41.468 -96.440 1.00 78.94 363 SER A CA 1
ATOM 2665 C C . SER A 1 363 ? 71.708 42.678 -95.651 1.00 78.94 363 SER A C 1
ATOM 2667 O O . SER A 1 363 ? 72.926 42.849 -95.548 1.00 78.94 363 SER A O 1
ATOM 2669 N N . ASP A 1 364 ? 70.808 43.484 -95.084 1.00 79.94 364 ASP A N 1
ATOM 2670 C CA . ASP A 1 364 ? 71.027 44.632 -94.198 1.00 79.94 364 ASP A CA 1
ATOM 2671 C C . ASP A 1 364 ? 70.920 44.289 -92.691 1.00 79.94 364 ASP A C 1
ATOM 2673 O O . ASP A 1 364 ? 71.049 45.161 -91.827 1.00 79.94 364 ASP A O 1
ATOM 2677 N N . SER A 1 365 ? 70.712 43.013 -92.355 1.00 83.19 365 SER A N 1
ATOM 2678 C CA . SER A 1 365 ? 70.511 42.512 -90.991 1.00 83.19 365 SER A CA 1
ATOM 2679 C C . SER A 1 365 ? 71.372 41.284 -90.671 1.00 83.19 365 SER A C 1
ATOM 2681 O O . SER A 1 365 ? 71.875 40.593 -91.557 1.00 83.19 365 SER A O 1
ATOM 2683 N N . VAL A 1 366 ? 71.576 41.036 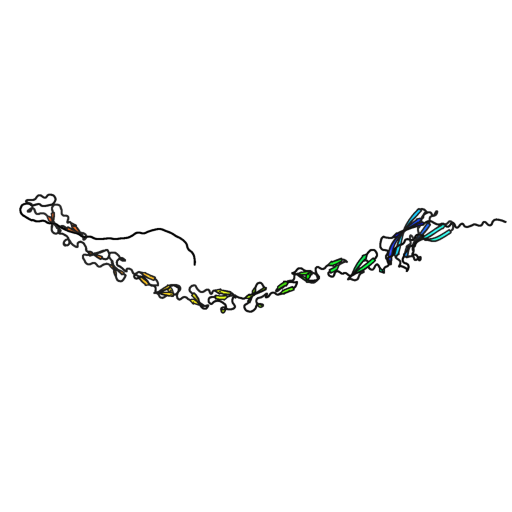-89.378 1.00 84.12 366 VAL A N 1
ATOM 2684 C CA . VAL A 1 366 ? 72.374 39.935 -88.820 1.00 84.12 366 VAL A CA 1
ATOM 2685 C C . VAL A 1 366 ? 71.564 39.179 -87.772 1.00 84.12 366 VAL A C 1
ATOM 2687 O O . VAL A 1 366 ? 70.711 39.759 -87.099 1.00 84.12 366 VAL A O 1
ATOM 2690 N N . CYS A 1 367 ? 71.839 37.890 -87.605 1.00 85.88 367 CYS A N 1
ATOM 2691 C CA . CYS A 1 367 ? 71.191 37.078 -86.590 1.00 85.88 367 CYS A CA 1
ATOM 2692 C C . CYS A 1 367 ? 71.818 37.344 -85.215 1.00 85.88 367 CYS A C 1
ATOM 2694 O O . CYS A 1 367 ? 73.007 37.107 -85.004 1.00 85.88 367 CYS A O 1
ATOM 2696 N N . SER A 1 368 ? 71.017 37.820 -84.263 1.00 83.25 368 SER A N 1
ATOM 2697 C CA . SER A 1 368 ? 71.425 38.024 -82.873 1.00 83.25 368 SER A CA 1
ATOM 2698 C C . SER A 1 368 ? 70.375 37.436 -81.940 1.00 83.25 368 SER A C 1
ATOM 2700 O O . SER A 1 368 ? 69.190 37.753 -82.044 1.00 83.25 368 SER A O 1
ATOM 2702 N N . THR A 1 369 ? 70.789 36.544 -81.034 1.00 83.19 369 THR A N 1
ATOM 2703 C CA . THR A 1 369 ? 69.880 35.827 -80.115 1.00 83.19 369 THR A CA 1
ATOM 2704 C C . THR A 1 369 ? 68.657 35.218 -80.827 1.00 83.19 369 THR A C 1
ATOM 2706 O O . THR A 1 369 ? 67.527 35.367 -80.375 1.00 83.19 369 THR A O 1
ATOM 2709 N N . HIS A 1 370 ? 68.888 34.561 -81.972 1.00 84.00 370 HIS A N 1
ATOM 2710 C CA . HIS A 1 370 ? 67.861 33.935 -82.820 1.00 84.00 370 HIS A CA 1
ATOM 2711 C C . HIS A 1 370 ? 66.787 34.872 -83.412 1.00 84.00 370 HIS A C 1
ATOM 2713 O O . HIS A 1 370 ? 65.729 34.410 -83.849 1.00 84.00 370 HIS A O 1
ATOM 2719 N N . SER A 1 371 ? 67.070 36.176 -83.484 1.00 85.00 371 SER A N 1
ATOM 2720 C CA . SER A 1 371 ? 66.254 37.170 -84.186 1.00 85.00 371 SER A CA 1
ATOM 2721 C C . SER A 1 371 ? 67.107 38.018 -85.135 1.00 85.00 371 SER A C 1
ATOM 2723 O O . SER A 1 371 ? 68.248 38.364 -84.820 1.00 85.00 371 SER A O 1
ATOM 2725 N N . CYS A 1 372 ? 66.568 38.364 -86.304 1.00 85.56 372 CYS A N 1
ATOM 2726 C CA . CYS A 1 372 ? 67.252 39.227 -87.266 1.00 85.56 372 CYS A CA 1
ATOM 2727 C C . CYS A 1 372 ? 67.185 40.689 -86.810 1.00 85.56 372 CYS A C 1
ATOM 2729 O O . CYS A 1 372 ? 66.108 41.281 -86.740 1.00 85.56 372 CYS A O 1
ATOM 2731 N N . VAL A 1 373 ? 68.343 41.285 -86.525 1.00 87.00 373 VAL A N 1
ATOM 2732 C CA . VAL A 1 373 ? 68.481 42.691 -86.122 1.00 87.00 373 VAL A CA 1
ATOM 2733 C C . VAL A 1 373 ? 69.255 43.471 -87.182 1.00 87.00 373 VAL A C 1
ATOM 2735 O O . VAL A 1 373 ? 70.192 42.949 -87.783 1.00 87.00 373 VAL A O 1
ATOM 2738 N N . ALA A 1 374 ? 68.873 44.725 -87.433 1.00 83.12 374 ALA A N 1
ATOM 2739 C CA . ALA A 1 374 ? 69.555 45.575 -88.412 1.00 83.12 374 ALA A CA 1
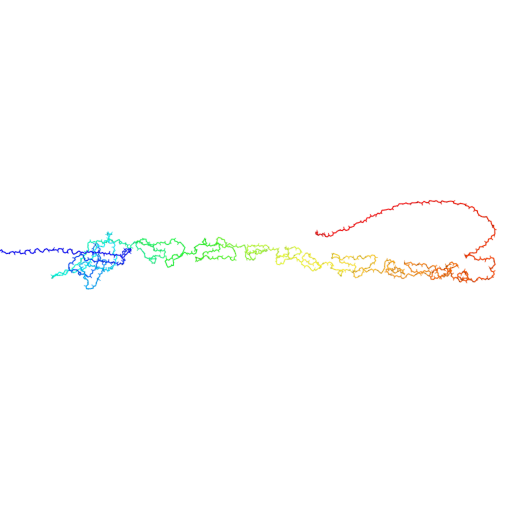ATOM 2740 C C . ALA A 1 374 ? 71.047 45.732 -88.064 1.00 83.12 374 ALA A C 1
ATOM 2742 O O . ALA A 1 374 ? 71.397 46.042 -86.921 1.00 83.12 374 ALA A O 1
ATOM 2743 N N . ALA A 1 375 ? 71.926 45.516 -89.043 1.00 81.62 375 ALA A N 1
ATOM 2744 C CA . ALA A 1 375 ? 73.365 45.509 -88.821 1.00 81.62 375 ALA A CA 1
ATOM 2745 C C . ALA A 1 375 ? 73.888 46.941 -88.616 1.00 81.62 375 ALA A C 1
ATOM 2747 O O . ALA A 1 375 ? 73.807 47.786 -89.509 1.00 81.62 375 ALA A O 1
ATOM 2748 N N . GLN A 1 376 ? 74.428 47.233 -87.430 1.00 83.31 376 GLN A N 1
ATOM 2749 C CA . GLN A 1 376 ? 74.928 48.571 -87.110 1.00 83.31 376 GLN A CA 1
ATOM 2750 C C . GLN A 1 376 ? 76.389 48.740 -87.531 1.00 83.31 376 GLN A C 1
ATOM 2752 O O . GLN A 1 376 ? 77.306 48.301 -86.838 1.00 83.31 376 GLN A O 1
ATOM 2757 N N . CYS A 1 377 ? 76.595 49.412 -88.663 1.00 80.50 377 CYS A N 1
ATOM 2758 C CA . CYS A 1 377 ? 77.920 49.785 -89.149 1.00 80.50 377 CYS A CA 1
ATOM 2759 C C . CYS A 1 377 ? 78.358 51.176 -88.644 1.00 80.50 377 CYS A C 1
ATOM 2761 O O . CYS A 1 377 ? 77.517 52.066 -88.488 1.00 80.50 377 CYS A O 1
ATOM 2763 N N . PRO A 1 378 ? 79.669 51.404 -88.429 1.00 79.69 378 PRO A N 1
ATOM 2764 C CA . PRO A 1 378 ? 80.229 52.737 -88.213 1.00 79.69 378 PRO A CA 1
ATOM 2765 C C . PRO A 1 378 ? 79.925 53.700 -89.370 1.00 79.69 378 PRO A C 1
ATOM 2767 O O . PRO A 1 378 ? 79.765 53.281 -90.514 1.00 79.69 378 PRO A O 1
ATOM 2770 N N . SER A 1 379 ? 79.925 55.008 -89.094 1.00 75.06 379 SER A N 1
ATOM 2771 C CA . SER A 1 379 ? 79.458 56.084 -89.994 1.00 75.06 379 SER A CA 1
ATOM 2772 C C . SER A 1 379 ? 80.199 56.251 -91.335 1.00 75.06 379 SER A C 1
ATOM 2774 O O . SER A 1 379 ? 79.896 57.173 -92.087 1.00 75.06 379 SER A O 1
ATOM 2776 N N . ASN A 1 380 ? 81.192 55.411 -91.624 1.00 73.00 380 ASN A N 1
ATOM 2777 C CA . ASN A 1 380 ? 81.986 55.370 -92.854 1.00 73.00 380 ASN A CA 1
ATOM 2778 C C . ASN A 1 380 ? 81.874 54.023 -93.605 1.00 73.00 380 ASN A C 1
ATOM 2780 O O . ASN A 1 380 ? 82.661 53.765 -94.518 1.00 73.00 380 ASN A O 1
ATOM 2784 N N . GLN A 1 381 ? 80.927 53.165 -93.215 1.00 79.06 381 GLN A N 1
ATOM 2785 C CA . GLN A 1 381 ? 80.710 51.832 -93.775 1.00 79.06 381 GLN A CA 1
ATOM 2786 C C . GLN A 1 381 ? 79.227 51.602 -94.103 1.00 79.06 381 GLN A C 1
ATOM 2788 O O . GLN A 1 381 ? 78.345 52.125 -93.423 1.00 79.06 381 GLN A O 1
ATOM 2793 N N . LEU A 1 382 ? 78.950 50.796 -95.129 1.00 75.12 382 LEU A N 1
ATOM 2794 C CA . LEU A 1 382 ? 77.601 50.321 -95.465 1.00 75.12 382 LEU A CA 1
ATOM 2795 C C . LEU A 1 382 ? 77.475 48.825 -95.170 1.00 75.12 382 LEU A C 1
ATOM 2797 O O . LEU A 1 382 ? 78.458 48.091 -95.281 1.00 75.12 382 LEU A O 1
ATOM 2801 N N . VAL A 1 383 ? 76.265 48.362 -94.843 1.00 75.75 383 VAL A N 1
ATOM 2802 C CA . VAL A 1 383 ? 75.989 46.921 -94.770 1.00 75.75 383 VAL A CA 1
ATOM 2803 C C . VAL A 1 383 ? 75.962 46.356 -96.190 1.00 75.75 383 VAL A C 1
ATOM 2805 O O . VAL A 1 383 ? 75.191 46.814 -97.031 1.00 75.75 383 VAL A O 1
ATOM 2808 N N . MET A 1 384 ? 76.793 45.355 -96.456 1.00 74.06 384 MET A N 1
ATOM 2809 C CA . MET A 1 384 ? 76.779 44.564 -97.683 1.00 74.06 384 MET A CA 1
ATOM 2810 C C . MET A 1 384 ? 76.996 43.098 -97.310 1.00 74.06 384 MET A C 1
ATOM 2812 O O . MET A 1 384 ? 77.993 42.762 -96.673 1.00 74.06 384 MET A O 1
ATOM 2816 N N . ASN A 1 385 ? 76.065 42.225 -97.702 1.00 73.00 385 ASN A N 1
ATOM 2817 C CA . ASN A 1 385 ? 76.099 40.786 -97.410 1.00 73.00 385 ASN A CA 1
ATOM 2818 C C . ASN A 1 385 ? 76.348 40.488 -95.915 1.00 73.00 385 ASN A C 1
ATOM 2820 O O . ASN A 1 385 ? 77.263 39.742 -95.569 1.00 73.00 385 ASN A O 1
ATOM 2824 N N . HIS A 1 386 ? 75.546 41.094 -95.029 1.00 75.38 386 HIS A N 1
ATOM 2825 C CA . HIS A 1 386 ? 75.607 40.906 -93.568 1.00 75.38 386 HIS A CA 1
ATOM 2826 C C . HIS A 1 386 ? 76.923 41.352 -92.891 1.00 75.38 386 HIS A C 1
ATOM 2828 O O . HIS A 1 386 ? 77.146 41.057 -91.716 1.00 75.38 386 HIS A O 1
ATOM 2834 N N . ALA A 1 387 ? 77.790 42.080 -93.603 1.00 76.81 387 ALA A N 1
ATOM 2835 C CA . ALA A 1 387 ? 79.044 42.632 -93.098 1.00 76.81 387 ALA A CA 1
ATOM 2836 C C . ALA A 1 387 ? 79.156 44.135 -93.405 1.00 76.81 387 ALA A C 1
ATOM 2838 O O . ALA A 1 387 ? 78.524 44.644 -94.328 1.00 76.81 387 ALA A O 1
ATOM 2839 N N . CYS A 1 388 ? 79.977 44.857 -92.642 1.00 80.31 388 CYS A N 1
ATOM 2840 C CA . CYS A 1 388 ? 80.204 46.287 -92.854 1.00 80.31 388 CYS A CA 1
ATOM 2841 C C . CYS A 1 388 ? 81.385 46.524 -93.805 1.00 80.31 388 CYS A C 1
ATOM 2843 O O . CYS A 1 388 ? 82.526 46.181 -93.491 1.00 80.31 388 CYS A O 1
ATOM 2845 N N . ALA A 1 389 ? 81.116 47.123 -94.966 1.00 79.25 389 ALA A N 1
ATOM 2846 C CA . ALA A 1 389 ? 82.097 47.400 -96.010 1.00 79.25 389 ALA A CA 1
ATOM 2847 C C . ALA A 1 389 ? 82.488 48.888 -96.043 1.00 79.25 389 ALA A C 1
ATOM 2849 O O . ALA A 1 389 ? 81.632 49.772 -96.005 1.00 79.25 389 ALA A O 1
ATOM 2850 N N . MET A 1 390 ? 83.792 49.167 -96.140 1.00 74.00 390 MET A N 1
ATOM 2851 C CA . MET A 1 390 ? 84.336 50.519 -96.333 1.00 74.00 390 MET A CA 1
ATOM 2852 C C . MET A 1 390 ? 84.122 50.986 -97.777 1.00 74.00 390 MET A C 1
ATOM 2854 O O . MET A 1 390 ? 84.441 50.254 -98.712 1.00 74.00 390 MET A O 1
ATOM 2858 N N . LEU A 1 391 ? 83.661 52.225 -97.962 1.00 63.91 391 LEU A N 1
ATOM 2859 C CA . LEU A 1 391 ? 83.532 52.834 -99.290 1.00 63.91 391 LEU A CA 1
ATOM 2860 C C . LEU A 1 391 ? 84.915 53.175 -99.875 1.00 63.91 391 LEU A C 1
ATOM 2862 O O . LEU A 1 391 ? 85.637 54.018 -99.339 1.00 63.91 391 LEU A O 1
ATOM 2866 N N . SER A 1 392 ? 85.285 52.536 -100.987 1.00 56.31 392 SER A N 1
ATOM 2867 C CA . SER A 1 392 ? 86.505 52.841 -101.743 1.00 56.31 392 SER A CA 1
ATOM 2868 C C . SER A 1 392 ? 86.357 54.131 -102.555 1.00 56.31 392 SER A C 1
ATOM 2870 O O . SER A 1 392 ? 85.373 54.327 -103.262 1.00 56.31 392 SER A O 1
ATOM 2872 N N . GLY A 1 393 ? 87.357 55.015 -102.478 1.00 56.00 393 GLY A N 1
ATOM 2873 C CA . GLY A 1 393 ? 87.297 56.403 -102.967 1.00 56.00 393 GLY A CA 1
ATOM 2874 C C . GLY A 1 393 ? 87.284 56.630 -104.488 1.00 56.00 393 GLY A C 1
ATOM 2875 O O . GLY A 1 393 ? 87.756 57.673 -104.929 1.00 56.00 393 GLY A O 1
ATOM 2876 N N . THR A 1 394 ? 86.787 55.685 -105.288 1.00 52.66 394 THR A N 1
ATOM 2877 C CA . THR A 1 394 ? 86.614 55.820 -106.749 1.00 52.66 394 THR A CA 1
ATOM 2878 C C . THR A 1 394 ? 85.172 56.107 -107.162 1.00 52.66 394 THR A C 1
ATOM 2880 O O . THR A 1 394 ? 84.961 56.783 -108.164 1.00 52.66 394 THR A O 1
ATOM 2883 N N . ASP A 1 395 ? 84.187 55.695 -106.361 1.00 52.59 395 ASP A N 1
ATOM 2884 C CA . ASP A 1 395 ? 82.753 55.855 -106.666 1.00 52.59 395 ASP A CA 1
ATOM 2885 C C . ASP A 1 395 ? 82.176 57.185 -106.128 1.00 52.59 395 ASP A C 1
ATOM 2887 O O . ASP A 1 395 ? 80.968 57.363 -105.985 1.00 52.59 395 ASP A O 1
ATOM 2891 N N . ALA A 1 396 ? 83.060 58.135 -105.806 1.00 52.31 396 ALA A N 1
ATOM 2892 C CA . ALA A 1 396 ? 82.761 59.394 -105.123 1.00 52.31 396 ALA A CA 1
ATOM 2893 C C . ALA A 1 396 ? 82.825 60.628 -106.049 1.00 52.31 396 ALA A C 1
ATOM 2895 O O . ALA A 1 396 ? 83.284 61.696 -105.641 1.00 52.31 396 ALA A O 1
ATOM 2896 N N . LEU A 1 397 ? 82.353 60.500 -107.294 1.00 47.84 397 LEU A N 1
ATOM 2897 C CA . LEU A 1 397 ? 82.098 61.633 -108.192 1.00 47.84 397 LEU A CA 1
ATOM 2898 C C . LEU A 1 397 ? 80.594 61.731 -108.505 1.00 47.84 397 LEU A C 1
ATOM 2900 O O . LEU A 1 397 ? 79.967 60.745 -108.870 1.00 47.84 397 LEU A O 1
ATOM 2904 N N . PHE A 1 398 ? 80.047 62.949 -108.412 1.00 46.38 398 PHE A N 1
ATOM 2905 C CA . PHE A 1 398 ? 78.646 63.305 -108.713 1.00 46.38 398 PHE A CA 1
ATOM 2906 C C . PHE A 1 398 ? 77.559 62.820 -107.728 1.00 46.38 398 PHE A C 1
ATOM 2908 O O . PHE A 1 398 ? 76.480 62.396 -108.139 1.00 46.38 398 PHE A O 1
ATOM 2915 N N . GLY A 1 399 ? 77.767 63.014 -106.420 1.00 45.44 399 GLY A N 1
ATOM 2916 C CA . GLY A 1 399 ? 76.667 62.970 -105.448 1.00 45.44 399 GLY A CA 1
ATOM 2917 C C . GLY A 1 399 ? 77.035 63.491 -104.057 1.00 45.44 399 GLY A C 1
ATOM 2918 O O . GLY A 1 399 ? 77.946 62.975 -103.420 1.00 45.44 399 GLY A O 1
ATOM 2919 N N . PHE A 1 400 ? 76.295 64.489 -103.561 1.00 45.62 400 PHE A N 1
ATOM 2920 C CA . PHE A 1 400 ? 76.293 64.862 -102.142 1.00 45.62 400 PHE A CA 1
ATOM 2921 C C . PHE A 1 400 ? 75.024 64.317 -101.486 1.00 45.62 400 PHE A C 1
ATOM 2923 O O . PHE A 1 400 ? 73.918 64.563 -101.966 1.00 45.62 400 PHE A O 1
ATOM 2930 N N . VAL A 1 401 ? 75.183 63.578 -100.388 1.00 47.41 401 VAL A N 1
ATOM 2931 C CA . VAL A 1 401 ? 74.060 62.962 -99.673 1.00 47.41 401 VAL A CA 1
ATOM 2932 C C . VAL A 1 401 ? 73.303 64.012 -98.867 1.00 47.41 401 VAL A C 1
ATOM 2934 O O . VAL A 1 401 ? 73.894 64.774 -98.102 1.00 47.41 401 VAL A O 1
ATOM 2937 N N . LYS A 1 402 ? 71.974 63.981 -98.975 1.00 44.25 402 LYS A N 1
ATOM 2938 C CA . LYS A 1 402 ? 71.063 64.572 -97.997 1.00 44.25 402 LYS A CA 1
ATOM 2939 C C . LYS A 1 402 ? 70.081 63.489 -97.540 1.00 44.25 402 LYS A C 1
ATOM 2941 O O . LYS A 1 402 ? 69.604 62.712 -98.362 1.00 44.25 402 LYS A O 1
ATOM 2946 N N . ASP A 1 403 ? 69.823 63.420 -96.237 1.00 51.47 403 ASP A N 1
ATOM 2947 C CA . ASP A 1 403 ? 68.795 62.568 -95.618 1.00 51.47 403 ASP A CA 1
ATOM 2948 C C . ASP A 1 403 ? 68.849 61.074 -96.046 1.00 51.47 403 ASP A C 1
ATOM 2950 O O . ASP A 1 403 ? 67.825 60.432 -96.277 1.00 51.47 403 ASP A O 1
ATOM 2954 N N . ASN A 1 404 ? 70.068 60.519 -96.155 1.00 50.03 404 ASN A N 1
ATOM 2955 C CA . ASN A 1 404 ? 70.373 59.113 -96.483 1.00 50.03 404 ASN A CA 1
ATOM 2956 C C . ASN A 1 404 ? 69.721 58.549 -97.766 1.00 50.03 404 ASN A C 1
ATOM 2958 O O . ASN A 1 404 ? 69.470 57.346 -97.857 1.00 50.03 404 ASN A O 1
ATOM 2962 N N . ARG A 1 405 ? 69.478 59.377 -98.793 1.00 48.53 405 ARG A N 1
ATOM 2963 C CA . ARG A 1 405 ? 69.018 58.900 -100.112 1.00 48.53 405 ARG A CA 1
ATOM 2964 C C . ARG A 1 405 ? 69.834 59.499 -101.256 1.00 48.53 405 ARG A C 1
ATOM 2966 O O . ARG A 1 405 ? 70.033 60.708 -101.321 1.00 48.53 405 ARG A O 1
ATOM 2973 N N . TYR A 1 406 ? 70.280 58.639 -102.171 1.00 46.88 406 TYR A N 1
ATOM 2974 C CA . TYR A 1 406 ? 70.882 59.049 -103.442 1.00 46.88 406 TYR A CA 1
ATOM 2975 C C . TYR A 1 406 ? 69.781 59.409 -104.445 1.00 46.88 406 TYR A C 1
ATOM 2977 O O . TYR A 1 406 ? 68.759 58.726 -104.510 1.00 46.88 406 TYR A O 1
ATOM 2985 N N . VAL A 1 407 ? 69.985 60.470 -105.230 1.00 44.94 407 VAL A N 1
ATOM 2986 C CA . VAL A 1 407 ? 69.026 60.924 -106.247 1.00 44.94 407 VAL A CA 1
ATOM 2987 C C . VAL A 1 407 ? 69.779 61.359 -107.503 1.00 44.94 407 VAL A C 1
ATOM 2989 O O . VAL A 1 407 ? 70.469 62.376 -107.496 1.00 44.94 407 VAL A O 1
ATOM 2992 N N . SER A 1 408 ? 69.624 60.599 -108.584 1.00 41.78 408 SER A N 1
ATOM 2993 C CA . SER A 1 408 ? 70.063 60.949 -109.939 1.00 41.78 408 SER A CA 1
ATOM 2994 C C . SER A 1 408 ? 68.847 61.274 -110.818 1.00 41.78 408 SER A C 1
ATOM 2996 O O . SER A 1 408 ? 67.750 60.769 -110.583 1.00 41.78 408 SER A O 1
ATOM 2998 N N . TYR A 1 409 ? 69.018 62.152 -111.809 1.00 40.50 409 TYR A N 1
ATOM 2999 C CA . TYR A 1 409 ? 67.938 62.630 -112.682 1.00 40.50 409 TYR A CA 1
ATOM 3000 C C . TYR A 1 409 ? 68.416 62.839 -114.125 1.00 40.50 409 TYR A C 1
ATOM 3002 O O . TYR A 1 409 ? 69.606 63.043 -114.353 1.00 40.50 409 TYR A O 1
ATOM 3010 N N . LEU A 1 410 ? 67.434 62.899 -115.040 1.00 35.56 410 LEU A N 1
ATOM 3011 C CA . LEU A 1 410 ? 67.522 63.030 -116.509 1.00 35.56 410 LEU A CA 1
ATOM 3012 C C . LEU A 1 410 ? 67.811 61.696 -117.243 1.00 35.56 410 LEU A C 1
ATOM 3014 O O . LEU A 1 410 ? 68.748 60.993 -116.890 1.00 35.56 410 LEU A O 1
ATOM 3018 N N . SER A 1 411 ? 67.048 61.298 -118.275 1.00 35.72 411 SER A N 1
ATOM 3019 C CA . SER A 1 411 ? 65.818 61.902 -118.838 1.00 35.72 411 SER A CA 1
ATOM 3020 C C . SER A 1 411 ? 65.033 60.944 -119.759 1.00 35.72 411 SER A C 1
ATOM 3022 O O . SER A 1 411 ? 65.644 60.339 -120.634 1.00 35.72 411 SER A O 1
ATOM 3024 N N . GLY A 1 412 ? 63.693 60.942 -119.657 1.00 32.28 412 GLY A N 1
ATOM 3025 C CA . GLY A 1 412 ? 62.753 60.354 -120.639 1.00 32.28 412 GLY A CA 1
ATOM 3026 C C . GLY A 1 412 ? 62.538 58.828 -120.544 1.00 32.28 412 GLY A C 1
ATOM 3027 O O . GLY A 1 412 ? 63.442 58.114 -120.131 1.00 32.28 412 GLY A O 1
ATOM 3028 N N . GLU A 1 413 ? 61.375 58.248 -120.878 1.00 35.53 413 GLU A N 1
ATOM 3029 C CA . GLU A 1 413 ? 60.044 58.805 -121.209 1.00 35.53 413 GLU A CA 1
ATOM 3030 C C . GLU A 1 413 ? 58.905 57.828 -120.797 1.00 35.53 413 GLU A C 1
ATOM 3032 O O . GLU A 1 413 ? 59.103 56.619 -120.755 1.00 35.53 413 GLU A O 1
ATOM 3037 N N . GLY A 1 414 ? 57.695 58.357 -120.558 1.00 32.56 414 GLY A N 1
ATOM 3038 C CA . GLY A 1 414 ? 56.409 57.753 -120.972 1.00 32.56 414 GLY A CA 1
ATOM 3039 C C . GLY A 1 414 ? 55.903 56.402 -120.418 1.00 32.56 414 GLY A C 1
ATOM 3040 O O . GLY A 1 414 ? 55.957 55.397 -121.116 1.00 32.56 414 GLY A O 1
ATOM 3041 N N . ILE A 1 415 ? 55.185 56.425 -119.283 1.00 35.69 415 ILE A N 1
ATOM 3042 C CA . ILE A 1 415 ? 54.086 55.490 -118.912 1.00 35.69 415 ILE A CA 1
ATOM 3043 C C . ILE A 1 415 ? 53.052 56.332 -118.121 1.00 35.69 415 ILE A C 1
ATOM 3045 O O . ILE A 1 415 ? 53.483 57.163 -117.327 1.00 35.69 415 ILE A O 1
ATOM 3049 N N . SER A 1 416 ? 51.714 56.250 -118.159 1.00 34.38 416 SER A N 1
ATOM 3050 C CA . SER A 1 416 ? 50.639 55.640 -118.973 1.00 34.38 416 SER A CA 1
ATOM 3051 C C . SER A 1 416 ? 49.548 55.086 -118.030 1.00 34.38 416 SER A C 1
ATOM 3053 O O . SER A 1 416 ? 49.813 54.196 -117.232 1.00 34.38 416 SER A O 1
ATOM 3055 N N . THR A 1 417 ? 48.309 55.570 -118.200 1.00 34.72 417 THR A N 1
ATOM 3056 C CA . THR A 1 417 ? 47.011 54.906 -117.889 1.00 34.72 417 THR A CA 1
ATOM 3057 C C . THR A 1 417 ? 46.627 54.454 -116.454 1.00 34.72 417 THR A C 1
ATOM 3059 O O . THR A 1 417 ? 47.086 53.441 -115.941 1.00 34.72 417 THR A O 1
ATOM 3062 N N . ASN A 1 418 ? 45.613 55.157 -115.915 1.00 38.16 418 ASN A N 1
ATOM 3063 C CA . ASN A 1 418 ? 44.516 54.724 -115.001 1.00 38.16 418 ASN A CA 1
ATOM 3064 C C . ASN A 1 418 ? 43.733 53.465 -115.508 1.00 38.16 418 ASN A C 1
ATOM 3066 O O . ASN A 1 418 ? 43.989 53.111 -116.662 1.00 38.16 418 ASN A O 1
ATOM 3070 N N . PRO A 1 419 ? 42.717 52.858 -114.805 1.00 48.75 419 PRO A N 1
ATOM 3071 C CA . PRO A 1 419 ? 41.926 53.332 -113.631 1.00 48.75 419 PRO A CA 1
ATOM 3072 C C . PRO A 1 419 ? 41.535 52.303 -112.500 1.00 48.75 419 PRO A C 1
ATOM 3074 O O . PRO A 1 419 ? 41.795 51.109 -112.578 1.00 48.75 419 PRO A O 1
ATOM 3077 N N . ILE A 1 420 ? 40.829 52.831 -111.475 1.00 38.62 420 ILE A N 1
ATOM 3078 C CA . ILE A 1 420 ? 39.717 52.301 -110.601 1.00 38.62 420 ILE A CA 1
ATOM 3079 C C . ILE A 1 420 ? 38.764 51.232 -111.254 1.00 38.62 420 ILE A C 1
ATOM 3081 O O . ILE A 1 420 ? 38.782 51.208 -112.485 1.00 38.62 420 ILE A O 1
ATOM 3085 N N . PRO A 1 421 ? 37.835 50.461 -110.569 1.00 52.31 421 PRO A N 1
ATOM 3086 C CA . PRO A 1 421 ? 37.278 50.517 -109.173 1.00 52.31 421 PRO A CA 1
ATOM 3087 C C . PRO A 1 421 ? 36.841 49.165 -108.458 1.00 52.31 421 PRO A C 1
ATOM 3089 O O . PRO A 1 421 ? 37.117 48.083 -108.957 1.00 52.31 421 PRO A O 1
ATOM 3092 N N . ALA A 1 422 ? 36.034 49.267 -107.362 1.00 39.38 422 ALA A N 1
ATOM 3093 C CA . ALA A 1 422 ? 34.925 48.356 -106.902 1.00 39.38 422 ALA A CA 1
ATOM 3094 C C . ALA A 1 422 ? 35.221 47.064 -106.059 1.00 39.38 422 ALA A C 1
ATOM 3096 O O . ALA A 1 422 ? 36.327 46.551 -106.150 1.00 39.38 422 ALA A O 1
ATOM 3097 N N . LEU A 1 423 ? 34.318 46.430 -105.250 1.00 38.59 423 LEU A N 1
ATOM 3098 C CA . LEU A 1 423 ? 33.022 46.754 -104.553 1.00 38.59 423 LEU A CA 1
ATOM 3099 C C . LEU A 1 423 ? 32.580 45.621 -103.544 1.00 38.59 423 LEU A C 1
ATOM 3101 O O . LEU A 1 423 ? 32.773 44.458 -103.873 1.00 38.59 423 LEU A O 1
ATOM 3105 N N . LEU A 1 424 ? 31.834 45.957 -102.456 1.00 38.28 424 LEU A N 1
ATOM 3106 C CA . LEU A 1 424 ? 30.876 45.117 -101.635 1.00 38.28 424 LEU A CA 1
ATOM 3107 C C . LEU A 1 424 ? 31.403 43.805 -100.955 1.00 38.28 424 LEU A C 1
ATOM 3109 O O . LEU A 1 424 ? 32.566 43.483 -101.142 1.00 38.28 424 LEU A O 1
ATOM 3113 N N . PHE A 1 425 ? 30.714 42.997 -100.104 1.00 32.81 425 PHE A N 1
ATOM 3114 C CA . PHE A 1 425 ? 29.392 42.893 -99.386 1.00 32.81 425 PHE A CA 1
ATOM 3115 C C . PHE A 1 425 ? 29.710 42.599 -97.860 1.00 32.81 425 PHE A C 1
ATOM 3117 O O . PHE A 1 425 ? 30.810 42.138 -97.584 1.00 32.81 425 PHE A O 1
ATOM 3124 N N . LEU A 1 426 ? 28.965 42.967 -96.787 1.00 37.22 426 LEU A N 1
ATOM 3125 C CA . LEU A 1 426 ? 27.688 42.426 -96.215 1.00 37.22 426 LEU A CA 1
ATOM 3126 C C . LEU A 1 426 ? 27.696 40.889 -95.915 1.00 37.22 426 LEU A C 1
ATOM 3128 O O . LEU A 1 426 ? 28.182 40.156 -96.764 1.00 37.22 426 LEU A O 1
ATOM 3132 N N . ALA A 1 427 ? 27.152 40.282 -94.827 1.00 39.97 427 ALA A N 1
ATOM 3133 C CA . ALA A 1 427 ? 26.422 40.671 -93.577 1.00 39.97 427 ALA A CA 1
ATOM 3134 C C . ALA A 1 427 ? 26.299 39.401 -92.616 1.00 39.97 427 ALA A C 1
ATOM 3136 O O . ALA A 1 427 ? 26.937 38.414 -92.960 1.00 39.97 427 ALA A O 1
ATOM 3137 N N . VAL A 1 428 ? 25.570 39.214 -91.473 1.00 37.28 428 VAL A N 1
ATOM 3138 C CA . VAL A 1 428 ? 24.643 39.982 -90.574 1.00 37.28 428 VAL A CA 1
ATOM 3139 C C . VAL A 1 428 ? 24.336 39.248 -89.200 1.00 37.28 428 VAL A C 1
ATOM 3141 O O . VAL A 1 428 ? 24.394 38.028 -89.165 1.00 37.28 428 VAL A O 1
ATOM 3144 N N . LEU A 1 429 ? 23.911 39.981 -88.136 1.00 38.22 429 LEU A N 1
ATOM 3145 C CA . LEU A 1 429 ? 23.099 39.644 -86.899 1.00 38.22 429 LEU A CA 1
ATOM 3146 C C . LEU A 1 429 ? 23.455 38.616 -85.760 1.00 38.22 429 LEU A C 1
ATOM 3148 O O . LEU A 1 429 ? 23.744 37.455 -86.000 1.00 38.22 429 LEU A O 1
ATOM 3152 N N . ALA A 1 430 ? 23.115 39.064 -84.521 1.00 36.66 430 ALA A N 1
ATOM 3153 C CA . ALA A 1 430 ? 22.534 38.382 -83.319 1.00 36.66 430 ALA A CA 1
ATOM 3154 C C . ALA A 1 430 ? 23.326 37.323 -82.487 1.00 36.66 430 ALA A C 1
ATOM 3156 O O . ALA A 1 430 ? 24.110 36.561 -83.028 1.00 36.66 430 ALA A O 1
ATOM 3157 N N . GLY A 1 431 ? 23.120 37.179 -81.156 1.00 33.75 431 GLY A N 1
ATOM 3158 C CA . GLY A 1 431 ? 22.388 38.023 -80.178 1.00 33.75 431 GLY A CA 1
ATOM 3159 C C . GLY A 1 431 ? 21.963 37.313 -78.859 1.00 33.75 431 GLY A C 1
ATOM 3160 O O . GLY A 1 431 ? 21.790 36.102 -78.863 1.00 33.75 431 GLY A O 1
ATOM 3161 N N . ILE A 1 432 ? 21.684 38.093 -77.788 1.00 38.69 432 ILE A N 1
ATOM 3162 C CA . ILE A 1 432 ? 21.024 37.709 -76.495 1.00 38.69 432 ILE A CA 1
ATOM 3163 C C . ILE A 1 432 ? 21.882 36.821 -75.542 1.00 38.69 432 ILE A C 1
ATOM 3165 O O . ILE A 1 432 ? 22.544 35.899 -75.989 1.00 38.69 432 ILE A O 1
ATOM 3169 N N . GLY A 1 433 ? 21.930 37.020 -74.209 1.00 32.84 433 GLY A N 1
ATOM 3170 C CA . GLY A 1 433 ? 21.304 38.043 -73.351 1.00 32.84 433 GLY A CA 1
ATOM 3171 C C . GLY A 1 433 ? 21.702 37.952 -71.856 1.00 32.84 433 GLY A C 1
ATOM 3172 O O . GLY A 1 433 ? 22.462 37.078 -71.452 1.00 32.84 433 GLY A O 1
ATOM 3173 N N . TYR A 1 434 ? 21.192 38.883 -71.039 1.00 44.12 434 TYR A N 1
ATOM 3174 C CA . TYR A 1 434 ? 21.401 38.983 -69.578 1.00 44.12 434 TYR A CA 1
ATOM 3175 C C . TYR A 1 434 ? 20.631 37.912 -68.777 1.00 44.12 434 TYR A C 1
ATOM 3177 O O . TYR A 1 434 ? 19.533 37.549 -69.186 1.00 44.12 434 TYR A O 1
ATOM 3185 N N . PHE A 1 435 ? 21.098 37.565 -67.563 1.00 35.75 435 PHE A N 1
ATOM 3186 C CA . PHE A 1 435 ? 20.397 37.898 -66.298 1.00 35.75 435 PHE A CA 1
ATOM 3187 C C . PHE A 1 435 ? 21.233 37.582 -65.038 1.00 35.75 435 PHE A C 1
ATOM 3189 O O . PHE A 1 435 ? 22.109 36.724 -65.061 1.00 35.75 435 PHE A O 1
ATOM 3196 N N . ALA A 1 436 ? 20.939 38.261 -63.922 1.00 43.81 436 ALA A N 1
ATOM 3197 C CA . ALA A 1 436 ? 21.477 37.963 -62.588 1.00 43.81 436 ALA A CA 1
ATOM 3198 C C . ALA A 1 436 ? 20.533 38.494 -61.492 1.00 43.81 436 ALA A C 1
ATOM 3200 O O . ALA A 1 436 ? 20.062 39.619 -61.648 1.00 43.81 436 ALA A O 1
ATOM 3201 N N . TRP A 1 437 ? 20.312 37.761 -60.381 1.00 35.38 437 TRP A N 1
ATOM 3202 C CA . TRP A 1 437 ? 19.966 38.358 -59.069 1.00 35.38 437 TRP A CA 1
ATOM 3203 C C . TRP A 1 437 ? 20.056 37.409 -57.840 1.00 35.38 437 TRP A C 1
ATOM 3205 O O . TRP A 1 437 ? 19.568 36.288 -57.855 1.00 35.38 437 TRP A O 1
ATOM 3215 N N . THR A 1 438 ? 20.681 37.932 -56.774 1.00 38.22 438 THR A N 1
ATOM 3216 C CA . THR A 1 438 ? 20.402 37.815 -55.313 1.00 38.22 438 THR A CA 1
ATOM 3217 C C . THR A 1 438 ? 19.937 36.523 -54.595 1.00 38.22 438 THR A C 1
ATOM 3219 O O . THR A 1 438 ? 18.827 36.051 -54.791 1.00 38.22 438 THR A O 1
ATOM 3222 N N . ARG A 1 439 ? 20.720 36.168 -53.554 1.00 40.16 439 ARG A N 1
ATOM 3223 C CA . ARG A 1 439 ? 20.391 35.959 -52.106 1.00 40.16 439 ARG A CA 1
ATOM 3224 C C . ARG A 1 439 ? 19.043 35.357 -51.620 1.00 40.16 439 ARG A C 1
ATOM 3226 O O . ARG A 1 439 ? 17.975 35.815 -51.996 1.00 40.16 439 ARG A O 1
ATOM 3233 N N . TYR A 1 440 ? 19.197 34.611 -50.506 1.00 34.19 440 TYR A N 1
ATOM 3234 C CA . TYR A 1 440 ? 18.250 34.021 -49.517 1.00 34.19 440 TYR A CA 1
ATOM 3235 C C . TYR A 1 440 ? 17.940 32.519 -49.722 1.00 34.19 440 TYR A C 1
ATOM 3237 O O . TYR A 1 440 ? 17.835 32.064 -50.850 1.00 34.19 440 TYR A O 1
ATOM 3245 N N . GLY A 1 441 ? 17.796 31.689 -48.674 1.00 34.84 441 GLY A N 1
ATOM 3246 C CA . GLY A 1 441 ? 18.140 31.923 -47.260 1.00 34.84 441 GLY A CA 1
ATOM 3247 C C . GLY A 1 441 ? 17.479 30.970 -46.242 1.00 34.84 441 GLY A C 1
ATOM 3248 O O . GLY A 1 441 ? 16.282 31.069 -46.028 1.00 34.84 441 GLY A O 1
ATOM 3249 N N . ASN A 1 442 ? 18.304 30.184 -45.532 1.00 39.91 442 ASN A N 1
ATOM 3250 C CA . ASN A 1 442 ? 18.084 29.544 -44.213 1.00 39.91 442 ASN A CA 1
ATOM 3251 C C . ASN A 1 442 ? 16.969 28.469 -44.006 1.00 39.91 442 ASN A C 1
ATOM 3253 O O . ASN A 1 442 ? 15.835 28.624 -44.427 1.00 39.91 442 ASN A O 1
ATOM 3257 N N . ALA A 1 443 ? 17.328 27.436 -43.226 1.00 42.53 443 ALA A N 1
ATOM 3258 C CA . ALA A 1 443 ? 16.511 26.514 -42.406 1.00 42.53 443 ALA A CA 1
ATOM 3259 C C . ALA A 1 443 ? 15.220 25.834 -42.949 1.00 42.53 443 ALA A C 1
ATOM 3261 O O . ALA A 1 443 ? 14.200 26.466 -43.196 1.00 42.53 443 ALA A O 1
ATOM 3262 N N . GLY A 1 444 ? 15.191 24.491 -42.895 1.00 38.41 444 GLY A N 1
ATOM 3263 C CA . GLY A 1 444 ? 13.977 23.662 -43.011 1.00 38.41 444 GLY A CA 1
ATOM 3264 C C . GLY A 1 444 ? 14.182 22.262 -42.409 1.00 38.41 444 GLY A C 1
ATOM 3265 O O . GLY A 1 444 ? 15.271 21.706 -42.516 1.00 38.41 444 GLY A O 1
ATOM 3266 N N . LYS A 1 445 ? 13.176 21.699 -41.722 1.00 46.69 445 LYS A N 1
ATOM 3267 C CA . LYS A 1 445 ? 13.293 20.463 -40.912 1.00 46.69 445 LYS A CA 1
ATOM 3268 C C . LYS A 1 445 ? 12.230 19.431 -41.317 1.00 46.69 445 LYS A C 1
ATOM 3270 O O . LYS A 1 445 ? 11.094 19.828 -41.540 1.00 46.69 445 LYS A O 1
ATOM 3275 N N . LYS A 1 446 ? 12.577 18.137 -41.220 1.00 50.72 446 LYS A N 1
ATOM 3276 C CA . LYS A 1 446 ? 11.684 16.952 -41.216 1.00 50.72 446 LYS A CA 1
ATOM 3277 C C . LYS A 1 446 ? 10.867 16.657 -42.494 1.00 50.72 446 LYS A C 1
ATOM 3279 O O . LYS A 1 446 ? 9.900 17.351 -42.788 1.00 50.72 446 LYS A O 1
ATOM 3284 N N . ARG A 1 447 ? 11.026 15.437 -43.013 1.00 47.06 447 ARG A N 1
ATOM 3285 C CA . ARG A 1 447 ? 10.292 14.311 -42.407 1.00 47.06 447 ARG A CA 1
ATOM 3286 C C . ARG A 1 447 ? 11.207 13.119 -42.176 1.00 47.06 447 ARG A C 1
ATOM 3288 O O . ARG A 1 447 ? 12.265 13.106 -42.833 1.00 47.06 447 ARG A O 1
#

Secondary structure (DSSP, 8-state):
-----------------EEEEEEE-SS--BTT-EEEEEEEEEESS-TT-EEEEEEEEE-TT--EEEEEE--TT-EEE-TT-EEEEEEEEEPPP--TT--EEE--EEEEEEEEETTEEEEEEEE-S-PEEE-PBPGGGB--SSGGGS-TTEEEEEETTEEEEEE---SSEEEETTEEEE-S-SSGGGS-TTEEEETTEEEEP--TTEEEETTEEEEPS-SSGGGSPTTEEEETTTEEEEPS-SSGGGS-TTEEEETTEEEEP---TTEEEETTEEEEPS-SSGGGS-TTEEEETTEEEE----TTEEEETTEEEEPS-SSGGGS-TTEEEETTEEEE--PPTTEEEETTEEEEPS-SSGGGS-TTEEEETTEEEE----TTEEEETTEEEEPPTTS-SS---BTTB------------------------------------------

Sequence (447 aa):
MRNALVFVLLLASFAAAFDWTATFASGCHVQGRSFSAQVTIIDTGTPMGMWFNAVQLKTTAGDVFAASVTDPNGWLLGSGESKTVTVNGIYPGPNEGNTVLIYYACAYGQVIMPGSTEKDWICSQQSLGIDITPLSQYRCSYDGDCPSNQYCLESGCTSQCVPVTQQCGHFVGGTWVPYECCTDTQCGSGSVCESHVCVGMTCPCGFVSGHKCVPYECCRDSQCGYGFYCTNNNHCAKYQCMADSDCSNTQDCSNHVCTSIICPSCAYVSNRQCVSYSCCDGSACPANSECVNHACSALSCGSCAYISNHTCVNYECCSDGACADTESCSNHACSALSCQYGYYASNHECVKYGCMDNNDCASDSVCSTHSCVAAQCPSNQLVMNHACAMLSGTDALFGFVKDNRYVSYLSGEGISTNPIPALLFLAVLAGIGYFAWTRYGNAGKKR

Nearest PDB structures (foldseek):
  8b5l-assembly1_v  TM=5.545E-01  e=6.066E-04  Oryctolagus cuniculus
  2z34-assembly1_B  TM=4.123E-01  e=5.179E-02  Schizosaccharomyces pombe
  7cwd-assembly1_A  TM=3.992E-01  e=4.640E-02  Niallia circulans
  2z34-assembly1_A  TM=3.564E-01  e=7.199E-02  Schizosaccharomyces pombe
  1f13-assembly1_A  TM=4.285E-01  e=2.409E-01  Homo sapiens

Mean predicted aligned error: 20.97 Å

pLDDT: mean 75.3, std 16.81, range [32.28, 92.62]

Radius of gyration: 84.32 Å; Cα contacts (8 Å, |Δi|>4): 783; chains: 1; bounding box: 161×84×242 Å

Foldseek 3Di:
DDDPPPPPPPPPVPPFDKDKDKAWPPAAQAAFDKGKIKIKIFRQDDQVWKWWFKKFFAFPVGDTFKIDGPDNVTDTDDHGDMDIDMIMGGRHAPDPPDWRFSAWTWIWIWDDDDPDIDTDTDIDRHTDTDHHDYVVQAQDDFQVSDDQQWTWDDDGNGIDTDGDPDPAFHDDPRDTDGACDDAQVSEPQQFTQDPSDTHGDDDPAADGGPNDGDGACAQAQVSEDPQWTQDPSHDTDGQCDPFQVSEDQQFGQDPSDTHGDDEPPQFDGDSNDTHGACDDFQVSDPQQFTQDPSDTDGDDDPPQFDGDRNDTDGQCDDAQVSEDQQWTADPSDTGGDPADPQFGGGNNDTHGQCDDFQVSEDQQWTQDPSHTDGDDDPPQFGRGRNDTHGDDPPVPPDDDDDPPDTDDDDDDDDDDDDDDDYDDDDDDDDDDDDDDDDDDDDDDDDD

Solvent-accessible surface area (backbone atoms only — not comparable to full-atom values): 27302 Å² total; per-residue (Å²): 141,81,83,83,81,78,77,73,76,75,76,71,75,78,75,71,47,67,51,76,51,77,49,66,70,91,72,73,48,38,33,71,39,73,52,57,30,42,38,33,43,31,36,70,58,38,95,80,34,43,37,37,40,36,43,35,39,25,41,85,90,62,52,76,45,27,52,24,81,50,57,94,88,37,50,76,40,46,54,70,35,73,49,77,43,73,32,45,36,38,40,62,76,84,60,98,78,78,69,57,33,43,30,28,62,28,30,42,33,39,49,82,50,100,92,51,78,52,73,51,72,54,53,57,91,65,61,47,80,46,81,64,39,57,51,91,46,45,61,38,91,44,41,87,64,32,61,98,63,29,38,51,48,73,57,91,74,33,20,40,63,42,73,66,82,73,92,52,58,49,78,57,94,90,39,80,45,67,46,76,24,85,45,41,89,67,34,57,76,56,15,33,48,54,97,40,35,62,46,75,63,80,45,98,56,37,45,69,51,93,70,35,72,46,70,39,76,16,67,43,41,91,64,32,59,96,64,32,32,42,44,93,47,44,38,66,43,72,50,71,24,90,45,40,86,64,33,58,58,52,23,38,48,52,95,39,34,66,41,72,64,85,53,62,100,50,33,45,68,52,86,71,34,67,45,67,47,73,20,80,43,46,86,63,34,60,61,63,17,35,48,53,95,42,35,67,38,78,58,81,56,58,102,50,36,46,76,52,90,65,36,69,45,66,48,73,19,86,44,38,92,62,43,56,47,47,13,37,49,53,97,42,34,68,39,74,51,85,48,58,93,66,34,43,50,46,85,59,37,67,45,68,51,67,21,89,44,45,86,67,34,58,53,58,14,30,48,52,96,40,33,65,39,76,56,87,51,60,100,70,36,45,63,52,81,58,37,70,41,73,76,65,91,79,82,78,70,93,80,84,82,55,95,91,49,90,86,87,82,88,83,87,81,93,87,82,83,87,84,87,88,90,82,92,80,91,90,84,88,87,82,89,83,89,89,87,85,82,91,86,82,84,90,87,80,86,134